Protein AF-A0A4P2Q0X4-F1 (afdb_monomer)

Structure (mmCIF, N/CA/C/O backbone):
data_AF-A0A4P2Q0X4-F1
#
_entry.id   AF-A0A4P2Q0X4-F1
#
loop_
_atom_site.group_PDB
_atom_site.id
_atom_site.type_symbol
_atom_site.label_atom_id
_atom_site.label_alt_id
_atom_site.label_comp_id
_atom_site.label_asym_id
_atom_site.label_entity_id
_atom_site.label_seq_id
_atom_site.pdbx_PDB_ins_code
_atom_site.Cartn_x
_atom_site.Cartn_y
_atom_site.Cartn_z
_atom_site.occupancy
_atom_site.B_iso_or_equiv
_atom_site.auth_seq_id
_atom_site.auth_comp_id
_atom_site.auth_asym_id
_atom_site.auth_atom_id
_atom_site.pdbx_PDB_model_num
ATOM 1 N N . MET A 1 1 ? -0.076 36.796 35.659 1.00 31.39 1 MET A N 1
ATOM 2 C CA . MET A 1 1 ? 0.423 38.153 36.001 1.00 31.39 1 MET A CA 1
ATOM 3 C C . MET A 1 1 ? -0.549 38.747 37.020 1.00 31.39 1 MET A C 1
ATOM 5 O O . MET A 1 1 ? -1.683 38.919 36.611 1.00 31.39 1 MET A O 1
ATOM 9 N N . LYS A 1 2 ? -0.135 39.054 38.274 1.00 28.69 2 LYS A N 1
ATOM 10 C CA . LYS A 1 2 ? -0.969 39.665 39.361 1.00 28.69 2 LYS A CA 1
ATOM 11 C C . LYS A 1 2 ? -2.160 38.798 39.866 1.00 28.69 2 LYS A C 1
ATOM 13 O O . LYS A 1 2 ? -2.768 38.119 39.059 1.00 28.69 2 LYS A O 1
ATOM 18 N N . THR A 1 3 ? -2.578 38.746 41.142 1.00 26.53 3 THR A N 1
ATOM 19 C CA . THR A 1 3 ? -1.981 39.077 42.465 1.00 26.53 3 THR A CA 1
ATOM 20 C C . THR A 1 3 ? -2.707 38.234 43.541 1.00 26.53 3 THR A C 1
ATOM 22 O O . THR A 1 3 ? -3.883 37.932 43.372 1.00 26.53 3 THR A O 1
ATOM 25 N N . PHE A 1 4 ? -2.054 37.899 44.661 1.00 27.06 4 PHE A N 1
ATOM 26 C CA . PHE A 1 4 ? -2.698 37.325 45.860 1.00 27.06 4 PHE A CA 1
ATOM 27 C C . PHE A 1 4 ? -3.704 38.284 46.533 1.00 27.06 4 PHE A C 1
ATOM 29 O O . PHE A 1 4 ? -3.430 39.480 46.638 1.00 27.06 4 PHE A O 1
ATOM 36 N N . ALA A 1 5 ? -4.761 37.736 47.142 1.00 29.73 5 ALA A N 1
ATOM 37 C CA . ALA A 1 5 ? -5.445 38.333 48.294 1.00 29.73 5 ALA A CA 1
ATOM 38 C C . ALA A 1 5 ? -5.987 37.222 49.218 1.00 29.73 5 ALA A C 1
ATOM 40 O O . ALA A 1 5 ? -6.678 36.315 48.767 1.00 29.73 5 ALA A O 1
ATOM 41 N N . LEU A 1 6 ? -5.631 37.282 50.503 1.00 27.53 6 LEU A N 1
ATOM 42 C CA . LEU A 1 6 ? -5.996 36.318 51.553 1.00 27.53 6 LEU A CA 1
ATOM 43 C C . LEU A 1 6 ? -6.948 36.989 52.572 1.00 27.53 6 LEU A C 1
ATOM 45 O O . LEU A 1 6 ? -7.100 38.207 52.511 1.00 27.53 6 LEU A O 1
ATOM 49 N N . LEU A 1 7 ? -7.415 36.223 53.580 1.00 27.16 7 LEU A N 1
ATOM 50 C CA . LEU A 1 7 ? -8.175 36.618 54.802 1.00 27.16 7 LEU A CA 1
ATOM 51 C C . LEU A 1 7 ? -9.719 36.478 54.687 1.00 27.16 7 LEU A C 1
ATOM 53 O O . LEU A 1 7 ? -10.288 36.859 53.677 1.00 27.16 7 LEU A O 1
ATOM 57 N N . ALA A 1 8 ? -10.470 36.001 55.699 1.00 26.66 8 ALA A N 1
ATOM 58 C CA . ALA A 1 8 ? -10.086 35.409 56.995 1.00 26.66 8 ALA A CA 1
ATOM 59 C C . ALA A 1 8 ? -11.271 34.761 57.774 1.00 26.66 8 ALA A C 1
ATOM 61 O O . ALA A 1 8 ? -12.399 35.222 57.676 1.00 26.66 8 ALA A O 1
ATOM 62 N N . ARG A 1 9 ? -10.920 33.840 58.696 1.00 27.20 9 ARG A N 1
ATOM 63 C CA . ARG A 1 9 ? -11.557 33.542 60.015 1.00 27.20 9 ARG A CA 1
ATOM 64 C C . ARG A 1 9 ? -12.914 32.793 60.116 1.00 27.20 9 ARG A C 1
ATOM 66 O O . ARG A 1 9 ? -13.990 33.359 60.008 1.00 27.20 9 ARG A O 1
ATOM 73 N N . SER A 1 10 ? -12.779 31.538 60.571 1.00 30.86 10 SER A N 1
ATOM 74 C CA . SER A 1 10 ? -13.606 30.786 61.560 1.00 30.86 10 SER A CA 1
ATOM 75 C C . SER A 1 10 ? -13.918 31.622 62.849 1.00 30.86 10 SER A C 1
ATOM 77 O O . SER A 1 10 ? -13.228 32.639 62.992 1.00 30.86 10 SER A O 1
ATOM 79 N N . PRO A 1 11 ? -14.787 31.245 63.847 1.00 42.25 11 PRO A N 1
ATOM 80 C CA . PRO A 1 11 ? -14.952 29.859 64.360 1.00 42.25 11 PRO A CA 1
ATOM 81 C C . PRO A 1 11 ? -16.234 29.440 65.174 1.00 42.25 11 PRO A C 1
ATOM 83 O O . PRO A 1 11 ? -17.118 30.248 65.421 1.00 42.25 11 PRO A O 1
ATOM 86 N N . LEU A 1 12 ? -16.201 28.203 65.733 1.00 27.39 12 LEU A N 1
ATOM 87 C CA . LEU A 1 12 ? -16.835 27.721 67.003 1.00 27.39 12 LEU A CA 1
ATOM 88 C C . LEU A 1 12 ? -18.406 27.628 67.099 1.00 27.39 12 LEU A C 1
ATOM 90 O O . LEU A 1 12 ? -19.098 28.371 66.426 1.00 27.39 12 LEU A O 1
ATOM 94 N N . VAL A 1 13 ? -19.084 26.835 67.972 1.00 27.06 13 VAL A N 1
ATOM 95 C CA . VAL A 1 13 ? -18.842 25.507 68.625 1.00 27.06 13 VAL A CA 1
ATOM 96 C C . VAL A 1 13 ? -20.053 25.047 69.505 1.00 27.06 13 VAL A C 1
ATOM 98 O O . VAL A 1 13 ? -20.585 25.848 70.257 1.00 27.06 13 VAL A O 1
ATOM 101 N N . LYS A 1 14 ? -20.394 23.740 69.467 1.00 27.41 14 LYS A N 1
ATOM 102 C CA . LYS A 1 14 ? -20.966 22.827 70.517 1.00 27.41 14 LYS A CA 1
ATOM 103 C C . LYS A 1 14 ? -22.237 23.130 71.389 1.00 27.41 14 LYS A C 1
ATOM 105 O O . LYS A 1 14 ? -22.233 24.047 72.199 1.00 27.41 14 LYS A O 1
ATOM 110 N N . LEU A 1 15 ? -23.102 22.090 71.478 1.00 27.64 15 LEU A N 1
ATOM 111 C CA . LEU A 1 15 ? -23.461 21.238 72.667 1.00 27.64 15 LEU A CA 1
ATOM 112 C C . LEU A 1 15 ? -24.902 21.198 73.276 1.00 27.64 15 LEU A C 1
ATOM 114 O O . LEU A 1 15 ? -25.653 22.161 73.224 1.00 27.64 15 LEU A O 1
ATOM 118 N N . LEU A 1 16 ? -25.135 20.071 73.994 1.00 28.02 16 LEU A N 1
ATOM 119 C CA . LEU A 1 16 ? -26.229 19.603 74.892 1.00 28.02 16 LEU A CA 1
ATOM 120 C C . LEU A 1 16 ? -27.528 19.092 74.204 1.00 28.02 16 LEU A C 1
ATOM 122 O O . LEU A 1 16 ? -28.078 19.797 73.374 1.00 28.02 16 LEU A O 1
ATOM 126 N N . ALA A 1 17 ? -28.000 17.833 74.363 1.00 28.55 17 ALA A N 1
ATOM 127 C CA . ALA A 1 17 ? -28.283 16.958 75.542 1.00 28.55 17 ALA A CA 1
ATOM 128 C C . ALA A 1 17 ? -29.689 17.214 76.152 1.00 28.55 17 ALA A C 1
ATOM 130 O O . ALA A 1 17 ? -30.127 18.355 76.142 1.00 28.55 17 ALA A O 1
ATOM 131 N N . ALA A 1 18 ? -30.457 16.271 76.726 1.00 29.53 18 ALA A N 1
ATOM 132 C CA . ALA A 1 18 ? -30.398 14.802 76.890 1.00 29.53 18 ALA A CA 1
ATOM 133 C C . ALA A 1 18 ? -31.826 14.271 77.220 1.00 29.53 18 ALA A C 1
ATOM 135 O O . ALA A 1 18 ? -32.710 15.069 77.520 1.00 29.53 18 ALA A O 1
ATOM 136 N N . GLY A 1 19 ? -32.056 12.948 77.252 1.00 30.47 19 GLY A N 1
ATOM 137 C CA . GLY A 1 19 ? -33.319 12.374 77.754 1.00 30.47 19 GLY A CA 1
ATOM 138 C C . GLY A 1 19 ? -33.320 10.842 77.809 1.00 30.47 19 GLY A C 1
ATOM 139 O O . GLY A 1 19 ? -33.183 10.194 76.779 1.00 30.47 19 GLY A O 1
ATOM 140 N N . LEU A 1 20 ? -33.457 10.265 79.009 1.00 27.88 20 LEU A N 1
ATOM 141 C CA . LEU A 1 20 ? -33.369 8.822 79.268 1.00 27.88 20 LEU A CA 1
ATOM 142 C C . LEU A 1 20 ? -34.703 8.290 79.826 1.00 27.88 20 LEU A C 1
ATOM 144 O O . LEU A 1 20 ? -35.208 8.844 80.800 1.00 27.88 20 LEU A O 1
ATOM 148 N N . ALA A 1 21 ? -35.225 7.190 79.280 1.00 33.72 21 ALA A N 1
ATOM 149 C CA . ALA A 1 21 ? -36.231 6.336 79.925 1.00 33.72 21 ALA A CA 1
ATOM 150 C C . ALA A 1 21 ? -36.133 4.911 79.349 1.00 33.72 21 ALA A C 1
ATOM 152 O O . ALA A 1 21 ? -35.887 4.753 78.156 1.00 33.72 21 ALA A O 1
ATOM 153 N N . ALA A 1 22 ? -36.281 3.879 80.185 1.00 30.66 22 ALA A N 1
ATOM 154 C CA . ALA A 1 22 ? -36.007 2.487 79.817 1.00 30.66 22 ALA A CA 1
ATOM 155 C C . ALA A 1 22 ? -37.105 1.505 80.274 1.00 30.66 22 ALA A C 1
ATOM 157 O O . ALA A 1 22 ? -37.881 1.822 81.173 1.00 30.66 22 ALA A O 1
ATOM 158 N N . ALA A 1 23 ? -37.023 0.285 79.717 1.00 31.72 23 ALA A N 1
ATOM 159 C CA . ALA A 1 23 ? -37.774 -0.954 80.001 1.00 31.72 23 ALA A CA 1
ATOM 160 C C . ALA A 1 23 ? -39.146 -1.080 79.299 1.00 31.72 23 ALA A C 1
ATOM 162 O O . ALA A 1 23 ? -40.031 -0.261 79.489 1.00 31.72 23 ALA A O 1
ATOM 163 N N . SER A 1 24 ? -39.421 -2.120 78.506 1.00 31.28 24 SER A N 1
ATOM 164 C CA . SER A 1 24 ? -39.115 -3.546 78.721 1.00 31.28 24 SER A CA 1
ATOM 165 C C . SER A 1 24 ? -39.226 -4.360 77.412 1.00 31.28 24 SER A C 1
ATOM 167 O O . SER A 1 24 ? -39.615 -3.824 76.380 1.00 31.28 24 SER A O 1
ATOM 169 N N . ALA A 1 25 ? -38.809 -5.632 77.436 1.00 31.09 25 ALA A N 1
ATOM 170 C CA . ALA A 1 25 ? -38.572 -6.443 76.237 1.00 31.09 25 ALA A CA 1
ATOM 171 C C . ALA A 1 25 ? -39.834 -7.082 75.618 1.00 31.09 25 ALA A C 1
ATOM 173 O O . ALA A 1 25 ? -40.729 -7.529 76.333 1.00 31.09 25 ALA A O 1
ATOM 174 N N . GLY A 1 26 ? -39.824 -7.225 74.289 1.00 27.75 26 GLY A N 1
ATOM 175 C CA . GLY A 1 26 ? -40.788 -8.004 73.510 1.00 27.75 26 GLY A CA 1
ATOM 176 C C . GLY A 1 26 ? -40.359 -8.076 72.042 1.00 27.75 26 GLY A C 1
ATOM 177 O O . GLY A 1 26 ? -40.542 -7.116 71.305 1.00 27.75 26 GLY A O 1
ATOM 178 N N . CYS A 1 27 ? -39.740 -9.185 71.632 1.00 25.36 27 CYS A N 1
ATOM 179 C CA . CYS A 1 27 ? -39.248 -9.382 70.265 1.00 25.36 27 CYS A CA 1
ATOM 180 C C . CYS A 1 27 ? -40.345 -9.928 69.339 1.00 25.36 27 CYS A C 1
ATOM 182 O O . CYS A 1 27 ? -40.874 -11.000 69.624 1.00 25.36 27 CYS A O 1
ATOM 184 N N . ALA A 1 28 ? -40.599 -9.247 68.220 1.00 32.19 28 ALA A N 1
ATOM 185 C CA . ALA A 1 28 ? -40.883 -9.809 66.891 1.00 32.19 28 ALA A CA 1
ATOM 186 C C . ALA A 1 28 ? -41.018 -8.639 65.896 1.00 32.19 28 ALA A C 1
ATOM 188 O O . ALA A 1 28 ? -41.642 -7.632 66.228 1.00 32.19 28 ALA A O 1
ATOM 189 N N . GLU A 1 29 ? -40.390 -8.742 64.726 1.00 31.30 29 GLU A N 1
ATOM 190 C CA . GLU A 1 29 ? -40.277 -7.641 63.757 1.00 31.30 29 GLU A CA 1
ATOM 191 C C . GLU A 1 29 ? -41.508 -7.494 62.842 1.00 31.30 29 GLU A C 1
ATOM 193 O O . GLU A 1 29 ? -42.442 -8.296 62.876 1.00 31.30 29 GLU A O 1
ATOM 198 N N . HIS A 1 30 ? -41.521 -6.398 62.083 1.00 26.86 30 HIS A N 1
ATOM 199 C CA . HIS A 1 30 ? -42.657 -5.837 61.352 1.00 26.86 30 HIS A CA 1
ATOM 200 C C . HIS A 1 30 ? -42.495 -6.040 59.831 1.00 26.86 30 HIS A C 1
ATOM 202 O O . HIS A 1 30 ? -41.383 -5.969 59.316 1.00 26.86 30 HIS A O 1
ATOM 208 N N . GLU A 1 31 ? -43.613 -6.274 59.138 1.00 34.84 31 GLU A N 1
ATOM 209 C CA . GLU A 1 31 ? -43.784 -6.215 57.668 1.00 34.84 31 GLU A CA 1
ATOM 210 C C . GLU A 1 31 ? -43.601 -4.752 57.139 1.00 34.84 31 GLU A C 1
ATOM 212 O O . GLU A 1 31 ? -43.390 -3.874 57.982 1.00 34.84 31 GLU A O 1
ATOM 217 N N . PRO A 1 32 ? -43.716 -4.399 55.825 1.00 40.59 32 PRO A N 1
ATOM 218 C CA . PRO A 1 32 ? -44.223 -5.170 54.676 1.00 40.59 32 PRO A CA 1
ATOM 219 C C . PRO A 1 32 ? -43.445 -5.010 53.337 1.00 40.59 32 PRO A C 1
ATOM 221 O O . PRO A 1 32 ? -42.297 -4.579 53.303 1.00 40.59 32 PRO A O 1
ATOM 224 N N . GLU A 1 33 ? -44.107 -5.423 52.248 1.00 41.94 33 GLU A N 1
ATOM 225 C CA . GLU A 1 33 ? -43.667 -5.516 50.844 1.00 41.94 33 GLU A CA 1
ATOM 226 C C . GLU A 1 33 ? -43.153 -4.206 50.205 1.00 41.94 33 GLU A C 1
ATOM 228 O O . GLU A 1 33 ? -43.567 -3.104 50.571 1.00 41.94 33 GLU A O 1
ATOM 233 N N . GLY A 1 34 ? -42.308 -4.356 49.175 1.00 28.62 34 GLY A N 1
ATOM 234 C CA . GLY A 1 34 ? -41.816 -3.289 48.300 1.00 28.62 34 GLY A CA 1
ATOM 235 C C . GLY A 1 34 ? -41.658 -3.775 46.852 1.00 28.62 34 GLY A C 1
ATOM 236 O O . GLY A 1 34 ? -41.356 -4.940 46.607 1.00 28.62 34 GLY A O 1
ATOM 237 N N . GLU A 1 35 ? -41.921 -2.877 45.907 1.00 33.69 35 GLU A N 1
ATOM 238 C CA . GLU A 1 35 ? -41.953 -3.096 44.457 1.00 33.69 35 GLU A CA 1
ATOM 239 C C . GLU A 1 35 ? -40.570 -2.790 43.851 1.00 33.69 35 GLU A C 1
ATOM 241 O O . GLU A 1 35 ? -40.207 -1.621 43.725 1.00 33.69 35 GLU A O 1
ATOM 246 N N . ASP A 1 36 ? -39.788 -3.816 43.493 1.00 28.28 36 ASP A N 1
ATOM 247 C CA . ASP A 1 36 ? -38.468 -3.626 42.867 1.00 28.28 36 ASP A CA 1
ATOM 248 C C . ASP A 1 36 ? -38.591 -3.449 41.344 1.00 28.28 36 ASP A C 1
ATOM 250 O O . ASP A 1 36 ? -38.797 -4.399 40.584 1.00 28.28 36 ASP A O 1
ATOM 254 N N . ILE A 1 37 ? -38.413 -2.203 40.906 1.00 33.25 37 ILE A N 1
ATOM 255 C CA . ILE A 1 37 ? -38.108 -1.820 39.525 1.00 33.25 37 ILE A CA 1
ATOM 256 C C . ILE A 1 37 ? -36.755 -1.098 39.482 1.00 33.25 37 ILE A C 1
ATOM 258 O O . ILE A 1 37 ? -36.443 -0.316 40.376 1.00 33.25 37 ILE A O 1
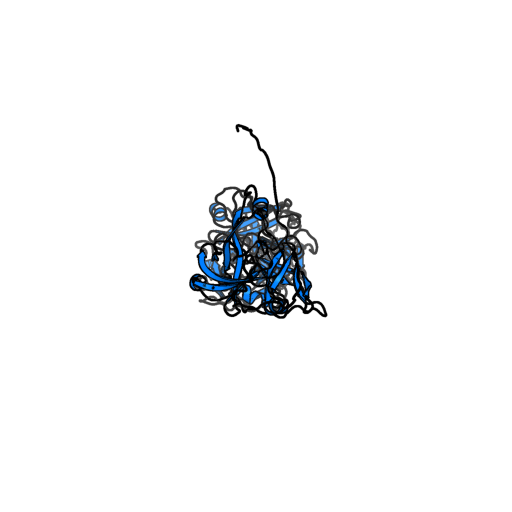ATOM 262 N N . ALA A 1 38 ? -36.018 -1.324 38.388 1.00 28.30 38 ALA A N 1
ATOM 263 C CA . ALA A 1 38 ? -34.692 -0.785 38.053 1.00 28.30 38 ALA A CA 1
ATOM 264 C C . ALA A 1 38 ? -33.471 -1.423 38.759 1.00 28.30 38 ALA A C 1
ATOM 266 O O . ALA A 1 38 ? -32.880 -0.845 39.668 1.00 28.30 38 ALA A O 1
ATOM 267 N N . GLU A 1 39 ? -32.982 -2.537 38.200 1.00 29.94 39 GLU A N 1
ATOM 268 C CA . GLU A 1 39 ? -31.532 -2.680 38.008 1.00 29.94 39 GLU A CA 1
ATOM 269 C C . GLU A 1 39 ? -31.159 -1.992 36.685 1.00 29.94 39 GLU A C 1
ATOM 271 O O . GLU A 1 39 ? -31.617 -2.404 35.620 1.00 29.94 39 GLU A O 1
ATOM 276 N N . ALA A 1 40 ? -30.337 -0.945 36.760 1.00 27.23 40 ALA A N 1
ATOM 277 C CA . ALA A 1 40 ? -29.564 -0.426 35.635 1.00 27.23 40 ALA A CA 1
ATOM 278 C C . ALA A 1 40 ? -28.093 -0.783 35.891 1.00 27.23 40 ALA A C 1
ATOM 280 O O . ALA A 1 40 ? -27.583 -0.542 36.988 1.00 27.23 40 ALA A O 1
ATOM 281 N N . THR A 1 41 ? -27.423 -1.401 34.918 1.00 34.03 41 THR A N 1
ATOM 282 C CA . THR A 1 41 ? -26.044 -1.906 35.056 1.00 34.03 41 THR A CA 1
ATOM 283 C C . THR A 1 41 ? -25.202 -1.469 33.865 1.00 34.03 41 THR A C 1
ATOM 285 O O . THR A 1 41 ? -25.488 -1.872 32.736 1.00 34.03 41 THR A O 1
ATOM 288 N N . GLU A 1 42 ? -24.195 -0.633 34.135 1.00 32.56 42 GLU A N 1
ATOM 289 C CA . GLU A 1 42 ? -23.793 0.417 33.193 1.00 32.56 42 GLU A CA 1
ATOM 290 C C . GLU A 1 42 ? -22.308 0.889 33.353 1.00 32.56 42 GLU A C 1
ATOM 292 O O . GLU A 1 42 ? -22.014 1.774 34.148 1.00 32.56 42 GLU A O 1
ATOM 297 N N . GLU A 1 43 ? -21.356 0.335 32.578 1.00 40.59 43 GLU A N 1
ATOM 298 C CA . GLU A 1 43 ? -19.948 0.736 32.333 1.00 40.59 43 GLU A CA 1
ATOM 299 C C . GLU A 1 43 ? -19.400 0.239 30.941 1.00 40.59 43 GLU A C 1
ATOM 301 O O . GLU A 1 43 ? -20.006 -0.641 30.351 1.00 40.59 43 GLU A O 1
ATOM 306 N N . ILE A 1 44 ? -18.252 0.708 30.394 1.00 60.50 44 ILE A N 1
ATOM 307 C CA . ILE A 1 44 ? -18.197 1.440 29.081 1.00 60.50 44 ILE A CA 1
ATOM 308 C C . ILE A 1 44 ? -19.089 2.616 29.315 1.00 60.50 44 ILE A C 1
ATOM 310 O O . ILE A 1 44 ? -20.278 2.497 29.047 1.00 60.50 44 ILE A O 1
ATOM 314 N N . ILE A 1 45 ? -18.525 3.557 30.086 1.00 71.81 45 ILE A N 1
ATOM 315 C CA . ILE A 1 45 ? -19.208 4.360 31.112 1.00 71.81 45 ILE A CA 1
ATOM 316 C C . ILE A 1 45 ? -20.699 4.384 30.795 1.00 71.81 45 ILE A C 1
ATOM 318 O O . ILE A 1 45 ? -21.041 5.090 29.854 1.00 71.81 45 ILE A O 1
ATOM 322 N N . GLY A 1 46 ? -21.501 3.478 31.395 1.00 73.69 46 GLY A N 1
ATOM 323 C CA . GLY A 1 46 ? -22.846 3.136 30.884 1.00 73.69 46 GLY A CA 1
ATOM 324 C C . GLY A 1 46 ? -23.267 1.770 30.307 1.00 73.69 46 GLY A C 1
ATOM 325 O O . GLY A 1 46 ? -24.455 1.557 30.143 1.00 73.69 46 GLY A O 1
ATOM 326 N N . GLY A 1 47 ? -22.397 0.822 29.960 1.00 81.56 47 GLY A N 1
ATOM 327 C CA . GLY A 1 47 ? -22.772 -0.483 29.367 1.00 81.56 47 GLY A CA 1
ATOM 328 C C . GLY A 1 47 ? -22.864 -1.743 30.273 1.00 81.56 47 GLY A C 1
ATOM 329 O O . GLY A 1 47 ? -22.412 -1.822 31.414 1.00 81.56 47 GLY A O 1
ATOM 330 N N . SER A 1 48 ? -23.407 -2.836 29.747 1.00 90.06 48 SER A N 1
ATOM 331 C CA . SER A 1 48 ? -23.467 -4.121 30.460 1.00 90.06 48 SER A CA 1
ATOM 332 C C . SER A 1 48 ? -22.129 -4.876 30.468 1.00 90.06 48 SER A C 1
ATOM 334 O O . SER A 1 48 ? -21.335 -4.793 29.530 1.00 90.06 48 SER A O 1
ATOM 336 N N . ALA A 1 49 ? -21.882 -5.662 31.522 1.00 92.81 49 ALA A N 1
ATOM 337 C CA . ALA A 1 49 ? -20.719 -6.548 31.626 1.00 92.81 49 ALA A CA 1
ATOM 338 C C . ALA A 1 49 ? -20.754 -7.679 30.583 1.00 92.81 49 ALA A C 1
ATOM 340 O O . ALA A 1 49 ? -21.752 -8.387 30.459 1.00 92.81 49 ALA A O 1
ATOM 341 N N . VAL A 1 50 ? -19.651 -7.882 29.852 1.00 95.44 50 VAL A N 1
ATOM 342 C CA . VAL A 1 50 ? -19.556 -8.917 28.809 1.00 95.44 50 VAL A CA 1
ATOM 343 C C . VAL A 1 50 ? -18.829 -10.138 29.355 1.00 95.44 50 VAL A C 1
ATOM 345 O O . VAL A 1 50 ? -17.629 -10.105 29.641 1.00 95.44 50 VAL A O 1
ATOM 348 N N . ASP A 1 51 ? -19.557 -11.245 29.469 1.00 95.81 51 ASP A N 1
ATOM 349 C CA . ASP A 1 51 ? -19.020 -12.487 30.008 1.00 95.81 51 ASP A CA 1
ATOM 350 C C . ASP A 1 51 ? -18.029 -13.193 29.055 1.00 95.81 51 ASP A C 1
ATOM 352 O O . ASP A 1 51 ? -17.882 -12.884 27.866 1.00 95.81 51 ASP A O 1
ATOM 356 N N . VAL A 1 52 ? -17.314 -14.185 29.593 1.00 96.50 52 VAL A N 1
ATOM 357 C CA . VAL A 1 52 ? -16.315 -14.964 28.841 1.00 96.50 52 VAL A CA 1
ATOM 358 C C . VAL A 1 52 ? -16.942 -15.700 27.650 1.00 96.50 52 VAL A C 1
ATOM 360 O O . VAL A 1 52 ? -16.296 -15.831 26.608 1.00 96.50 52 VAL A O 1
ATOM 363 N N . ALA A 1 53 ? -18.188 -16.168 27.767 1.00 96.88 53 ALA A N 1
ATOM 364 C CA . ALA A 1 53 ? -18.877 -16.870 26.688 1.00 96.88 53 ALA A CA 1
ATOM 365 C C . ALA A 1 53 ? -19.183 -15.928 25.512 1.00 96.88 53 ALA A C 1
ATOM 367 O O . ALA A 1 53 ? -18.900 -16.272 24.361 1.00 96.88 53 ALA A O 1
ATOM 368 N N . THR A 1 54 ? -19.659 -14.718 25.799 1.00 96.69 54 THR A N 1
ATOM 369 C CA . THR A 1 54 ? -19.977 -13.672 24.820 1.00 96.69 54 THR A CA 1
ATOM 370 C C . THR A 1 54 ? -18.709 -13.157 24.151 1.00 96.69 54 THR A C 1
ATOM 372 O O . THR A 1 54 ? -18.637 -13.167 22.922 1.00 96.69 54 THR A O 1
ATOM 375 N N . ARG A 1 55 ? -17.649 -12.846 24.918 1.00 96.56 55 ARG A N 1
ATOM 376 C CA . ARG A 1 55 ? -16.330 -12.486 24.356 1.00 96.56 55 ARG A CA 1
ATOM 377 C C . ARG A 1 55 ? -15.821 -13.522 23.357 1.00 96.56 55 ARG A C 1
ATOM 379 O O . ARG A 1 55 ? -15.335 -13.161 22.288 1.00 96.56 55 ARG A O 1
ATOM 386 N N . ARG A 1 56 ? -15.938 -14.812 23.687 1.00 96.81 56 ARG A N 1
ATOM 387 C CA . ARG A 1 56 ? -15.496 -15.913 22.815 1.00 96.81 56 ARG A CA 1
ATOM 388 C C . ARG A 1 56 ? -16.398 -16.107 21.599 1.00 96.81 56 ARG A C 1
ATOM 390 O O . ARG A 1 56 ? -15.884 -16.406 20.529 1.00 96.81 56 ARG A O 1
ATOM 397 N N . THR A 1 57 ? -17.708 -15.933 21.756 1.00 96.19 57 THR A N 1
ATOM 398 C CA . THR A 1 57 ? -18.697 -16.071 20.671 1.00 96.19 57 THR A CA 1
ATOM 399 C C . THR A 1 57 ? -18.575 -14.943 19.651 1.00 96.19 57 THR A C 1
ATOM 401 O O . THR A 1 57 ? -18.647 -15.187 18.452 1.00 96.19 57 THR A O 1
ATOM 404 N N . LEU A 1 58 ? -18.337 -13.716 20.120 1.00 96.31 58 LEU A N 1
ATOM 405 C CA . LEU A 1 58 ? -18.169 -12.538 19.271 1.00 96.31 58 LEU A CA 1
ATOM 406 C C . LEU A 1 58 ? -16.724 -12.313 18.804 1.00 96.31 58 LEU A C 1
ATOM 408 O O . LEU A 1 58 ? -16.506 -11.461 17.947 1.00 96.31 58 LEU A O 1
ATOM 412 N N . GLY A 1 59 ? -15.752 -13.060 19.338 1.00 97.25 59 GLY A N 1
ATOM 413 C CA . GLY A 1 59 ? -14.341 -12.958 18.963 1.00 97.25 59 GLY A CA 1
ATOM 414 C C . GLY A 1 59 ? -13.663 -11.674 19.449 1.00 97.25 59 GLY A C 1
ATOM 415 O O . GLY A 1 59 ? -12.833 -11.131 18.733 1.00 97.25 59 GLY A O 1
ATOM 416 N N . LEU A 1 60 ? -14.026 -11.166 20.627 1.00 97.94 60 LEU A N 1
ATOM 417 C CA . LEU A 1 60 ? -13.537 -9.894 21.175 1.00 97.94 60 LEU A CA 1
ATOM 418 C C . LEU A 1 60 ? -12.111 -10.024 21.737 1.00 97.94 60 LEU A C 1
ATOM 420 O O . LEU A 1 60 ? -11.870 -10.854 22.624 1.00 97.94 60 LEU A O 1
ATOM 424 N N . VAL A 1 61 ? -11.175 -9.207 21.235 1.00 97.69 61 VAL A N 1
ATOM 425 C CA . VAL A 1 61 ? -9.725 -9.354 21.478 1.00 97.69 61 VAL A CA 1
ATOM 426 C C . VAL A 1 61 ? -9.102 -8.146 22.178 1.00 97.69 61 VAL A C 1
ATOM 428 O O . VAL A 1 61 ? -9.360 -7.001 21.814 1.00 97.69 61 VAL A O 1
ATOM 431 N N . ASP A 1 62 ? -8.228 -8.404 23.151 1.00 97.75 62 ASP A N 1
ATOM 432 C CA . ASP A 1 62 ? -7.421 -7.374 23.814 1.00 97.75 62 ASP A CA 1
ATOM 433 C C . ASP A 1 62 ? -6.210 -7.044 22.930 1.00 97.75 62 ASP A C 1
ATOM 435 O O . ASP A 1 62 ? -5.441 -7.955 22.607 1.00 97.75 62 ASP A O 1
ATOM 439 N N . VAL A 1 63 ? -5.993 -5.774 22.581 1.00 97.62 63 VAL A N 1
ATOM 440 C CA . VAL A 1 63 ? -4.880 -5.327 21.725 1.00 97.62 63 VAL A CA 1
ATOM 441 C C . VAL A 1 63 ? -3.777 -4.700 22.582 1.00 97.62 63 VAL A C 1
ATOM 443 O O . VAL A 1 63 ? -3.994 -3.738 23.320 1.00 97.62 63 VAL A O 1
ATOM 446 N N . ASN A 1 64 ? -2.574 -5.269 22.507 1.00 95.31 64 ASN A N 1
ATOM 447 C CA . ASN A 1 64 ? -1.432 -4.916 23.350 1.00 95.31 64 ASN A CA 1
ATOM 448 C C . ASN A 1 64 ? -0.215 -4.553 22.479 1.00 95.31 64 ASN A C 1
ATOM 450 O O . ASN A 1 64 ? -0.012 -5.194 21.445 1.00 95.31 64 ASN A O 1
ATOM 454 N N . PRO A 1 65 ? 0.631 -3.587 22.894 1.00 92.50 65 PRO A N 1
ATOM 455 C CA . PRO A 1 65 ? 0.689 -2.965 24.225 1.00 92.50 65 PRO A CA 1
ATOM 456 C C . PRO A 1 65 ? -0.212 -1.733 24.423 1.00 92.50 65 PRO A C 1
ATOM 458 O O . PRO A 1 65 ? -0.206 -1.167 25.512 1.00 92.50 65 PRO A O 1
ATOM 461 N N . SER A 1 66 ? -0.964 -1.307 23.404 1.00 90.81 66 SER A N 1
ATOM 462 C CA . SER A 1 66 ? -1.782 -0.081 23.424 1.00 90.81 66 SER A CA 1
ATOM 463 C C . SER A 1 66 ? -2.895 -0.069 24.478 1.00 90.81 66 SER A C 1
ATOM 465 O O . SER A 1 66 ? -3.283 1.007 24.930 1.00 90.81 66 SER A O 1
ATOM 467 N N . GLY A 1 67 ? -3.396 -1.239 24.889 1.00 92.38 67 GLY A N 1
ATOM 468 C CA . GLY A 1 67 ? -4.565 -1.321 25.766 1.00 92.38 67 GLY A CA 1
ATOM 469 C C . GLY A 1 67 ? -5.873 -1.035 25.026 1.00 92.38 67 GLY A C 1
ATOM 470 O O . GLY A 1 67 ? -6.844 -0.588 25.625 1.00 92.38 67 GLY A O 1
ATOM 471 N N . CYS A 1 68 ? -5.868 -1.258 23.715 1.00 96.12 68 CYS A N 1
ATOM 472 C CA . CYS A 1 68 ? -7.032 -1.135 22.857 1.00 96.12 68 CYS A CA 1
ATOM 473 C C . CYS A 1 68 ? -7.870 -2.422 22.831 1.00 96.12 68 CYS A C 1
ATOM 475 O O . CYS A 1 68 ? -7.507 -3.466 23.388 1.00 96.12 68 CYS A O 1
ATOM 477 N N . SER A 1 69 ? -8.971 -2.341 22.096 1.00 97.62 69 SER A N 1
ATOM 478 C CA . SER A 1 69 ? -9.909 -3.416 21.812 1.00 97.62 69 SER A CA 1
ATOM 479 C C . SER A 1 69 ? -9.875 -3.798 20.322 1.00 97.62 69 SER A C 1
ATOM 481 O O . SER A 1 69 ? -9.298 -3.108 19.478 1.00 97.62 69 SER A O 1
ATOM 483 N N . GLY A 1 70 ? -10.474 -4.933 19.980 1.00 97.94 70 GLY A N 1
ATOM 484 C CA . GLY A 1 70 ? -10.596 -5.414 18.605 1.00 97.94 70 GLY A CA 1
ATOM 485 C C . GLY A 1 70 ? -11.580 -6.573 18.499 1.00 97.94 70 GLY A C 1
ATOM 486 O O . GLY A 1 70 ? -12.103 -7.055 19.509 1.00 97.94 70 GLY A O 1
ATOM 487 N N . SER A 1 71 ? -11.804 -7.068 17.284 1.00 98.00 71 SER A N 1
ATOM 488 C CA . SER A 1 71 ? -12.630 -8.258 17.047 1.00 98.00 71 SER A CA 1
ATOM 489 C C . SER A 1 71 ? -12.059 -9.166 15.957 1.00 98.00 71 SER A C 1
ATOM 491 O O . SER A 1 71 ? -11.324 -8.718 15.080 1.00 98.00 71 SER A O 1
ATOM 493 N N . LEU A 1 72 ? -12.366 -10.463 16.020 1.00 98.00 72 LEU A N 1
ATOM 494 C CA . LEU A 1 72 ? -12.052 -11.415 14.957 1.00 98.00 72 LEU A CA 1
ATOM 495 C C . LEU A 1 72 ? -12.983 -11.223 13.755 1.00 98.00 72 LEU A C 1
ATOM 497 O O . LEU A 1 72 ? -14.203 -11.262 13.906 1.00 98.00 72 LEU A O 1
ATOM 501 N N . ILE A 1 73 ? -12.390 -11.138 12.565 1.00 97.00 73 ILE A N 1
ATOM 502 C CA . ILE A 1 73 ? -13.089 -11.255 11.271 1.00 97.00 73 ILE A CA 1
ATOM 503 C C . ILE A 1 73 ? -12.893 -12.645 10.646 1.00 97.00 73 ILE A C 1
ATOM 505 O O . ILE A 1 73 ? -13.731 -13.116 9.882 1.00 97.00 73 ILE A O 1
ATOM 509 N N . ALA A 1 74 ? -11.827 -13.347 11.042 1.00 96.25 74 ALA A N 1
ATOM 510 C CA . ALA A 1 74 ? -11.629 -14.784 10.858 1.00 96.25 74 ALA A CA 1
ATOM 511 C C . ALA A 1 74 ? -10.777 -15.333 12.019 1.00 96.25 74 ALA A C 1
ATOM 513 O O . ALA A 1 74 ? -10.149 -14.563 12.743 1.00 96.25 74 ALA A O 1
ATOM 514 N N . GLN A 1 75 ? -10.669 -16.659 12.174 1.00 94.62 75 GLN A N 1
ATOM 515 C CA . GLN A 1 75 ? -9.928 -17.302 13.280 1.00 94.62 75 GLN A CA 1
ATOM 516 C C . GLN A 1 75 ? -8.484 -16.800 13.483 1.00 94.62 75 GLN A C 1
ATOM 518 O O . GLN A 1 75 ? -7.931 -16.899 14.581 1.00 94.62 75 GLN A O 1
ATOM 523 N N . ASP A 1 76 ? -7.839 -16.294 12.436 1.00 95.88 76 ASP A N 1
ATOM 524 C CA . ASP A 1 76 ? -6.485 -15.751 12.470 1.00 95.88 76 ASP A CA 1
ATOM 525 C C . ASP A 1 76 ? -6.363 -14.340 11.869 1.00 95.88 76 ASP A C 1
ATOM 527 O O . ASP A 1 76 ? -5.262 -13.927 11.503 1.00 95.88 76 ASP A O 1
ATOM 531 N N . TRP A 1 77 ? -7.470 -13.589 11.840 1.00 97.62 77 TRP A N 1
ATOM 532 C CA . TRP A 1 77 ? -7.512 -12.182 11.438 1.00 97.62 77 TRP A CA 1
ATOM 533 C C . TRP A 1 77 ? -8.302 -11.327 12.432 1.00 97.62 77 TRP A C 1
ATOM 535 O O . TRP A 1 77 ? -9.460 -11.618 12.734 1.00 97.62 77 TRP A O 1
ATOM 545 N N . VAL A 1 78 ? -7.674 -10.251 12.900 1.00 98.19 78 VAL A N 1
ATOM 546 C CA . VAL A 1 78 ? -8.262 -9.236 13.786 1.00 98.19 78 VAL A CA 1
ATOM 547 C C . VAL A 1 78 ? -8.530 -7.957 13.002 1.00 98.19 78 VAL A C 1
ATOM 549 O O . VAL A 1 78 ? -7.685 -7.541 12.213 1.00 98.19 78 VAL A O 1
ATOM 552 N N . LEU A 1 79 ? -9.662 -7.317 13.283 1.00 98.56 79 LEU A N 1
ATOM 553 C CA . LEU A 1 79 ? -9.962 -5.924 12.968 1.00 98.56 79 LEU A CA 1
ATOM 554 C C . LEU A 1 79 ? -9.826 -5.075 14.244 1.00 98.56 79 LEU A C 1
ATOM 556 O O . LEU A 1 79 ? -10.305 -5.468 15.313 1.00 98.56 79 LEU A O 1
ATOM 560 N N . THR A 1 80 ? -9.155 -3.931 14.140 1.00 98.50 80 THR A N 1
ATOM 561 C CA . THR A 1 80 ? -8.975 -2.933 15.211 1.00 98.50 80 THR A CA 1
ATOM 562 C C . THR A 1 80 ? -8.693 -1.559 14.583 1.00 98.50 80 THR A C 1
ATOM 564 O O . THR A 1 80 ? -8.690 -1.437 13.358 1.00 98.50 80 THR A O 1
ATOM 567 N N . ALA A 1 81 ? -8.470 -0.517 15.385 1.00 97.44 81 ALA A N 1
ATOM 568 C CA . ALA A 1 81 ? -8.096 0.804 14.880 1.00 97.44 81 ALA A CA 1
ATOM 569 C C . ALA A 1 81 ? -6.601 0.851 14.521 1.00 97.44 81 ALA A C 1
ATOM 571 O O . ALA A 1 81 ? -5.780 0.154 15.125 1.00 97.44 81 ALA A O 1
ATOM 572 N N . ALA A 1 82 ? -6.214 1.682 13.556 1.00 96.50 82 ALA A N 1
ATOM 573 C CA . ALA A 1 82 ? -4.816 1.796 13.143 1.00 96.50 82 ALA A CA 1
ATOM 574 C C . ALA A 1 82 ? -3.947 2.440 14.236 1.00 96.50 82 ALA A C 1
ATOM 576 O O . ALA A 1 82 ? -2.829 1.979 14.480 1.00 96.50 82 ALA A O 1
ATOM 577 N N . HIS A 1 83 ? -4.479 3.423 14.971 1.00 94.00 83 HIS A N 1
ATOM 578 C CA . HIS A 1 83 ? -3.792 4.048 16.109 1.00 94.00 83 HIS A CA 1
ATOM 579 C C . HIS A 1 83 ? -3.530 3.088 17.284 1.00 94.00 83 HIS A C 1
ATOM 581 O O . HIS A 1 83 ? -2.723 3.390 18.165 1.00 94.00 83 HIS A O 1
ATOM 587 N N . CYS A 1 84 ? -4.189 1.927 17.307 1.00 96.19 84 CYS A N 1
ATOM 588 C CA . CYS A 1 84 ? -3.999 0.900 18.326 1.00 96.19 84 CYS A CA 1
ATOM 589 C C . CYS A 1 84 ? -2.790 -0.011 18.076 1.00 96.19 84 CYS A C 1
ATOM 591 O O . CYS A 1 84 ? -2.471 -0.827 18.946 1.00 96.19 84 CYS A O 1
ATOM 593 N N . LEU A 1 85 ? -2.117 0.109 16.927 1.00 96.19 85 LEU A N 1
ATOM 594 C CA . LEU A 1 85 ? -1.004 -0.752 16.530 1.00 96.19 85 LEU A CA 1
ATOM 595 C C . LEU A 1 85 ? 0.330 -0.002 16.511 1.00 96.19 85 LEU A C 1
ATOM 597 O O . LEU A 1 85 ? 0.489 1.020 15.846 1.00 96.19 85 LEU A O 1
ATOM 601 N N . ASP A 1 86 ? 1.349 -0.577 17.149 1.00 93.06 86 ASP A N 1
ATOM 602 C CA . ASP A 1 86 ? 2.730 -0.148 16.937 1.00 93.06 86 ASP A CA 1
ATOM 603 C C . ASP A 1 86 ? 3.322 -0.885 15.727 1.00 93.06 86 ASP A C 1
ATOM 605 O O . ASP A 1 86 ? 3.822 -2.006 15.839 1.00 93.06 86 ASP A O 1
ATOM 609 N N . PHE A 1 87 ? 3.311 -0.246 14.557 1.00 90.19 87 PHE A N 1
ATOM 610 C CA . PHE A 1 87 ? 3.896 -0.795 13.326 1.00 90.19 87 PHE A CA 1
ATOM 611 C C . PHE A 1 87 ? 5.421 -1.026 13.400 1.00 90.19 87 PHE A C 1
ATOM 613 O O . PHE A 1 87 ? 6.006 -1.639 12.499 1.00 90.19 87 PHE A O 1
ATOM 620 N N . THR A 1 88 ? 6.098 -0.552 14.452 1.00 86.50 88 THR A N 1
ATOM 621 C CA . THR A 1 88 ? 7.547 -0.684 14.639 1.00 86.50 88 THR A CA 1
ATOM 622 C C . THR A 1 88 ? 7.958 -1.865 15.522 1.00 86.50 88 THR A C 1
ATOM 624 O O . THR A 1 88 ? 9.039 -2.423 15.276 1.00 86.50 88 THR A O 1
ATOM 627 N N . THR A 1 89 ? 7.108 -2.285 16.468 1.00 87.12 89 THR A N 1
ATOM 628 C CA . THR A 1 89 ? 7.367 -3.378 17.426 1.00 87.12 89 THR A CA 1
ATOM 629 C C . THR A 1 89 ? 6.412 -4.575 17.243 1.00 87.12 89 THR A C 1
ATOM 631 O O . THR A 1 89 ? 5.926 -4.817 16.139 1.00 87.12 89 THR A O 1
ATOM 634 N N . ILE A 1 90 ? 6.249 -5.412 18.276 1.00 92.38 90 ILE A N 1
ATOM 635 C CA . ILE A 1 90 ? 5.404 -6.614 18.258 1.00 92.38 90 ILE A CA 1
ATOM 636 C C . ILE A 1 90 ? 4.095 -6.282 18.970 1.00 92.38 90 ILE A C 1
ATOM 638 O O . ILE A 1 90 ? 4.117 -5.936 20.150 1.00 92.38 90 ILE A O 1
ATOM 642 N N . ASN A 1 91 ? 2.972 -6.471 18.279 1.00 96.44 91 ASN A N 1
ATOM 643 C CA . ASN A 1 91 ? 1.639 -6.366 18.869 1.00 96.44 91 ASN A CA 1
ATOM 644 C C . ASN A 1 91 ? 1.124 -7.768 19.217 1.00 96.44 91 ASN A C 1
ATOM 646 O O . ASN A 1 91 ? 1.316 -8.721 18.449 1.00 96.44 91 ASN A O 1
ATOM 650 N N . THR A 1 92 ? 0.480 -7.900 20.376 1.00 97.75 92 THR A N 1
ATOM 651 C CA . THR A 1 92 ? -0.121 -9.156 20.836 1.00 97.75 92 THR A CA 1
ATOM 652 C C . THR A 1 92 ? -1.610 -8.995 21.103 1.00 97.75 92 THR A C 1
ATOM 654 O O . THR A 1 92 ? -2.081 -7.992 21.640 1.00 97.75 92 THR A O 1
ATOM 657 N N . PHE A 1 93 ? -2.353 -10.024 20.721 1.00 98.12 93 PHE A N 1
ATOM 658 C CA . PHE A 1 93 ? -3.807 -10.070 20.732 1.00 98.12 93 PHE A CA 1
ATOM 659 C C . PHE A 1 93 ? -4.225 -11.176 21.686 1.00 98.12 93 PHE A C 1
ATOM 661 O O . PHE A 1 93 ? -3.669 -12.267 21.593 1.00 98.12 93 PHE A O 1
ATOM 668 N N . SER A 1 94 ? -5.154 -10.923 22.607 1.00 97.44 94 SER A N 1
ATOM 669 C CA . SER A 1 94 ? -5.547 -11.923 23.614 1.00 97.44 94 SER A CA 1
ATOM 670 C C . SER A 1 94 ? -7.052 -12.152 23.659 1.00 97.44 94 SER A C 1
ATOM 672 O O . SER A 1 94 ? -7.828 -11.200 23.663 1.00 97.44 94 SER A O 1
ATOM 674 N N . ILE A 1 95 ? -7.460 -13.419 23.747 1.00 96.62 95 ILE A N 1
ATOM 675 C CA . ILE A 1 95 ? -8.856 -13.837 23.955 1.00 96.62 95 ILE A CA 1
ATOM 676 C C . ILE A 1 95 ? -8.909 -14.744 25.193 1.00 96.62 95 ILE A C 1
ATOM 678 O O . ILE A 1 95 ? -8.010 -15.569 25.371 1.00 96.62 95 ILE A O 1
ATOM 682 N N . PRO A 1 96 ? -9.934 -14.651 26.059 1.00 96.31 96 PRO A N 1
ATOM 683 C CA . PRO A 1 96 ? -10.085 -15.558 27.183 1.00 96.31 96 PRO A CA 1
ATOM 684 C C . PRO A 1 96 ? -10.390 -16.973 26.698 1.00 96.31 96 PRO A C 1
ATOM 686 O O . PRO A 1 96 ? -11.233 -17.213 25.827 1.00 96.31 96 PRO A O 1
ATOM 689 N N . ARG A 1 97 ? -9.732 -17.938 27.322 1.00 95.69 97 ARG A N 1
ATOM 690 C CA . ARG A 1 97 ? -10.090 -19.354 27.305 1.00 95.69 97 ARG A CA 1
ATOM 691 C C . ARG A 1 97 ? -11.433 -19.572 28.003 1.00 95.69 97 ARG A C 1
ATOM 693 O O . ARG A 1 97 ? -11.982 -18.667 28.623 1.00 95.69 97 ARG A O 1
ATOM 700 N N . ALA A 1 98 ? -11.971 -20.787 27.926 1.00 93.75 98 ALA A N 1
ATOM 701 C CA . ALA A 1 98 ? -13.237 -21.118 28.592 1.00 93.75 98 ALA A CA 1
ATOM 702 C C . ALA A 1 98 ? -13.171 -21.024 30.135 1.00 93.75 98 ALA A C 1
ATOM 704 O O . ALA A 1 98 ? -14.207 -20.923 30.781 1.00 93.75 98 ALA A O 1
ATOM 705 N N . ASP A 1 99 ? -11.966 -21.040 30.715 1.00 93.81 99 ASP A N 1
ATOM 706 C CA . ASP A 1 99 ? -11.689 -20.825 32.143 1.00 93.81 99 ASP A CA 1
ATOM 707 C C . ASP A 1 99 ? -11.416 -19.345 32.502 1.00 93.81 99 ASP A C 1
ATOM 709 O O . ASP A 1 99 ? -11.093 -19.036 33.647 1.00 93.81 99 ASP A O 1
ATOM 713 N N . GLY A 1 100 ? -11.543 -18.427 31.535 1.00 93.06 100 GLY A N 1
ATOM 714 C CA . GLY A 1 100 ? -11.303 -16.991 31.698 1.00 93.06 100 GLY A CA 1
ATOM 715 C C . GLY A 1 100 ? -9.839 -16.553 31.569 1.00 93.06 100 GLY A C 1
ATOM 716 O O . GLY A 1 100 ? -9.581 -15.354 31.484 1.00 93.06 100 GLY A O 1
ATOM 717 N N . ILE A 1 101 ? -8.873 -17.477 31.500 1.00 95.31 101 ILE A N 1
ATOM 718 C CA . ILE A 1 101 ? -7.452 -17.129 31.353 1.00 95.31 101 ILE A CA 1
ATOM 719 C C . ILE A 1 101 ? -7.198 -16.600 29.937 1.00 95.31 101 ILE A C 1
ATOM 721 O O . ILE A 1 101 ? -7.560 -17.247 28.958 1.00 95.31 101 ILE A O 1
ATOM 725 N N . LEU A 1 102 ? -6.550 -15.441 29.808 1.00 95.75 102 LEU A N 1
ATOM 726 C CA . LEU A 1 102 ? -6.188 -14.871 28.507 1.00 95.75 102 LEU A CA 1
ATOM 727 C C . LEU A 1 102 ? -5.146 -15.735 27.778 1.00 95.75 102 LEU A C 1
ATOM 729 O O . LEU A 1 102 ? -4.094 -16.061 28.328 1.00 95.75 102 LEU A O 1
ATOM 733 N N . GLU A 1 103 ? -5.430 -16.072 26.521 1.00 96.31 103 GLU A N 1
ATOM 734 C CA . GLU A 1 103 ? -4.522 -16.769 25.611 1.00 96.31 103 GLU A CA 1
ATOM 735 C C . GLU A 1 103 ? -4.019 -15.784 24.540 1.00 96.31 103 GLU A C 1
ATOM 737 O O . GLU A 1 103 ? -4.814 -15.375 23.690 1.00 96.31 103 GLU A O 1
ATOM 742 N N . PRO A 1 104 ? -2.735 -15.377 24.562 1.00 96.94 104 PRO A N 1
ATOM 743 C CA . PRO A 1 104 ? -2.185 -14.414 23.612 1.00 96.94 104 PRO A CA 1
ATOM 744 C C . PRO A 1 104 ? -1.738 -15.065 22.292 1.00 96.94 104 PRO A C 1
ATOM 746 O O . PRO A 1 104 ? -1.305 -16.217 22.277 1.00 96.94 104 PRO A O 1
ATOM 749 N N . ARG A 1 105 ? -1.763 -14.286 21.205 1.00 97.31 105 ARG A N 1
ATOM 750 C CA . ARG A 1 105 ? -1.123 -14.560 19.904 1.00 97.31 105 ARG A CA 1
ATOM 751 C C . ARG A 1 105 ? -0.430 -13.311 19.368 1.00 97.31 105 ARG A C 1
ATOM 753 O O . ARG A 1 105 ? -0.889 -12.191 19.589 1.00 97.31 105 ARG A O 1
ATOM 760 N N . VAL A 1 106 ? 0.660 -13.502 18.640 1.00 97.50 106 VAL A N 1
ATOM 761 C CA . VAL A 1 106 ? 1.409 -12.446 17.949 1.00 97.50 106 VAL A CA 1
ATOM 762 C C . VAL A 1 106 ? 0.732 -12.071 16.627 1.00 97.50 106 VAL A C 1
ATOM 764 O O . VAL A 1 106 ? 0.356 -12.948 15.846 1.00 97.50 106 VAL A O 1
ATOM 767 N N . GLY A 1 107 ? 0.630 -10.769 16.342 1.00 96.69 107 GLY A N 1
ATOM 768 C CA . GLY A 1 107 ? 0.367 -10.271 14.989 1.00 96.69 107 GLY A CA 1
ATOM 769 C C . GLY A 1 107 ? 1.616 -10.415 14.117 1.00 96.69 107 GLY A C 1
ATOM 770 O O . GLY A 1 107 ? 2.641 -9.799 14.405 1.00 96.69 107 GLY A O 1
ATOM 771 N N . VAL A 1 108 ? 1.549 -11.238 13.068 1.00 94.81 108 VAL A N 1
ATOM 772 C CA . VAL A 1 108 ? 2.686 -11.525 12.169 1.00 94.81 108 VAL A CA 1
ATOM 773 C C . VAL A 1 108 ? 2.724 -10.620 10.940 1.00 94.81 108 VAL A C 1
ATOM 775 O O . VAL A 1 108 ? 3.801 -10.397 10.391 1.00 94.81 108 VAL A O 1
ATOM 778 N N . ALA A 1 109 ? 1.577 -10.074 10.534 1.00 94.38 109 ALA A N 1
ATOM 779 C CA . ALA A 1 109 ? 1.487 -9.017 9.534 1.00 94.38 109 ALA A CA 1
ATOM 780 C C . ALA A 1 109 ? 0.322 -8.072 9.862 1.00 94.38 109 ALA A C 1
ATOM 782 O O . ALA A 1 109 ? -0.703 -8.520 10.375 1.00 94.38 109 ALA A O 1
ATOM 783 N N . MET A 1 110 ? 0.498 -6.772 9.624 1.00 93.38 110 MET A N 1
ATOM 784 C CA . MET A 1 110 ? -0.424 -5.722 10.076 1.00 93.38 110 MET A CA 1
ATOM 785 C C . MET A 1 110 ? -0.566 -4.643 9.015 1.00 93.38 110 MET A C 1
ATOM 787 O O . MET A 1 110 ? 0.442 -4.135 8.525 1.00 93.38 110 MET A O 1
ATOM 791 N N . GLU A 1 111 ? -1.793 -4.241 8.723 1.00 91.38 111 GLU A N 1
ATOM 792 C CA . GLU A 1 111 ? -2.077 -3.335 7.622 1.00 91.38 111 GLU A CA 1
ATOM 793 C C . GLU A 1 111 ? -3.090 -2.267 8.037 1.00 91.38 111 GLU A C 1
ATOM 795 O O . GLU A 1 111 ? -4.185 -2.604 8.480 1.00 91.38 111 GLU A O 1
ATOM 800 N N . GLN A 1 112 ? -2.744 -0.987 7.866 1.00 93.25 112 GLN A N 1
ATOM 801 C CA . GLN A 1 112 ? -3.736 0.089 7.863 1.00 93.25 112 GLN A CA 1
ATOM 802 C C . GLN A 1 112 ? -4.509 0.047 6.539 1.00 93.25 112 GLN A C 1
ATOM 804 O O . GLN A 1 112 ? -3.900 -0.013 5.462 1.00 93.25 112 GLN A O 1
ATOM 809 N N . VAL A 1 113 ? -5.836 0.082 6.645 1.00 93.38 113 VAL A N 1
ATOM 810 C CA . VAL A 1 113 ? -6.788 -0.003 5.538 1.00 93.38 113 VAL A CA 1
ATOM 811 C C . VAL A 1 113 ? -7.048 1.402 4.996 1.00 93.38 113 VAL A C 1
ATOM 813 O O . VAL A 1 113 ? -7.819 2.183 5.554 1.00 93.38 113 VAL A O 1
ATOM 816 N N . GLY A 1 114 ? -6.373 1.736 3.897 1.00 89.69 114 GLY A N 1
ATOM 817 C CA . GLY A 1 114 ? -6.454 3.063 3.294 1.00 89.69 114 GLY A CA 1
ATOM 818 C C . GLY A 1 114 ? -5.929 4.179 4.207 1.00 89.69 114 GLY A C 1
ATOM 819 O O . GLY A 1 114 ? -5.020 3.937 5.000 1.00 89.69 114 GLY A O 1
ATOM 820 N N . PRO A 1 115 ? -6.463 5.409 4.091 1.00 87.25 115 PRO A N 1
ATOM 821 C CA . PRO A 1 115 ? -6.159 6.514 5.003 1.00 87.25 115 PRO A CA 1
ATOM 822 C C . PRO A 1 115 ? -7.049 6.516 6.262 1.00 87.25 115 PRO A C 1
ATOM 824 O O . PRO A 1 115 ? -6.963 7.438 7.069 1.00 87.25 115 PRO A O 1
ATOM 827 N N . ALA A 1 116 ? -7.951 5.540 6.421 1.00 90.56 116 ALA A N 1
ATOM 828 C CA . ALA A 1 116 ? -8.827 5.463 7.584 1.00 90.56 116 ALA A CA 1
ATOM 829 C C . ALA A 1 116 ? -8.084 4.913 8.807 1.00 90.56 116 ALA A C 1
ATOM 831 O O . ALA A 1 116 ? -7.069 4.221 8.688 1.00 90.56 116 ALA A O 1
ATOM 832 N N . ASP A 1 117 ? -8.628 5.176 9.994 1.00 94.94 117 ASP A N 1
ATOM 833 C CA . ASP A 1 117 ? -8.128 4.634 11.259 1.00 94.94 117 ASP A CA 1
ATOM 834 C C . ASP A 1 117 ? -8.650 3.207 11.505 1.00 94.94 117 ASP A C 1
ATOM 836 O O . ASP A 1 117 ? -9.173 2.865 12.561 1.00 94.94 117 ASP A O 1
ATOM 840 N N . ILE A 1 118 ? -8.526 2.363 10.482 1.00 96.94 118 ILE A N 1
ATOM 841 C CA . ILE A 1 118 ? -8.905 0.951 10.484 1.00 96.94 118 ILE A CA 1
ATOM 842 C C . ILE A 1 118 ? -7.652 0.144 10.169 1.00 96.94 118 ILE A C 1
ATOM 844 O O . ILE A 1 118 ? -6.904 0.477 9.248 1.00 96.94 118 ILE A O 1
ATOM 848 N N . ALA A 1 119 ? -7.430 -0.945 10.896 1.00 96.81 119 ALA A N 1
ATOM 849 C CA . ALA A 1 119 ? -6.367 -1.886 10.601 1.00 96.81 119 ALA A CA 1
ATOM 850 C C . ALA A 1 119 ? -6.820 -3.342 10.702 1.00 96.81 119 ALA A C 1
ATOM 852 O O . ALA A 1 119 ? -7.571 -3.734 11.599 1.00 96.81 119 ALA A O 1
ATOM 853 N N . ILE A 1 120 ? -6.291 -4.155 9.789 1.00 96.81 120 ILE A N 1
ATOM 854 C CA . ILE A 1 120 ? -6.414 -5.611 9.806 1.00 96.81 120 ILE A CA 1
ATOM 855 C C . ILE A 1 120 ? -5.077 -6.244 10.185 1.00 96.81 120 ILE A C 1
ATOM 857 O O . ILE A 1 120 ? -4.004 -5.797 9.772 1.00 96.81 120 ILE A O 1
ATOM 861 N N . VAL A 1 121 ? -5.130 -7.299 10.994 1.00 97.44 121 VAL A N 1
ATOM 862 C CA . VAL A 1 121 ? -3.939 -7.974 11.517 1.00 97.44 121 VAL A CA 1
ATOM 863 C C . VAL A 1 121 ? -4.053 -9.476 11.341 1.00 97.44 121 VAL A C 1
ATOM 865 O O . VAL A 1 121 ? -4.939 -10.116 11.907 1.00 97.44 121 VAL A O 1
ATOM 868 N N . LYS A 1 122 ? -3.097 -10.049 10.608 1.00 96.62 122 LYS A N 1
ATOM 869 C CA . LYS A 1 122 ? -2.900 -11.492 10.505 1.00 96.62 122 LYS A CA 1
ATOM 870 C C . LYS A 1 122 ? -2.152 -11.990 11.735 1.00 96.62 122 LYS A C 1
ATOM 872 O O . LYS A 1 122 ? -1.044 -11.537 12.028 1.00 96.62 122 LYS A O 1
ATOM 877 N N . LEU A 1 123 ? -2.744 -12.948 12.437 1.00 96.94 123 LEU A N 1
ATOM 878 C CA . LEU A 1 123 ? -2.163 -13.592 13.613 1.00 96.94 123 LEU A CA 1
ATOM 879 C C . LEU A 1 123 ? -1.288 -14.793 13.233 1.00 96.94 123 LEU A C 1
ATOM 881 O O . LEU A 1 123 ? -1.481 -15.424 12.193 1.00 96.94 123 LEU A O 1
ATOM 885 N N . GLU A 1 124 ? -0.349 -15.149 14.110 1.00 95.88 124 GLU A N 1
ATOM 886 C CA . GLU A 1 124 ? 0.433 -16.383 13.981 1.00 95.88 124 GLU A CA 1
ATOM 887 C C . GLU A 1 124 ? -0.467 -17.640 13.961 1.00 95.88 124 GLU A C 1
ATOM 889 O O . GLU A 1 124 ? -1.547 -17.628 14.568 1.00 95.88 124 GLU A O 1
ATOM 894 N N . PRO A 1 125 ? -0.059 -18.741 13.297 1.00 93.69 125 PRO A N 1
ATOM 895 C CA . PRO A 1 125 ? -0.828 -19.986 13.277 1.00 93.69 125 PRO A CA 1
ATOM 896 C C . PRO A 1 125 ? -1.127 -20.525 14.682 1.00 93.69 125 PRO A C 1
ATOM 898 O O . PRO A 1 125 ? -0.333 -20.360 15.606 1.00 93.69 125 PRO A O 1
ATOM 901 N N . LEU A 1 126 ? -2.259 -21.215 14.840 1.00 94.62 126 LEU A N 1
ATOM 902 C CA . LEU A 1 126 ? -2.665 -21.759 16.137 1.00 94.62 126 LEU A CA 1
ATOM 903 C C . LEU A 1 126 ? -1.650 -22.767 16.692 1.00 94.62 126 LEU A C 1
ATOM 905 O O . LEU A 1 126 ? -1.296 -23.752 16.039 1.00 94.62 126 LEU A O 1
ATOM 909 N N . GLY A 1 127 ? -1.249 -22.552 17.946 1.00 90.44 127 GLY A N 1
ATOM 910 C CA . GLY A 1 127 ? -0.474 -23.517 18.715 1.00 90.44 127 GLY A CA 1
ATOM 911 C C . GLY A 1 127 ? -1.273 -24.787 19.029 1.00 90.44 127 GLY A C 1
ATOM 912 O O . GLY A 1 127 ? -2.502 -24.776 19.142 1.00 90.44 127 GLY A O 1
ATOM 913 N N . GLY A 1 128 ? -0.571 -25.906 19.213 1.00 92.44 128 GLY A N 1
ATOM 914 C CA . GLY A 1 128 ? -1.196 -27.165 19.618 1.00 92.44 128 GLY A CA 1
ATOM 915 C C . GLY A 1 128 ? -1.897 -27.035 20.975 1.00 92.44 128 GLY A C 1
ATOM 916 O O . GLY A 1 128 ? -1.260 -26.697 21.968 1.00 92.44 128 GLY A O 1
ATOM 917 N N . GLY A 1 129 ? -3.201 -27.321 21.016 1.00 90.19 129 GLY A N 1
ATOM 918 C CA . GLY A 1 129 ? -4.026 -27.172 22.222 1.00 90.19 129 GLY A CA 1
ATOM 919 C C . GLY A 1 129 ? -4.612 -25.772 22.442 1.00 90.19 129 GLY A C 1
ATOM 920 O O . GLY A 1 129 ? -5.234 -25.555 23.482 1.00 90.19 129 GLY A O 1
ATOM 921 N N . SER A 1 130 ? -4.443 -24.854 21.483 1.00 93.62 130 SER A N 1
ATOM 922 C CA . SER A 1 130 ? -5.066 -23.529 21.511 1.00 93.62 130 SER A CA 1
ATOM 923 C C . SER A 1 130 ? -6.590 -23.606 21.641 1.00 93.62 130 SER A C 1
ATOM 925 O O . SER A 1 130 ? -7.229 -24.487 21.060 1.00 93.62 130 SER A O 1
ATOM 927 N N . GLN A 1 131 ? -7.177 -22.674 22.394 1.00 95.19 131 GLN A N 1
ATOM 928 C CA . GLN A 1 131 ? -8.625 -22.548 22.572 1.00 95.19 131 GLN A CA 1
ATOM 929 C C . GLN A 1 131 ? -9.188 -21.275 21.925 1.00 95.19 131 GLN A C 1
ATOM 931 O O . GLN A 1 131 ? -10.297 -20.854 22.277 1.00 95.19 131 GLN A O 1
ATOM 936 N N . TRP A 1 132 ? -8.469 -20.668 20.975 1.00 95.62 132 TRP A N 1
ATOM 937 C CA . TRP A 1 132 ? -8.980 -19.533 20.203 1.00 95.62 132 TRP A CA 1
ATOM 938 C C . TRP A 1 132 ? -10.270 -19.905 19.458 1.00 95.62 132 TRP A C 1
ATOM 940 O O . TRP A 1 132 ? -10.326 -20.951 18.802 1.00 95.62 132 TRP A O 1
ATOM 950 N N . PRO A 1 133 ? -11.327 -19.081 19.566 1.00 95.06 133 PRO A N 1
ATOM 951 C CA . PRO A 1 133 ? -12.591 -19.353 18.907 1.00 95.06 133 PRO A CA 1
ATOM 952 C C . PRO A 1 133 ? -12.440 -19.222 17.385 1.00 95.06 133 PRO A C 1
ATOM 954 O O . PRO A 1 133 ? -11.652 -18.421 16.884 1.00 95.06 133 PRO A O 1
ATOM 957 N N . ASN A 1 134 ? -13.202 -20.026 16.646 1.00 94.81 134 ASN A N 1
ATOM 958 C CA . ASN A 1 134 ? -13.318 -19.907 15.196 1.00 94.81 134 ASN A CA 1
ATOM 959 C C . ASN A 1 134 ? -14.514 -19.001 14.883 1.00 94.81 134 ASN A C 1
ATOM 961 O O . ASN A 1 134 ? -15.634 -19.490 14.746 1.00 94.81 134 ASN A O 1
ATOM 965 N N . VAL A 1 135 ? -14.276 -17.690 14.868 1.00 94.31 135 VAL A N 1
ATOM 966 C CA . VAL A 1 135 ? -15.272 -16.671 14.510 1.00 94.31 135 VAL A CA 1
ATOM 967 C C . VAL A 1 135 ? -14.940 -16.154 13.120 1.00 94.31 135 VAL A C 1
ATOM 969 O O . VAL A 1 135 ? -13.783 -15.835 12.853 1.00 94.31 135 VAL A O 1
ATOM 972 N N . THR A 1 136 ? -15.960 -16.051 12.275 1.00 95.06 136 THR A N 1
ATOM 973 C CA . THR A 1 136 ? -15.933 -15.287 11.026 1.00 95.06 136 THR A CA 1
ATOM 974 C C . THR A 1 136 ? -16.986 -14.195 11.140 1.00 95.06 136 THR A C 1
ATOM 976 O O . THR A 1 136 ? -18.086 -14.471 11.625 1.00 95.06 136 THR A O 1
ATOM 979 N N . ARG A 1 137 ? -16.657 -12.976 10.713 1.00 95.06 137 ARG A N 1
ATOM 980 C CA . ARG A 1 137 ? -17.594 -11.852 10.661 1.00 95.06 137 ARG A CA 1
ATOM 981 C C . ARG A 1 137 ? -17.298 -10.995 9.440 1.00 95.06 137 ARG A C 1
ATOM 983 O O . ARG A 1 137 ? -16.151 -10.616 9.229 1.00 95.06 137 ARG A O 1
ATOM 990 N N . GLU A 1 138 ? -18.347 -10.708 8.683 1.00 96.62 138 GLU A N 1
ATOM 991 C CA . GLU A 1 138 ? -18.317 -9.806 7.535 1.00 96.62 138 GLU A CA 1
ATOM 992 C C . GLU A 1 138 ? -18.622 -8.367 7.968 1.00 96.62 138 GLU A C 1
ATOM 994 O O . GLU A 1 138 ? -19.279 -8.140 8.993 1.00 96.62 138 GLU A O 1
ATOM 999 N N . MET A 1 139 ? -18.134 -7.391 7.204 1.00 97.81 139 MET A N 1
ATOM 1000 C CA . MET A 1 139 ? -18.499 -5.986 7.394 1.00 97.81 139 MET A CA 1
ATOM 1001 C C . MET A 1 139 ? -19.885 -5.705 6.800 1.00 97.81 139 MET A C 1
ATOM 1003 O O . MET A 1 139 ? -20.325 -6.383 5.869 1.00 97.81 139 MET A O 1
ATOM 1007 N N . HIS A 1 140 ? -20.556 -4.676 7.304 1.00 96.06 140 HIS A N 1
ATOM 1008 C CA . HIS A 1 140 ? -21.857 -4.247 6.807 1.00 96.06 140 HIS A CA 1
ATOM 1009 C C . HIS A 1 140 ? -21.771 -3.683 5.381 1.00 96.06 140 HIS A C 1
ATOM 1011 O O . HIS A 1 140 ? -20.803 -3.011 5.024 1.00 96.06 140 HIS A O 1
ATOM 1017 N N . ALA A 1 141 ? -22.786 -3.971 4.561 1.00 90.94 141 ALA A N 1
ATOM 1018 C CA . ALA A 1 141 ? -22.812 -3.623 3.135 1.00 90.94 141 ALA A CA 1
ATOM 1019 C C . ALA A 1 141 ? -23.664 -2.389 2.776 1.00 90.94 141 ALA A C 1
ATOM 1021 O O . ALA A 1 141 ? -23.605 -1.939 1.630 1.00 90.94 141 ALA A O 1
ATOM 1022 N N . GLY A 1 142 ? -24.490 -1.890 3.701 1.00 92.56 142 GLY A N 1
ATOM 1023 C CA . GLY A 1 142 ? -25.357 -0.726 3.488 1.00 92.56 142 GLY A CA 1
ATOM 1024 C C . GLY A 1 142 ? -24.606 0.607 3.487 1.00 92.56 142 GLY A C 1
ATOM 1025 O O . GLY A 1 142 ? -23.429 0.678 3.851 1.00 92.56 142 GLY A O 1
ATOM 1026 N N . ASP A 1 143 ? -25.299 1.674 3.080 1.00 95.44 143 ASP A N 1
ATOM 1027 C CA . ASP A 1 143 ? -24.789 3.036 3.246 1.00 95.44 143 ASP A CA 1
ATOM 1028 C C . ASP A 1 143 ? -24.768 3.367 4.752 1.00 95.44 143 ASP A C 1
ATOM 1030 O O . ASP A 1 143 ? -25.783 3.173 5.420 1.00 95.44 143 ASP A O 1
ATOM 1034 N N . PRO A 1 144 ? -23.654 3.844 5.334 1.00 95.88 144 PRO A N 1
ATOM 1035 C CA . PRO A 1 144 ? -23.614 4.198 6.752 1.00 95.88 144 PRO A CA 1
ATOM 1036 C C . PRO A 1 144 ? -24.626 5.280 7.161 1.00 95.88 144 PRO A C 1
ATOM 1038 O O . PRO A 1 144 ? -24.989 5.340 8.333 1.00 95.88 144 PRO A O 1
ATOM 1041 N N . GLU A 1 145 ? -25.102 6.114 6.229 1.00 97.12 145 GLU A N 1
ATOM 1042 C CA . GLU A 1 145 ? -26.181 7.078 6.493 1.00 97.12 145 GLU A CA 1
ATOM 1043 C C . GLU A 1 145 ? -27.527 6.373 6.780 1.00 97.12 145 GLU A C 1
ATOM 1045 O O . GLU A 1 145 ? -28.321 6.882 7.568 1.00 97.12 145 GLU A O 1
ATOM 1050 N N . ASP A 1 146 ? -27.766 5.170 6.233 1.00 96.81 146 ASP A N 1
ATOM 1051 C CA . ASP A 1 146 ? -28.982 4.377 6.498 1.00 96.81 146 ASP A CA 1
ATOM 1052 C C . ASP A 1 146 ? -29.039 3.839 7.945 1.00 96.81 146 ASP A C 1
ATOM 1054 O O . ASP A 1 146 ? -30.090 3.378 8.384 1.00 96.81 146 ASP A O 1
ATOM 1058 N N . LEU A 1 147 ? -27.932 3.903 8.701 1.00 97.31 147 LEU A N 1
ATOM 1059 C CA . LEU A 1 147 ? -27.888 3.546 10.126 1.00 97.31 147 LEU A CA 1
ATOM 1060 C C . LEU A 1 147 ? -28.292 4.707 11.052 1.00 97.31 147 LEU A C 1
ATOM 1062 O O . LEU A 1 147 ? -28.412 4.498 12.256 1.00 97.31 147 LEU A O 1
ATOM 1066 N N . VAL A 1 148 ? -28.486 5.930 10.542 1.00 98.31 148 VAL A N 1
ATOM 1067 C CA . VAL A 1 148 ? -28.880 7.085 11.368 1.00 98.31 148 VAL A CA 1
ATOM 1068 C C . VAL A 1 148 ? -30.316 6.908 11.874 1.00 98.31 148 VAL A C 1
ATOM 1070 O O . VAL A 1 148 ? -31.259 6.825 11.089 1.00 98.31 148 VAL A O 1
ATOM 1073 N N . GLY A 1 149 ? -30.486 6.898 13.198 1.00 97.94 149 GLY A N 1
ATOM 1074 C CA . GLY A 1 149 ? -31.747 6.560 13.865 1.00 97.94 149 GLY A CA 1
ATOM 1075 C C . GLY A 1 149 ? -31.949 5.062 14.137 1.00 97.94 149 GLY A C 1
ATOM 1076 O O . GLY A 1 149 ? -32.991 4.698 14.676 1.00 97.94 149 GLY A O 1
ATOM 1077 N N . GLU A 1 150 ? -30.979 4.207 13.800 1.00 97.88 150 GLU A N 1
ATOM 1078 C CA . GLU A 1 150 ? -30.977 2.780 14.145 1.00 97.88 150 GLU A CA 1
ATOM 1079 C C . GLU A 1 150 ? -30.036 2.497 15.332 1.00 97.88 150 GLU A C 1
ATOM 1081 O O . GLU A 1 150 ? -29.042 3.197 15.555 1.00 97.88 150 GLU A O 1
ATOM 1086 N N . ASP A 1 151 ? -30.348 1.450 16.100 1.00 97.19 151 ASP A N 1
ATOM 1087 C CA . ASP A 1 151 ? -29.547 0.995 17.241 1.00 97.19 151 ASP A CA 1
ATOM 1088 C C . ASP A 1 151 ? -28.336 0.157 16.788 1.00 97.19 151 ASP A C 1
ATOM 1090 O O . ASP A 1 151 ? -28.482 -0.867 16.116 1.00 97.19 151 ASP A O 1
ATOM 1094 N N . ILE A 1 152 ? -27.135 0.527 17.242 1.00 97.06 152 ILE A N 1
ATOM 1095 C CA . ILE A 1 152 ? -25.909 -0.271 17.085 1.00 97.06 152 ILE A CA 1
ATOM 1096 C C . ILE A 1 152 ? -25.441 -0.815 18.439 1.00 97.06 152 ILE A C 1
ATOM 1098 O O . ILE A 1 152 ? -25.417 -0.089 19.434 1.00 97.06 152 ILE A O 1
ATOM 1102 N N . THR A 1 153 ? -25.033 -2.089 18.499 1.00 97.50 153 THR A N 1
ATOM 1103 C CA . THR A 1 153 ? -24.478 -2.690 19.728 1.00 97.50 153 THR A CA 1
ATOM 1104 C C . THR A 1 153 ? -22.955 -2.747 19.661 1.00 97.50 153 THR A C 1
ATOM 1106 O O . THR A 1 153 ? -22.378 -3.511 18.887 1.00 97.50 153 THR A O 1
ATOM 1109 N N . CYS A 1 154 ? -22.297 -1.955 20.501 1.00 97.38 154 CYS A N 1
ATOM 1110 C CA . CYS A 1 154 ? -20.850 -1.767 20.541 1.00 97.38 154 CYS A CA 1
ATOM 1111 C C . CYS A 1 154 ? -20.189 -2.482 21.724 1.00 97.38 154 CYS A C 1
ATOM 1113 O O . CYS A 1 154 ? -20.825 -2.745 22.748 1.00 97.38 154 CYS A O 1
ATOM 1115 N N . TYR A 1 155 ? -18.901 -2.805 21.577 1.00 97.19 155 TYR A N 1
ATOM 1116 C CA . TYR A 1 155 ? -18.114 -3.573 22.544 1.00 97.19 155 TYR A CA 1
ATOM 1117 C C . TYR A 1 155 ? -16.706 -3.002 22.708 1.00 97.19 155 TYR A C 1
ATOM 1119 O O . TYR A 1 155 ? -16.048 -2.673 21.722 1.00 97.19 155 TYR A O 1
ATOM 1127 N N . GLY A 1 156 ? -16.201 -2.994 23.939 1.00 95.56 156 GLY A N 1
ATOM 1128 C CA . GLY A 1 156 ? -14.867 -2.486 24.255 1.00 95.56 156 GLY A CA 1
ATOM 1129 C C . GLY A 1 156 ? -14.363 -2.891 25.643 1.00 95.56 156 GLY A C 1
ATOM 1130 O O . GLY A 1 156 ? -15.050 -3.585 26.401 1.00 95.56 156 GLY A O 1
ATOM 1131 N N . ARG A 1 157 ? -13.116 -2.508 25.927 1.00 93.31 157 ARG A N 1
ATOM 1132 C CA . ARG A 1 157 ? -12.335 -2.850 27.124 1.00 93.31 157 ARG A CA 1
ATOM 1133 C C . ARG A 1 157 ? -11.612 -1.637 27.738 1.00 93.31 157 ARG A C 1
ATOM 1135 O O . ARG A 1 157 ? -10.513 -1.757 28.287 1.00 93.31 157 ARG A O 1
ATOM 1142 N N . GLY A 1 158 ? -12.190 -0.455 27.574 1.00 90.81 158 GLY A N 1
ATOM 1143 C CA . GLY A 1 158 ? -11.662 0.807 28.064 1.00 90.81 158 GLY A CA 1
ATOM 1144 C C . GLY A 1 158 ? -11.848 1.007 29.565 1.00 90.81 158 GLY A C 1
ATOM 1145 O O . GLY A 1 158 ? -11.856 0.066 30.365 1.00 90.81 158 GLY A O 1
ATOM 1146 N N . TYR A 1 159 ? -11.949 2.276 29.952 1.00 92.12 159 TYR A N 1
ATOM 1147 C CA . TYR A 1 159 ? -12.385 2.664 31.291 1.00 92.12 159 TYR A CA 1
ATOM 1148 C C . TYR A 1 159 ? -13.892 2.492 31.455 1.00 92.12 159 TYR A C 1
ATOM 1150 O O . TYR A 1 159 ? -14.663 2.561 30.501 1.00 92.12 159 TYR A O 1
ATOM 1158 N N . THR A 1 160 ? -14.306 2.278 32.696 1.00 90.25 160 THR A N 1
ATOM 1159 C CA . THR A 1 160 ? -15.654 1.813 33.007 1.00 90.25 1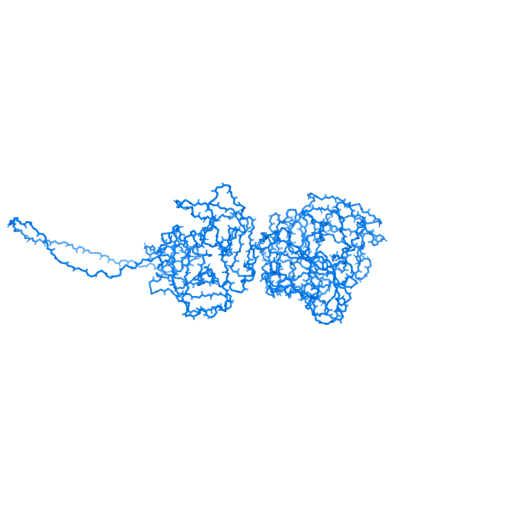60 THR A CA 1
ATOM 1160 C C . THR A 1 160 ? -16.408 2.844 33.865 1.00 90.25 160 THR A C 1
ATOM 1162 O O . THR A 1 160 ? -17.610 3.007 33.698 1.00 90.25 160 THR A O 1
ATOM 1165 N N . GLY A 1 161 ? -15.714 3.668 34.657 1.00 89.19 161 GLY A N 1
ATOM 1166 C CA . GLY A 1 161 ? -16.323 4.770 35.417 1.00 89.19 161 GLY A CA 1
ATOM 1167 C C . GLY A 1 161 ? -15.522 6.074 35.390 1.00 89.19 161 GLY A C 1
ATOM 1168 O O . GLY A 1 161 ? -14.377 6.102 34.934 1.00 89.19 161 GLY A O 1
ATOM 1169 N N . TYR A 1 162 ? -16.099 7.134 35.959 1.00 90.81 162 TYR A N 1
ATOM 1170 C CA . TYR A 1 162 ? -15.378 8.353 36.347 1.00 90.81 162 TYR A CA 1
ATOM 1171 C C . TYR A 1 162 ? -14.790 8.209 37.758 1.00 90.81 162 TYR A C 1
ATOM 1173 O O . TYR A 1 162 ? -15.411 7.601 38.633 1.00 90.81 162 TYR A O 1
ATOM 1181 N N . ASP A 1 163 ? -13.608 8.778 37.992 1.00 90.06 163 ASP A N 1
ATOM 1182 C CA . ASP A 1 163 ? -13.046 8.933 39.340 1.00 90.06 163 ASP A CA 1
ATOM 1183 C C . ASP A 1 163 ? -13.472 10.287 39.952 1.00 90.06 163 ASP A C 1
ATOM 1185 O O . ASP A 1 163 ? -13.957 11.181 39.259 1.00 90.06 163 ASP A O 1
ATOM 1189 N N . THR A 1 164 ? -13.346 10.445 41.272 1.00 85.81 164 THR A N 1
ATOM 1190 C CA . THR A 1 164 ? -13.752 11.665 41.991 1.00 85.81 164 THR A CA 1
ATOM 1191 C C . THR A 1 164 ? -12.524 12.462 42.452 1.00 85.81 164 THR A C 1
ATOM 1193 O O . THR A 1 164 ? -11.750 11.951 43.264 1.00 85.81 164 THR A O 1
ATOM 1196 N N . PRO A 1 165 ? -12.361 13.747 42.066 1.00 88.06 165 PRO A N 1
ATOM 1197 C CA . PRO A 1 165 ? -13.333 14.616 41.390 1.00 88.06 165 PRO A CA 1
ATOM 1198 C C . PRO A 1 165 ? -13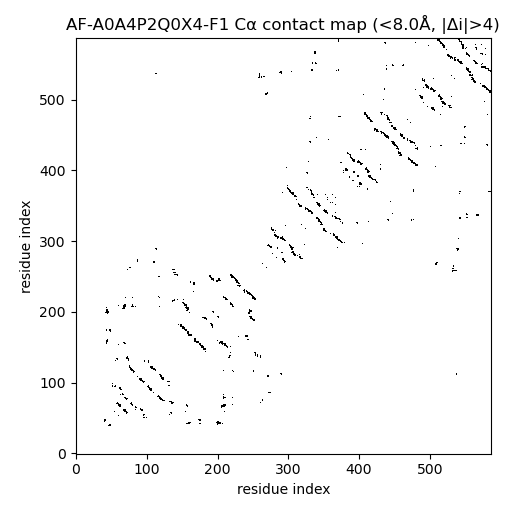.270 14.605 39.853 1.00 88.06 165 PRO A C 1
ATOM 1200 O O . PRO A 1 165 ? -14.161 15.173 39.227 1.00 88.06 165 PRO A O 1
ATOM 1203 N N . ASP A 1 166 ? -12.213 14.044 39.271 1.00 90.12 166 ASP A N 1
ATOM 1204 C CA . ASP A 1 166 ? -11.983 13.942 37.832 1.00 90.12 166 ASP A CA 1
ATOM 1205 C C . ASP A 1 166 ? -11.119 12.712 37.506 1.00 90.12 166 ASP A C 1
ATOM 1207 O O . ASP A 1 166 ? -10.501 12.116 38.391 1.00 90.12 166 ASP A O 1
ATOM 1211 N N . GLY A 1 167 ? -11.097 12.323 36.229 1.00 89.19 167 GLY A N 1
ATOM 1212 C CA . GLY A 1 167 ? -10.373 11.155 35.736 1.00 89.19 167 GLY A CA 1
ATOM 1213 C C . GLY A 1 167 ? -11.271 9.939 35.502 1.00 89.19 167 GLY A C 1
ATOM 1214 O O . GLY A 1 167 ? -12.496 10.002 35.601 1.00 89.19 167 GLY A O 1
ATOM 1215 N N . LEU A 1 168 ? -10.646 8.815 35.151 1.00 90.69 168 LEU A N 1
ATOM 1216 C CA . LEU A 1 168 ? -11.326 7.584 34.743 1.00 90.69 168 LEU A CA 1
ATOM 1217 C C . LEU A 1 168 ? -10.859 6.379 35.569 1.00 90.69 168 LEU A C 1
ATOM 1219 O O . LEU A 1 168 ? -9.673 6.245 35.876 1.00 90.69 168 LEU A O 1
ATOM 1223 N N . THR A 1 169 ? -11.783 5.465 35.872 1.00 90.88 169 THR A N 1
ATOM 1224 C CA . THR A 1 169 ? -11.566 4.294 36.736 1.00 90.88 169 THR A CA 1
ATOM 1225 C C . THR A 1 169 ? -12.069 2.980 36.113 1.00 90.88 169 THR A C 1
ATOM 1227 O O . THR A 1 169 ? -12.641 2.969 35.022 1.00 90.88 169 THR A O 1
ATOM 1230 N N . GLY A 1 170 ? -11.777 1.858 36.782 1.00 88.12 170 GLY A N 1
ATOM 1231 C CA . GLY A 1 170 ? -12.258 0.503 36.454 1.00 88.12 170 GLY A CA 1
ATOM 1232 C C . GLY A 1 170 ? -11.741 -0.124 35.147 1.00 88.12 170 GLY A C 1
ATOM 1233 O O . GLY A 1 170 ? -12.275 -1.121 34.673 1.00 88.12 170 GLY A O 1
ATOM 1234 N N . TYR A 1 171 ? -10.663 0.422 34.580 1.00 89.19 171 TYR A N 1
ATOM 1235 C CA . TYR A 1 171 ? -10.082 -0.016 33.307 1.00 89.19 171 TYR A CA 1
ATOM 1236 C C . TYR A 1 171 ? -9.858 -1.532 33.162 1.00 89.19 171 TYR A C 1
ATOM 1238 O O . TYR A 1 171 ? -9.216 -2.172 34.002 1.00 89.19 171 TYR A O 1
ATOM 1246 N N . GLY A 1 172 ? -10.235 -2.062 31.994 1.00 85.44 172 GLY A N 1
ATOM 1247 C CA . GLY A 1 172 ? -9.789 -3.370 31.518 1.00 85.44 172 GLY A CA 1
ATOM 1248 C C . GLY A 1 172 ? -10.801 -4.512 31.646 1.00 85.44 172 GLY A C 1
ATOM 1249 O O . GLY A 1 172 ? -10.452 -5.659 31.330 1.00 85.44 172 GLY A O 1
ATOM 1250 N N . GLU A 1 173 ? -12.028 -4.224 32.073 1.00 90.25 173 GLU A N 1
ATOM 1251 C CA . GLU A 1 173 ? -13.169 -5.133 31.940 1.00 90.25 173 GLU A CA 1
ATOM 1252 C C . GLU A 1 173 ? -13.832 -4.977 30.567 1.00 90.25 173 GLU A C 1
ATOM 1254 O O . GLU A 1 173 ? -13.859 -3.882 30.016 1.00 90.25 173 GLU A O 1
ATOM 1259 N N . TRP A 1 174 ? -14.367 -6.067 30.008 1.00 94.12 174 TRP A N 1
ATOM 1260 C CA . TRP A 1 174 ? -15.119 -5.993 28.752 1.00 94.12 174 TRP A CA 1
ATOM 1261 C C . TRP A 1 174 ? -16.579 -5.665 28.992 1.00 94.12 174 TRP A C 1
ATOM 1263 O O . TRP A 1 174 ? -17.223 -6.207 29.894 1.00 94.12 174 TRP A O 1
ATOM 1273 N N . ARG A 1 175 ? -17.091 -4.803 28.128 1.00 94.69 175 ARG A N 1
ATOM 1274 C CA . ARG A 1 175 ? -18.359 -4.116 28.304 1.00 94.69 175 ARG A CA 1
ATOM 1275 C C . ARG A 1 175 ? -19.065 -3.929 26.961 1.00 94.69 175 ARG A C 1
ATOM 1277 O O . ARG A 1 175 ? -18.436 -4.054 25.906 1.00 94.69 175 ARG A O 1
ATOM 1284 N N . THR A 1 176 ? -20.375 -3.694 26.996 1.00 95.38 176 THR A N 1
ATOM 1285 C CA . THR A 1 176 ? -21.201 -3.503 25.796 1.00 95.38 176 THR A CA 1
ATOM 1286 C C . THR A 1 176 ? -22.314 -2.487 26.004 1.00 95.38 176 THR A C 1
ATOM 1288 O O . THR A 1 176 ? -22.922 -2.445 27.067 1.00 95.38 176 THR A O 1
ATOM 1291 N N . LEU A 1 177 ? -22.604 -1.693 24.979 1.00 93.25 177 LEU A N 1
ATOM 1292 C CA . LEU A 1 177 ? -23.648 -0.673 24.985 1.00 93.25 177 LEU A CA 1
ATOM 1293 C C . LEU A 1 177 ? -24.437 -0.768 23.677 1.00 93.25 177 LEU A C 1
ATOM 1295 O O . LEU A 1 177 ? -23.834 -0.955 22.623 1.00 93.25 177 LEU A O 1
ATOM 1299 N N . THR A 1 178 ? -25.762 -0.626 23.738 1.00 95.31 178 THR A N 1
ATOM 1300 C CA . THR A 1 178 ? -26.598 -0.427 22.541 1.00 95.31 178 THR A CA 1
ATOM 1301 C C . THR A 1 178 ? -27.046 1.025 22.490 1.00 95.31 178 THR A C 1
ATOM 1303 O O . THR A 1 178 ? -27.419 1.589 23.524 1.00 95.31 178 THR A O 1
ATOM 1306 N N . ARG A 1 179 ? -26.925 1.648 21.317 1.00 94.81 179 ARG A N 1
ATOM 1307 C CA . ARG A 1 179 ? -27.144 3.081 21.130 1.00 94.81 179 ARG A CA 1
ATOM 1308 C C . ARG A 1 179 ? -27.653 3.414 19.734 1.00 94.81 179 ARG A C 1
ATOM 1310 O O . ARG A 1 179 ? -27.048 2.987 18.755 1.00 94.81 179 ARG A O 1
ATOM 1317 N N . GLU A 1 180 ? -28.652 4.288 19.679 1.00 96.81 180 GLU A N 1
ATOM 1318 C CA . GLU A 1 180 ? -29.095 4.955 18.456 1.00 96.81 180 GLU A CA 1
ATOM 1319 C C . GLU A 1 180 ? -27.957 5.814 17.874 1.00 96.81 180 GLU A C 1
ATOM 1321 O O . GLU A 1 180 ? -27.312 6.594 18.591 1.00 96.81 180 GLU A O 1
ATOM 1326 N N . VAL A 1 181 ? -27.706 5.686 16.570 1.00 98.25 181 VAL A N 1
ATOM 1327 C CA . VAL A 1 181 ? -26.783 6.567 15.840 1.00 98.25 181 VAL A CA 1
ATOM 1328 C C . VAL A 1 181 ? -27.451 7.923 15.613 1.00 98.25 181 VAL A C 1
ATOM 1330 O O . VAL A 1 181 ? -28.428 8.030 14.875 1.00 98.25 181 VAL A O 1
ATOM 1333 N N . SER A 1 182 ? -26.891 8.983 16.199 1.00 97.88 182 SER A N 1
ATOM 1334 C CA . SER A 1 182 ? -27.429 10.345 16.111 1.00 97.88 182 SER A CA 1
ATOM 1335 C C . SER A 1 182 ? -27.161 11.018 14.763 1.00 97.88 182 SER A C 1
ATOM 1337 O O . SER A 1 182 ? -27.933 11.878 14.336 1.00 97.88 182 SER A O 1
ATOM 1339 N N . SER A 1 183 ? -26.044 10.681 14.108 1.00 98.25 183 SER A N 1
ATOM 1340 C CA . SER A 1 183 ? -25.630 11.252 12.819 1.00 98.25 183 SER A CA 1
ATOM 1341 C C . SER A 1 183 ? -24.466 10.486 12.177 1.00 98.25 183 SER A C 1
ATOM 1343 O O . SER A 1 183 ? -23.745 9.754 12.856 1.00 98.25 183 SER A O 1
ATOM 1345 N N . PHE A 1 184 ? -24.252 10.705 10.876 1.00 98.00 184 PHE A N 1
ATOM 1346 C CA . PHE A 1 184 ? -23.075 10.246 10.135 1.00 98.00 184 PHE A CA 1
ATOM 1347 C C . PHE A 1 184 ? -22.225 11.442 9.659 1.00 98.00 184 PHE A C 1
ATOM 1349 O O . PHE A 1 184 ? -22.713 12.355 8.995 1.00 98.00 184 PHE A O 1
ATOM 1356 N N . ASP A 1 185 ? -20.931 11.451 9.989 1.00 96.62 185 ASP A N 1
ATOM 1357 C CA . ASP A 1 185 ? -19.961 12.442 9.501 1.00 96.62 185 ASP A CA 1
ATOM 1358 C C . ASP A 1 185 ? -19.243 11.904 8.256 1.00 96.62 185 ASP A C 1
ATOM 1360 O O . ASP A 1 185 ? -18.101 11.442 8.325 1.00 96.62 185 ASP A O 1
ATOM 1364 N N . ALA A 1 186 ? -19.917 11.953 7.103 1.00 93.88 186 ALA A N 1
ATOM 1365 C CA . ALA A 1 186 ? -19.417 11.401 5.839 1.00 93.88 186 ALA A CA 1
ATOM 1366 C C . ALA A 1 186 ? -17.966 11.804 5.459 1.00 93.88 186 ALA A C 1
ATOM 1368 O O . ALA A 1 186 ? -17.235 10.941 4.972 1.00 93.88 186 ALA A O 1
ATOM 1369 N N . PRO A 1 187 ? -17.480 13.045 5.698 1.00 92.25 187 PRO A N 1
ATOM 1370 C CA . PRO A 1 187 ? -16.074 13.409 5.489 1.00 92.25 187 PRO A CA 1
ATOM 1371 C C . PRO A 1 187 ? -15.044 12.606 6.294 1.00 92.25 187 PRO A C 1
ATOM 1373 O O . PRO A 1 187 ? -13.911 12.476 5.828 1.00 92.25 187 PRO A O 1
ATOM 1376 N N . SER A 1 188 ? -15.390 12.108 7.487 1.00 91.31 188 SER A N 1
ATOM 1377 C CA . SER A 1 188 ? -14.490 11.271 8.295 1.00 91.31 188 SER A CA 1
ATOM 1378 C C . SER A 1 188 ? -14.935 9.814 8.425 1.00 91.31 188 SER A C 1
ATOM 1380 O O . SER A 1 188 ? -14.149 8.995 8.894 1.00 91.31 188 SER A O 1
ATOM 1382 N N . GLY A 1 189 ? -16.139 9.474 7.956 1.00 95.75 189 GLY A N 1
ATOM 1383 C CA . GLY A 1 189 ? -16.702 8.124 7.967 1.00 95.75 189 GLY A CA 1
ATOM 1384 C C . GLY A 1 189 ? -17.167 7.650 9.347 1.00 95.75 189 GLY A C 1
ATOM 1385 O O . GLY A 1 189 ? -17.255 6.442 9.569 1.00 95.75 189 GLY A O 1
ATOM 1386 N N . LEU A 1 190 ? -17.430 8.565 10.286 1.00 97.31 190 LEU A N 1
ATOM 1387 C CA . LEU A 1 190 ? -17.895 8.218 11.631 1.00 97.31 190 LEU A CA 1
ATOM 1388 C C . LEU A 1 190 ? -19.421 8.149 11.729 1.00 97.31 190 LEU A C 1
ATOM 1390 O O . LEU A 1 190 ? -20.100 9.125 11.420 1.00 97.31 190 LEU A O 1
ATOM 1394 N N . LEU A 1 191 ? -19.933 7.054 12.286 1.00 98.19 191 LEU A N 1
ATOM 1395 C CA . LEU A 1 191 ? -21.231 7.022 12.962 1.00 98.19 191 LEU A CA 1
ATOM 1396 C C . LEU A 1 191 ? -21.056 7.662 14.348 1.00 98.19 191 LEU A C 1
ATOM 1398 O O . LEU A 1 191 ? -20.113 7.321 15.0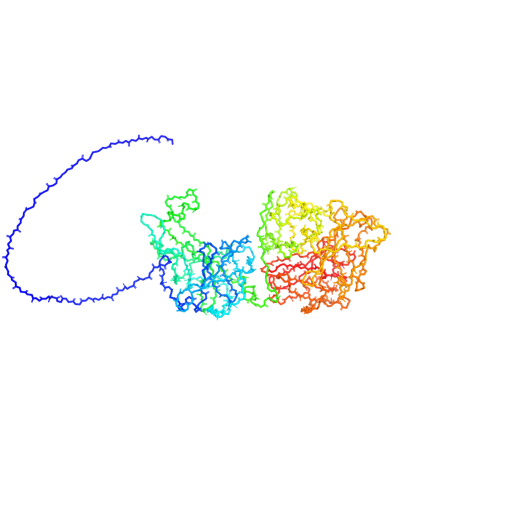67 1.00 98.19 191 LEU A O 1
ATOM 1402 N N . ILE A 1 192 ? -21.939 8.580 14.731 1.00 97.81 192 ILE A N 1
ATOM 1403 C CA . ILE A 1 192 ? -21.898 9.268 16.027 1.00 97.81 192 ILE A CA 1
ATOM 1404 C C . ILE A 1 192 ? -23.009 8.733 16.930 1.00 97.81 192 ILE A C 1
ATOM 1406 O O . ILE A 1 192 ? -24.145 8.590 16.491 1.00 97.81 192 ILE A O 1
ATOM 1410 N N . THR A 1 193 ? -22.701 8.471 18.200 1.00 96.88 193 THR A N 1
ATOM 1411 C CA . THR A 1 193 ? -23.696 8.154 19.239 1.00 96.88 193 THR A CA 1
ATOM 1412 C C . THR A 1 193 ? -23.544 9.122 20.410 1.00 96.88 193 THR A C 1
ATOM 1414 O O . THR A 1 193 ? -22.439 9.265 20.946 1.00 96.88 193 THR A O 1
ATOM 1417 N N . GLU A 1 194 ? -24.633 9.754 20.846 1.00 95.62 194 GLU A N 1
ATOM 1418 C CA . GLU A 1 194 ? -24.618 10.671 21.994 1.00 95.62 194 GLU A CA 1
ATOM 1419 C C . GLU A 1 194 ? -24.666 9.918 23.335 1.00 95.62 194 GLU A C 1
ATOM 1421 O O . GLU A 1 194 ? -25.396 8.937 23.514 1.00 95.62 194 GLU A O 1
ATOM 1426 N N . SER A 1 195 ? -23.925 10.430 24.313 1.00 92.44 195 SER A N 1
ATOM 1427 C CA . SER A 1 195 ? -24.052 10.032 25.717 1.00 92.44 195 SER A CA 1
ATOM 1428 C C . SER A 1 195 ? -25.311 10.623 26.359 1.00 92.44 195 SER A C 1
ATOM 1430 O O . SER A 1 195 ? -25.920 11.566 25.850 1.00 92.44 195 SER A O 1
ATOM 1432 N N . ASN A 1 196 ? -25.682 10.111 27.531 1.00 88.81 196 ASN A N 1
ATOM 1433 C CA . ASN A 1 196 ? -26.684 10.762 28.369 1.00 88.81 196 ASN A CA 1
ATOM 1434 C C . ASN A 1 196 ? -26.165 12.061 29.037 1.00 88.81 196 ASN A C 1
ATOM 1436 O O . ASN A 1 196 ? -25.020 12.501 28.877 1.00 88.81 196 ASN A O 1
ATOM 1440 N N . ASN A 1 197 ? -27.024 12.708 29.828 1.00 86.62 197 ASN A N 1
ATOM 1441 C CA . ASN A 1 197 ? -26.680 13.960 30.511 1.00 86.62 197 ASN A CA 1
ATOM 1442 C C . ASN A 1 197 ? -25.508 13.829 31.497 1.00 86.62 197 ASN A C 1
ATOM 1444 O O . ASN A 1 197 ? -24.783 14.809 31.679 1.00 86.62 197 ASN A O 1
ATOM 1448 N N . ASP A 1 198 ? -25.281 12.643 32.054 1.00 84.75 198 ASP A N 1
ATOM 1449 C CA . ASP A 1 198 ? -24.215 12.365 33.018 1.00 84.75 198 ASP A CA 1
ATOM 1450 C C . ASP A 1 198 ? -22.918 11.883 32.332 1.00 84.75 198 ASP A C 1
ATOM 1452 O O . ASP A 1 198 ? -21.875 11.751 32.968 1.00 84.75 198 ASP A O 1
ATOM 1456 N N . GLY A 1 199 ? -22.952 11.678 31.008 1.00 85.62 199 GLY A N 1
ATOM 1457 C CA . GLY A 1 199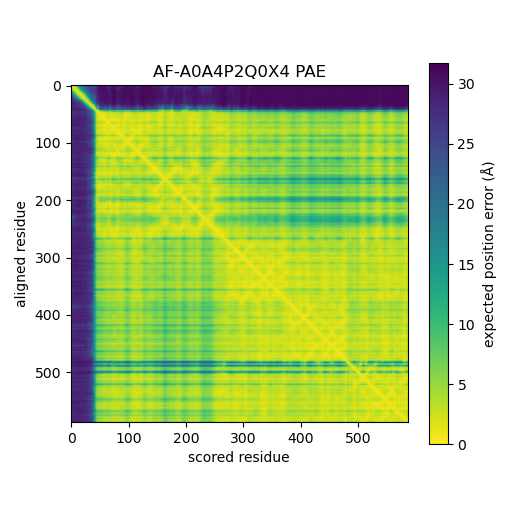 ? -21.840 11.145 30.219 1.00 85.62 199 GLY A CA 1
ATOM 1458 C C . GLY A 1 199 ? -21.568 9.673 30.488 1.00 85.62 199 GLY A C 1
ATOM 1459 O O . GLY A 1 199 ? -20.479 9.188 30.187 1.00 85.62 199 GLY A O 1
ATOM 1460 N N . THR A 1 200 ? -22.526 8.980 31.097 1.00 80.19 200 THR A N 1
ATOM 1461 C CA . THR A 1 200 ? -22.410 7.587 31.502 1.00 80.19 200 THR A CA 1
ATOM 1462 C C . THR A 1 200 ? -23.146 6.673 30.541 1.00 80.19 200 THR A C 1
ATOM 1464 O O . THR A 1 200 ? -23.732 5.733 31.027 1.00 80.19 200 THR A O 1
ATOM 1467 N N . GLU A 1 201 ? -23.125 6.908 29.224 1.00 85.25 201 GLU A N 1
ATOM 1468 C CA . GLU A 1 201 ? -23.506 5.887 28.222 1.00 85.25 201 GLU A CA 1
ATOM 1469 C C . GLU A 1 201 ? -22.750 6.120 26.900 1.00 85.25 201 GLU A C 1
ATOM 1471 O O . GLU A 1 201 ? -23.321 6.605 25.923 1.00 85.25 201 GLU A O 1
ATOM 1476 N N . THR A 1 202 ? -21.432 5.872 26.878 1.00 88.69 202 THR A N 1
ATOM 1477 C CA . THR A 1 202 ? -20.566 6.172 25.714 1.00 88.69 202 THR A CA 1
ATOM 1478 C C . THR A 1 202 ? -19.181 5.506 25.793 1.00 88.69 202 THR A C 1
ATOM 1480 O O . THR A 1 202 ? -18.765 5.057 26.861 1.00 88.69 202 THR A O 1
ATOM 1483 N N . LEU A 1 203 ? -18.444 5.457 24.671 1.00 88.31 203 LEU A N 1
ATOM 1484 C CA . LEU A 1 203 ? -17.081 4.910 24.630 1.00 88.31 203 LEU A CA 1
ATOM 1485 C C . LEU A 1 203 ? -16.117 5.687 25.536 1.00 88.31 203 LEU A C 1
ATOM 1487 O O . LEU A 1 203 ? -16.138 6.915 25.608 1.00 88.31 203 LEU A O 1
ATOM 1491 N N . ALA A 1 204 ? -15.193 4.952 26.141 1.00 89.44 204 ALA A N 1
ATOM 1492 C CA . ALA A 1 204 ? -14.077 5.451 26.915 1.00 89.44 204 ALA A CA 1
ATOM 1493 C C . ALA A 1 204 ? -12.723 5.148 26.237 1.00 89.44 204 ALA A C 1
ATOM 1495 O O . ALA A 1 204 ? -12.590 4.233 25.419 1.00 89.44 204 ALA A O 1
ATOM 1496 N N . PRO A 1 205 ? -11.646 5.864 26.606 1.00 88.12 205 PRO A N 1
ATOM 1497 C CA . PRO A 1 205 ? -10.297 5.523 26.169 1.00 88.12 205 PRO A CA 1
ATOM 1498 C C . PRO A 1 205 ? -9.936 4.048 26.446 1.00 88.12 205 PRO A C 1
ATOM 1500 O O . PRO A 1 205 ? -10.054 3.576 27.574 1.00 88.12 205 PRO A O 1
ATOM 1503 N N . GLY A 1 206 ? -9.453 3.334 25.425 1.00 87.31 206 GLY A N 1
ATOM 1504 C CA . GLY A 1 206 ? -9.170 1.887 25.470 1.00 87.31 206 GLY A CA 1
ATOM 1505 C C . GLY A 1 206 ? -10.265 1.008 24.845 1.00 87.31 206 GLY A C 1
ATOM 1506 O O . GLY A 1 206 ? -9.988 -0.125 24.445 1.00 87.31 206 GLY A O 1
ATOM 1507 N N . ASP A 1 207 ? -11.472 1.546 24.635 1.00 94.88 207 ASP A N 1
ATOM 1508 C CA . ASP A 1 207 ? -12.466 0.911 23.757 1.00 94.88 207 ASP A CA 1
ATOM 1509 C C . ASP A 1 207 ? -12.061 0.981 22.282 1.00 94.88 207 ASP A C 1
ATOM 1511 O O . ASP A 1 207 ? -12.525 0.163 21.496 1.00 94.88 207 ASP A O 1
ATOM 1515 N N . SER A 1 208 ? -11.170 1.913 21.917 1.00 96.12 208 SER A N 1
ATOM 1516 C CA . SER A 1 208 ? -10.566 2.077 20.589 1.00 96.12 208 SER A CA 1
ATOM 1517 C C . SER A 1 208 ? -10.289 0.750 19.874 1.00 96.12 208 SER A C 1
ATOM 1519 O O . SER A 1 208 ? -9.668 -0.151 20.438 1.00 96.12 208 SER A O 1
ATOM 1521 N N . GLY A 1 209 ? -10.745 0.635 18.628 1.00 97.19 209 GLY A N 1
ATOM 1522 C CA . GLY A 1 209 ? -10.700 -0.574 17.806 1.00 97.19 209 GLY A CA 1
ATOM 1523 C C . GLY A 1 209 ? -11.766 -1.632 18.120 1.00 97.19 209 GLY A C 1
ATOM 1524 O O . GLY A 1 209 ? -11.940 -2.557 17.329 1.00 97.19 209 GLY A O 1
ATOM 1525 N N . GLY A 1 210 ? -12.496 -1.511 19.231 1.00 96.75 210 GLY A N 1
ATOM 1526 C CA . GLY A 1 210 ? -13.625 -2.370 19.589 1.00 96.75 210 GLY A CA 1
ATOM 1527 C C . GLY A 1 210 ? -14.780 -2.247 18.593 1.00 96.75 210 GLY A C 1
ATOM 1528 O O . GLY A 1 210 ? -15.054 -1.160 18.092 1.00 96.75 210 GLY A O 1
ATOM 1529 N N . GLY A 1 211 ? -15.415 -3.369 18.250 1.00 96.75 211 GLY A N 1
ATOM 1530 C CA . GLY A 1 211 ? -16.415 -3.430 17.180 1.00 96.75 211 GLY A CA 1
ATOM 1531 C C . GLY A 1 211 ? -17.836 -3.080 17.627 1.00 96.75 211 GLY A C 1
ATOM 1532 O O . GLY A 1 211 ? -18.243 -3.415 18.741 1.00 96.75 211 GLY A O 1
ATOM 1533 N N . CYS A 1 212 ? -18.595 -2.477 16.715 1.00 97.81 212 CYS A N 1
ATOM 1534 C CA . CYS A 1 212 ? -20.051 -2.368 16.765 1.00 97.81 212 CYS A CA 1
ATOM 1535 C C . CYS A 1 212 ? -20.690 -3.300 15.742 1.00 97.81 212 CYS A C 1
ATOM 1537 O O . CYS A 1 212 ? -20.200 -3.415 14.613 1.00 97.81 212 CYS A O 1
ATOM 1539 N N . PHE A 1 213 ? -21.802 -3.925 16.125 1.00 97.19 213 PHE A N 1
ATOM 1540 C CA . PHE A 1 213 ? -22.501 -4.910 15.309 1.00 97.19 213 PHE A CA 1
ATOM 1541 C C . PHE A 1 213 ? -23.989 -4.581 15.143 1.00 97.19 213 PHE A C 1
ATOM 1543 O O . PHE A 1 213 ? -24.633 -4.110 16.081 1.00 97.19 213 PHE A O 1
ATOM 1550 N N . VAL A 1 214 ? -24.517 -4.898 13.959 1.00 96.12 214 VAL A N 1
ATOM 1551 C CA . VAL A 1 214 ? -25.951 -4.946 13.617 1.00 96.12 214 VAL A CA 1
ATOM 1552 C C . VAL A 1 214 ? -26.180 -6.259 12.873 1.00 96.12 214 VAL A C 1
ATOM 1554 O O . VAL A 1 214 ? -25.360 -6.634 12.038 1.00 96.12 214 VAL A O 1
ATOM 1557 N N . ASP A 1 215 ? -27.215 -7.018 13.243 1.00 92.69 215 ASP A N 1
ATOM 1558 C CA . ASP A 1 215 ? -27.550 -8.342 12.677 1.00 92.69 215 ASP A CA 1
ATOM 1559 C C . ASP A 1 215 ? -26.385 -9.362 12.578 1.00 92.69 215 ASP A C 1
ATOM 1561 O O . ASP A 1 215 ? -26.450 -10.366 11.868 1.00 92.69 215 ASP A O 1
ATOM 1565 N N . GLY A 1 216 ? -25.324 -9.151 13.364 1.00 91.25 216 GLY A N 1
ATOM 1566 C CA . GLY A 1 216 ? -24.120 -9.984 13.402 1.00 91.25 216 GLY A CA 1
ATOM 1567 C C . GLY A 1 216 ? -22.984 -9.545 12.469 1.00 91.25 216 GLY A C 1
ATOM 1568 O O . GLY A 1 216 ? -21.884 -10.089 12.607 1.00 91.25 216 GLY A O 1
ATOM 1569 N N . GLU A 1 217 ? -23.212 -8.562 11.594 1.00 97.19 217 GLU A N 1
ATOM 1570 C CA . GLU A 1 217 ? -22.200 -7.891 10.764 1.00 97.19 217 GLU A CA 1
ATOM 1571 C C . GLU A 1 217 ? -21.469 -6.801 11.563 1.00 97.19 217 GLU A C 1
ATOM 1573 O O . GLU A 1 217 ? -22.036 -6.220 12.488 1.00 97.19 217 GLU A O 1
ATOM 1578 N N . THR A 1 218 ? -20.217 -6.487 11.216 1.00 98.12 218 THR A N 1
ATOM 1579 C CA . THR A 1 218 ? -19.519 -5.308 11.767 1.00 98.12 218 THR A CA 1
ATOM 1580 C C . THR A 1 218 ? -19.940 -4.058 11.013 1.00 98.12 218 THR A C 1
ATOM 1582 O O . THR A 1 218 ? -19.637 -3.930 9.833 1.00 98.12 218 THR A O 1
ATOM 1585 N N . VAL A 1 219 ? -20.575 -3.101 11.691 1.00 98.25 219 VAL A N 1
ATOM 1586 C CA . VAL A 1 219 ? -20.876 -1.789 11.091 1.00 98.25 219 VAL A CA 1
ATOM 1587 C C . VAL A 1 219 ? -19.684 -0.841 11.217 1.00 98.25 219 VAL A C 1
ATOM 1589 O O . VAL A 1 219 ? -19.275 -0.211 10.240 1.00 98.25 219 VAL A O 1
ATOM 1592 N N . ALA A 1 220 ? -19.059 -0.789 12.395 1.00 98.12 220 ALA A N 1
ATOM 1593 C CA . ALA A 1 220 ? -18.024 0.186 12.722 1.00 98.12 220 ALA A CA 1
ATOM 1594 C C . ALA A 1 220 ? -17.054 -0.309 13.806 1.00 98.12 220 ALA A C 1
ATOM 1596 O O . ALA A 1 220 ? -17.305 -1.321 14.464 1.00 98.12 220 ALA A O 1
ATOM 1597 N N . ILE A 1 221 ? -15.967 0.436 14.019 1.00 98.25 221 ILE A N 1
ATOM 1598 C CA . ILE A 1 221 ? -15.044 0.266 15.151 1.00 98.25 221 ILE A CA 1
ATOM 1599 C C . ILE A 1 221 ? -14.873 1.569 15.942 1.00 98.25 221 ILE A C 1
ATOM 1601 O O . ILE A 1 221 ? -14.948 2.655 15.382 1.00 98.25 221 ILE A O 1
ATOM 1605 N N . ALA A 1 222 ? -14.610 1.483 17.242 1.00 97.38 222 ALA A N 1
ATOM 1606 C CA . ALA A 1 222 ? -14.301 2.635 18.086 1.00 97.38 222 ALA A CA 1
ATOM 1607 C C . ALA A 1 222 ? -13.079 3.413 17.572 1.00 97.38 222 ALA A C 1
ATOM 1609 O O . ALA A 1 222 ? -11.996 2.839 17.457 1.00 97.38 222 ALA A O 1
ATOM 1610 N N . GLU A 1 223 ? -13.218 4.719 17.337 1.00 95.06 223 GLU A N 1
ATOM 1611 C CA . GLU A 1 223 ? -12.100 5.561 16.893 1.00 95.06 223 GLU A CA 1
ATOM 1612 C C . GLU A 1 223 ? -11.768 6.656 17.912 1.00 95.06 223 GLU A C 1
ATOM 1614 O O . GLU A 1 223 ? -10.681 6.679 18.492 1.00 95.06 223 GLU A O 1
ATOM 1619 N N . ARG A 1 224 ? -12.719 7.564 18.148 1.00 93.06 224 ARG A N 1
ATOM 1620 C CA . ARG A 1 224 ? -12.533 8.782 18.947 1.00 93.06 224 ARG A CA 1
ATOM 1621 C C . ARG A 1 224 ? -13.838 9.196 19.624 1.00 93.06 224 ARG A C 1
ATOM 1623 O O . ARG A 1 224 ? -14.892 8.653 19.325 1.00 93.06 224 ARG A O 1
ATOM 1630 N N . GLY A 1 225 ? -13.781 10.170 20.523 1.00 90.88 225 GLY A N 1
ATOM 1631 C CA . GLY A 1 225 ? -14.959 10.743 21.176 1.00 90.88 225 GLY A CA 1
ATOM 1632 C C . GLY A 1 225 ? -14.744 12.216 21.506 1.00 90.88 225 GLY A C 1
ATOM 1633 O O . GLY A 1 225 ? -13.651 12.749 21.302 1.00 90.88 225 GLY A O 1
ATOM 1634 N N . GLY A 1 226 ? -15.782 12.869 22.023 1.00 90.88 226 GLY A N 1
ATOM 1635 C CA . GLY A 1 226 ? -15.703 14.234 22.548 1.00 90.88 226 GLY A CA 1
ATOM 1636 C C . GLY A 1 226 ? -15.902 14.249 24.057 1.00 90.88 226 GLY A C 1
ATOM 1637 O O . GLY A 1 226 ? -16.833 13.620 24.552 1.00 90.88 226 GLY A O 1
ATOM 1638 N N . TRP A 1 227 ? -15.055 14.967 24.795 1.00 91.56 227 TRP A N 1
ATOM 1639 C CA . TRP A 1 227 ? -15.074 14.985 26.260 1.00 91.56 227 TRP A CA 1
ATOM 1640 C C . TRP A 1 227 ? -14.607 16.319 26.853 1.00 91.56 227 TRP A C 1
ATOM 1642 O O . TRP A 1 227 ? -13.810 17.038 26.250 1.00 91.56 227 TRP A O 1
ATOM 1652 N N . ASP A 1 228 ? -15.069 16.598 28.070 1.00 93.62 228 ASP A N 1
ATOM 1653 C CA . ASP A 1 228 ? -14.560 17.648 28.951 1.00 93.62 228 ASP A CA 1
ATOM 1654 C C . ASP A 1 228 ? -13.482 17.072 29.881 1.00 93.62 228 ASP A C 1
ATOM 1656 O O . ASP A 1 228 ? -13.588 15.934 30.345 1.00 93.62 228 ASP A O 1
ATOM 1660 N N . CYS A 1 229 ? -12.472 17.876 30.210 1.00 94.19 229 CYS A N 1
ATOM 1661 C CA . CYS A 1 229 ? -11.440 17.542 31.191 1.00 94.19 229 CYS A CA 1
ATOM 1662 C C . CYS A 1 229 ? -11.062 18.774 32.029 1.00 94.19 229 CYS A C 1
ATOM 1664 O O . CYS A 1 229 ? -11.142 19.903 31.542 1.00 94.19 229 CYS A O 1
ATOM 1666 N N . THR A 1 230 ? -10.635 18.591 33.286 1.00 96.19 230 THR A N 1
ATOM 1667 C CA . THR A 1 230 ? -10.243 19.733 34.144 1.00 96.19 230 THR A CA 1
ATOM 1668 C C . THR A 1 230 ? -8.878 20.322 33.782 1.00 96.19 230 THR A C 1
ATOM 1670 O O . THR A 1 230 ? -8.582 21.456 34.169 1.00 96.19 230 THR A O 1
ATOM 1673 N N . ASN A 1 231 ? -8.047 19.582 33.038 1.00 93.31 231 ASN A N 1
ATOM 1674 C CA . ASN A 1 231 ? -6.711 20.009 32.636 1.00 93.31 231 ASN A CA 1
ATOM 1675 C C . ASN A 1 231 ? -6.359 19.611 31.189 1.00 93.31 231 ASN A C 1
ATOM 1677 O O . ASN A 1 231 ? -5.736 18.576 30.935 1.00 93.31 231 ASN A O 1
ATOM 1681 N N . ASP A 1 232 ? -6.661 20.505 30.251 1.00 93.88 232 ASP A N 1
ATOM 1682 C CA . ASP A 1 232 ? -6.401 20.386 28.811 1.00 93.88 232 ASP A CA 1
ATOM 1683 C C . ASP A 1 232 ? -4.951 20.709 28.381 1.00 93.88 232 ASP A C 1
ATOM 1685 O O . ASP A 1 232 ? -4.658 20.758 27.186 1.00 93.88 232 ASP A O 1
ATOM 1689 N N . THR A 1 233 ? -4.013 20.896 29.326 1.00 94.50 233 THR A N 1
ATOM 1690 C CA . THR A 1 233 ? -2.623 21.313 29.027 1.00 94.50 233 THR A CA 1
ATOM 1691 C C . THR A 1 233 ? -1.908 20.378 28.040 1.00 94.50 233 THR A C 1
ATOM 1693 O O . THR A 1 233 ? -1.117 20.841 27.214 1.00 94.50 233 THR A O 1
ATOM 1696 N N . THR A 1 234 ? -2.155 19.067 28.118 1.00 91.88 234 THR A N 1
ATOM 1697 C CA . THR A 1 234 ? -1.744 18.076 27.113 1.00 91.88 234 THR A CA 1
ATOM 1698 C C . THR A 1 234 ? -2.869 17.058 26.874 1.00 91.88 234 THR A C 1
ATOM 1700 O O . THR A 1 234 ? -3.742 16.902 27.732 1.00 91.88 234 THR A O 1
ATOM 1703 N N . PRO A 1 235 ? -2.847 16.299 25.758 1.00 85.06 235 PRO A N 1
ATOM 1704 C CA . PRO A 1 235 ? -3.786 15.196 25.547 1.00 85.06 235 PRO A CA 1
ATOM 1705 C C . PRO A 1 235 ? -3.768 14.165 26.686 1.00 85.06 235 PRO A C 1
ATOM 1707 O O . PRO A 1 235 ? -4.826 13.718 27.122 1.00 85.06 235 PRO A O 1
ATOM 1710 N N . ASP A 1 236 ? -2.585 13.849 27.226 1.00 85.31 236 ASP A N 1
ATOM 1711 C CA . ASP A 1 236 ? -2.434 12.913 28.346 1.00 85.31 236 ASP A CA 1
ATOM 1712 C C . ASP A 1 236 ? -3.003 13.468 29.658 1.00 85.31 236 ASP A C 1
ATOM 1714 O O . ASP A 1 236 ? -3.669 12.732 30.387 1.00 85.31 236 ASP A O 1
ATOM 1718 N N . THR A 1 237 ? -2.789 14.757 29.974 1.00 90.62 237 THR A N 1
ATOM 1719 C CA . THR A 1 237 ? -3.401 15.354 31.175 1.00 90.62 237 THR A CA 1
ATOM 1720 C C . THR A 1 237 ? -4.907 15.461 31.025 1.00 90.62 237 THR A C 1
ATOM 1722 O O . THR A 1 237 ? -5.614 15.215 31.997 1.00 90.62 237 THR A O 1
ATOM 1725 N N . CYS A 1 238 ? -5.399 15.762 29.821 1.00 90.00 238 CYS A N 1
ATOM 1726 C CA . CYS A 1 238 ? -6.827 15.817 29.553 1.00 90.00 238 CYS A CA 1
ATOM 1727 C C . CYS A 1 238 ? -7.454 14.436 29.749 1.00 90.00 238 CYS A C 1
ATOM 1729 O O . CYS A 1 238 ? -8.358 14.302 30.563 1.00 90.00 238 CYS A O 1
ATOM 1731 N N . LYS A 1 239 ? -6.893 13.389 29.122 1.00 84.94 239 LYS A N 1
ATOM 1732 C CA . LYS A 1 239 ? -7.309 11.987 29.308 1.00 84.94 239 LYS A CA 1
ATOM 1733 C C . LYS A 1 239 ? -7.296 11.555 30.779 1.00 84.94 239 LYS A C 1
ATOM 1735 O O . LYS A 1 239 ? -8.203 10.854 31.215 1.00 84.94 239 LYS A O 1
ATOM 1740 N N . ALA A 1 240 ? -6.290 11.978 31.545 1.00 88.00 240 ALA A N 1
ATOM 1741 C CA . ALA A 1 240 ? -6.181 11.675 32.972 1.00 88.00 240 ALA A CA 1
ATOM 1742 C C . ALA A 1 240 ? -7.147 12.478 33.869 1.00 88.00 240 ALA A C 1
ATOM 1744 O O . ALA A 1 240 ? -7.287 12.131 35.036 1.00 88.00 240 ALA A O 1
ATOM 1745 N N . THR A 1 241 ? -7.793 13.528 33.350 1.00 94.25 241 THR A N 1
ATOM 1746 C CA . THR A 1 241 ? -8.681 14.439 34.099 1.00 94.25 241 THR A CA 1
ATOM 1747 C C . THR A 1 241 ? -10.046 14.622 33.429 1.00 94.25 241 THR A C 1
ATOM 1749 O O . THR A 1 241 ? -10.699 15.649 33.621 1.00 94.25 241 THR A O 1
ATOM 1752 N N . ILE A 1 242 ? -10.485 13.646 32.621 1.00 92.81 242 ILE A N 1
ATOM 1753 C CA . ILE A 1 242 ? -11.813 13.659 31.993 1.00 92.81 242 ILE A CA 1
ATOM 1754 C C . ILE A 1 242 ? -12.884 13.740 33.086 1.00 92.81 242 ILE A C 1
ATOM 1756 O O . ILE A 1 242 ? -12.855 12.971 34.043 1.00 92.81 242 ILE A O 1
ATOM 1760 N N . THR A 1 243 ? -13.829 14.665 32.934 1.00 92.50 243 THR A N 1
ATOM 1761 C CA . THR A 1 243 ? -14.989 14.818 33.831 1.00 92.50 243 THR A CA 1
ATOM 1762 C C . THR A 1 243 ? -16.282 14.320 33.214 1.00 92.50 243 THR A C 1
ATOM 1764 O O . THR A 1 243 ? -17.206 13.975 33.941 1.00 92.50 243 THR A O 1
ATOM 1767 N N . LYS A 1 244 ? -16.371 14.345 31.881 1.00 92.19 244 LYS A N 1
ATOM 1768 C CA . LYS A 1 244 ? -17.540 13.899 31.129 1.00 92.19 244 LYS A CA 1
ATOM 1769 C C . LYS A 1 244 ? -17.148 13.590 29.687 1.00 92.19 244 LYS A C 1
ATOM 1771 O O . LYS A 1 244 ? -16.433 14.374 29.074 1.00 92.19 244 LYS A O 1
ATOM 1776 N N . ILE A 1 245 ? -17.662 12.504 29.127 1.00 92.50 245 ILE A N 1
ATOM 1777 C CA . ILE A 1 245 ? -17.659 12.208 27.692 1.00 92.50 245 ILE A CA 1
ATOM 1778 C C . ILE A 1 245 ? -19.064 12.515 27.154 1.00 92.50 245 ILE A C 1
ATOM 1780 O O . ILE A 1 245 ? -20.051 12.174 27.799 1.00 92.50 245 ILE A O 1
ATOM 1784 N N . HIS A 1 246 ? -19.161 13.201 26.013 1.00 93.25 246 HIS A N 1
ATOM 1785 C CA . HIS A 1 246 ? -20.424 13.678 25.429 1.00 93.25 246 HIS A CA 1
ATOM 1786 C C . HIS A 1 246 ? -20.921 12.808 24.275 1.00 93.25 246 HIS A C 1
ATOM 1788 O O . HIS A 1 246 ? -22.122 12.589 24.172 1.00 93.25 246 HIS A O 1
ATOM 1794 N N . TRP A 1 247 ? -20.016 12.306 23.433 1.00 94.25 247 TRP A N 1
ATOM 1795 C CA . TRP A 1 247 ? -20.340 11.478 22.267 1.00 94.25 247 TRP A CA 1
ATOM 1796 C C . TRP A 1 247 ? -19.192 10.525 21.927 1.00 94.25 247 TRP A C 1
ATOM 1798 O O . TRP A 1 247 ? -18.026 10.802 22.240 1.00 94.25 247 TRP A O 1
ATOM 1808 N N . ALA A 1 248 ? -19.531 9.426 21.256 1.00 94.38 248 ALA A N 1
ATOM 1809 C CA . ALA A 1 248 ? -18.598 8.456 20.695 1.00 94.38 248 ALA A CA 1
ATOM 1810 C C . ALA A 1 248 ? -18.680 8.439 19.166 1.00 94.38 248 ALA A C 1
ATOM 1812 O O . ALA A 1 248 ? -19.757 8.559 18.585 1.00 94.38 248 ALA A O 1
ATOM 1813 N N . GLY A 1 249 ? -17.515 8.325 18.535 1.00 95.94 249 GLY A N 1
ATOM 1814 C CA . GLY A 1 249 ? -17.323 8.250 17.098 1.00 95.94 249 GLY A CA 1
ATOM 1815 C C . GLY A 1 249 ? -16.834 6.868 16.692 1.00 95.94 249 GLY A C 1
ATOM 1816 O O . GLY A 1 249 ? -15.718 6.462 17.038 1.00 95.94 249 GLY A O 1
ATOM 1817 N N . TRP A 1 250 ? -17.666 6.171 15.928 1.00 97.12 250 TRP A N 1
ATOM 1818 C CA . TRP A 1 250 ? -17.440 4.807 15.476 1.00 97.12 250 TRP A CA 1
ATOM 1819 C C . TRP A 1 250 ? -17.137 4.819 13.981 1.00 97.12 250 TRP A C 1
ATOM 1821 O O . TRP A 1 250 ? -17.986 5.167 13.160 1.00 97.12 250 TRP A O 1
ATOM 1831 N N . ARG A 1 251 ? -15.912 4.457 13.606 1.00 97.50 251 ARG A N 1
ATOM 1832 C CA . ARG A 1 251 ? -15.459 4.470 12.222 1.00 97.50 251 ARG A CA 1
ATOM 1833 C C . ARG A 1 251 ? -16.129 3.364 11.431 1.00 97.50 251 ARG A C 1
ATOM 1835 O O . ARG A 1 251 ? -15.850 2.187 11.659 1.00 97.50 251 ARG A O 1
ATOM 1842 N N . SER A 1 252 ? -17.002 3.752 10.504 1.00 97.81 252 SER A N 1
ATOM 1843 C CA . SER A 1 252 ? -17.694 2.819 9.623 1.00 97.81 252 SER A CA 1
ATOM 1844 C C . SER A 1 252 ? -16.696 2.017 8.796 1.00 97.81 252 SER A C 1
ATOM 1846 O O . SER A 1 252 ? -15.687 2.548 8.323 1.00 97.81 252 SER A O 1
ATOM 1848 N N . THR A 1 253 ? -16.998 0.734 8.633 1.00 97.31 253 THR A N 1
ATOM 1849 C CA . THR A 1 253 ? -16.195 -0.235 7.874 1.00 97.31 253 THR A CA 1
ATOM 1850 C C . THR A 1 253 ? -16.700 -0.442 6.444 1.00 97.31 253 THR A C 1
ATOM 1852 O O . THR A 1 253 ? -15.976 -1.009 5.625 1.00 97.31 253 THR A O 1
ATOM 1855 N N . ALA A 1 254 ? -17.906 0.048 6.123 1.00 95.62 254 ALA A N 1
ATOM 1856 C CA . ALA A 1 254 ? -18.631 -0.280 4.894 1.00 95.62 254 ALA A CA 1
ATOM 1857 C C . ALA A 1 254 ? -17.852 0.056 3.609 1.00 95.62 254 ALA A C 1
ATOM 1859 O O . ALA A 1 254 ? -17.802 -0.757 2.686 1.00 95.62 254 ALA A O 1
ATOM 1860 N N . GLU A 1 255 ? -17.159 1.203 3.563 1.00 92.44 255 GLU A N 1
ATOM 1861 C CA . GLU A 1 255 ? -16.380 1.617 2.380 1.00 92.44 255 GLU A CA 1
ATOM 1862 C C . GLU A 1 255 ? -15.230 0.648 2.036 1.00 92.44 255 GLU A C 1
ATOM 1864 O O . GLU A 1 255 ? -14.777 0.601 0.892 1.00 92.44 255 GLU A O 1
ATOM 1869 N N . PHE A 1 256 ? -14.781 -0.148 3.014 1.00 95.25 256 PHE A N 1
ATOM 1870 C CA . PHE A 1 256 ? -13.720 -1.142 2.869 1.00 95.25 256 PHE A CA 1
ATOM 1871 C C . PHE A 1 256 ? -14.213 -2.585 3.052 1.00 95.25 256 PHE A C 1
ATOM 1873 O O . PHE A 1 256 ? -13.366 -3.477 3.151 1.00 95.25 256 PHE A O 1
ATOM 1880 N N . LYS A 1 257 ? -15.535 -2.846 3.062 1.00 95.56 257 LYS A N 1
ATOM 1881 C CA . LYS A 1 257 ? -16.115 -4.198 3.227 1.00 95.56 257 LYS A CA 1
ATOM 1882 C C . LYS A 1 257 ? -15.394 -5.229 2.364 1.00 95.56 257 LYS A C 1
ATOM 1884 O O . LYS A 1 257 ? -14.808 -6.173 2.885 1.00 95.56 257 LYS A O 1
ATOM 1889 N N . GLU A 1 258 ? -15.360 -4.990 1.054 1.00 94.94 258 GLU A N 1
ATOM 1890 C CA . GLU A 1 258 ? -14.728 -5.885 0.078 1.00 94.94 258 GLU A CA 1
ATOM 1891 C C . GLU A 1 258 ? -13.252 -6.163 0.402 1.00 94.94 258 GLU A C 1
ATOM 1893 O O . GLU A 1 258 ? -12.784 -7.286 0.233 1.00 94.94 258 GLU A O 1
ATOM 1898 N N . TYR A 1 259 ? -12.516 -5.173 0.915 1.00 96.12 259 TYR A N 1
ATOM 1899 C CA . TYR A 1 259 ? -11.102 -5.327 1.253 1.00 96.12 259 TYR A CA 1
ATOM 1900 C C . TYR A 1 259 ? -10.874 -6.142 2.530 1.00 96.12 259 TYR A C 1
ATOM 1902 O O . TYR A 1 259 ? -9.951 -6.965 2.591 1.00 96.12 259 TYR A O 1
ATOM 1910 N N . ILE A 1 260 ? -11.697 -5.888 3.550 1.00 97.19 260 ILE A N 1
ATOM 1911 C CA . ILE A 1 260 ? -11.609 -6.502 4.877 1.00 97.19 260 ILE A CA 1
ATOM 1912 C C . ILE A 1 260 ? -12.091 -7.957 4.810 1.00 97.19 260 ILE A C 1
ATOM 1914 O O . ILE A 1 260 ? -11.364 -8.858 5.229 1.00 97.19 260 ILE A O 1
ATOM 1918 N N . ASP A 1 261 ? -13.252 -8.204 4.201 1.00 96.94 261 ASP A N 1
ATOM 1919 C CA . ASP A 1 261 ? -13.874 -9.533 4.126 1.00 96.94 261 ASP A CA 1
ATOM 1920 C C . ASP A 1 261 ? -13.066 -10.517 3.271 1.00 96.94 261 ASP A C 1
ATOM 1922 O O . ASP A 1 261 ? -13.030 -11.715 3.557 1.00 96.94 261 ASP A O 1
ATOM 1926 N N . HIS A 1 262 ? -12.345 -10.025 2.257 1.00 96.25 262 HIS A N 1
ATOM 1927 C CA . HIS A 1 262 ? -11.445 -10.852 1.451 1.00 96.25 262 HIS A CA 1
ATOM 1928 C C . HIS A 1 262 ? -10.039 -11.003 2.055 1.00 96.25 262 HIS A C 1
ATOM 1930 O O . HIS A 1 262 ? -9.251 -11.804 1.545 1.00 96.25 262 HIS A O 1
ATOM 1936 N N . ALA A 1 263 ? -9.698 -10.321 3.159 1.00 95.62 263 ALA A N 1
ATOM 1937 C CA . ALA A 1 263 ? -8.392 -10.476 3.808 1.00 95.62 263 ALA A CA 1
ATOM 1938 C C . ALA A 1 263 ? -8.061 -11.932 4.210 1.00 95.62 263 ALA A C 1
ATOM 1940 O O . ALA A 1 263 ? -6.962 -12.395 3.884 1.00 95.62 263 ALA A O 1
ATOM 1941 N N . PRO A 1 264 ? -8.995 -12.719 4.788 1.00 94.88 264 PRO A N 1
ATOM 1942 C CA . PRO A 1 264 ? -8.802 -14.147 5.049 1.00 94.88 264 PRO A CA 1
ATOM 1943 C C . PRO A 1 264 ? -8.528 -15.009 3.815 1.00 94.88 264 PRO A C 1
ATOM 1945 O O . PRO A 1 264 ? -7.948 -16.087 3.953 1.00 94.88 264 PRO A O 1
ATOM 1948 N N . LEU A 1 265 ? -8.909 -14.539 2.625 1.00 94.75 265 LEU A N 1
ATOM 1949 C CA . LEU A 1 265 ? -8.804 -15.272 1.365 1.00 94.75 265 LEU A CA 1
ATOM 1950 C C . LEU A 1 265 ? -7.514 -14.959 0.584 1.00 94.75 265 LEU A C 1
ATOM 1952 O O . LEU A 1 265 ? -7.159 -15.734 -0.302 1.00 94.75 265 LEU A O 1
ATOM 1956 N N . ARG A 1 266 ? -6.785 -13.883 0.934 1.00 93.12 266 ARG A N 1
ATOM 1957 C CA . ARG A 1 266 ? -5.554 -13.415 0.258 1.00 93.12 266 ARG A CA 1
ATOM 1958 C C . ARG A 1 266 ? -4.481 -14.517 0.162 1.00 93.12 266 ARG A C 1
ATOM 1960 O O . ARG A 1 266 ? -3.827 -14.827 1.168 1.00 93.12 266 ARG A O 1
ATOM 1967 N N . PRO A 1 267 ? -4.203 -15.082 -1.030 1.00 86.19 267 PRO A N 1
ATOM 1968 C CA . PRO A 1 267 ? -3.195 -16.130 -1.172 1.00 86.19 267 PRO A CA 1
ATOM 1969 C C . PRO A 1 267 ? -1.797 -15.548 -0.947 1.00 86.19 267 PRO A C 1
ATOM 1971 O O . PRO A 1 267 ? -1.379 -14.668 -1.684 1.00 86.19 267 PRO A O 1
ATOM 1974 N N . GLY A 1 268 ? -1.060 -16.015 0.062 1.00 84.12 268 GLY A N 1
ATOM 1975 C CA . GLY A 1 268 ? 0.242 -15.427 0.423 1.00 84.12 268 GLY A CA 1
ATOM 1976 C C . GLY A 1 268 ? 0.179 -14.266 1.429 1.00 84.12 268 GLY A C 1
ATOM 1977 O O . GLY A 1 268 ? 1.230 -13.754 1.805 1.00 84.12 268 GLY A O 1
ATOM 1978 N N . GLY A 1 269 ? -1.012 -13.910 1.928 1.00 89.38 269 GLY A N 1
ATOM 1979 C CA . GLY A 1 269 ? -1.193 -13.012 3.075 1.00 89.38 269 GLY A CA 1
ATOM 1980 C C . GLY A 1 269 ? -1.101 -11.512 2.767 1.00 89.38 269 GLY A C 1
ATOM 1981 O O . GLY A 1 269 ? -1.465 -11.063 1.683 1.00 89.38 269 GLY A O 1
ATOM 1982 N N . THR A 1 270 ? -0.649 -10.751 3.764 1.00 92.56 270 THR A N 1
ATOM 1983 C CA . THR A 1 270 ? -0.481 -9.283 3.783 1.00 92.56 270 THR A CA 1
ATOM 1984 C C . THR A 1 270 ? 0.910 -8.939 4.325 1.00 92.56 270 THR A C 1
ATOM 1986 O O . THR A 1 270 ? 1.545 -9.793 4.954 1.00 92.56 270 THR A O 1
ATOM 1989 N N . ALA A 1 271 ? 1.402 -7.722 4.086 1.00 93.44 271 ALA A N 1
ATOM 1990 C CA . ALA A 1 271 ? 2.710 -7.263 4.551 1.00 93.44 271 ALA A CA 1
ATOM 1991 C C . ALA A 1 271 ? 2.605 -6.101 5.550 1.00 93.44 271 ALA A C 1
ATOM 1993 O O . ALA A 1 271 ? 1.813 -5.182 5.381 1.00 93.44 271 ALA A O 1
ATOM 1994 N N . THR A 1 272 ? 3.481 -6.076 6.562 1.00 94.69 272 THR A N 1
ATOM 1995 C CA . THR A 1 272 ? 3.544 -4.937 7.493 1.00 94.69 272 THR A CA 1
ATOM 1996 C C . THR A 1 272 ? 4.198 -3.718 6.848 1.00 94.69 272 THR A C 1
ATOM 1998 O O . THR A 1 272 ? 5.428 -3.586 6.839 1.00 94.69 272 THR A O 1
ATOM 2001 N N . PHE A 1 273 ? 3.368 -2.800 6.359 1.00 93.69 273 PHE A N 1
ATOM 2002 C CA . PHE A 1 273 ? 3.774 -1.477 5.895 1.00 93.69 273 PHE A CA 1
ATOM 2003 C C . PHE A 1 273 ? 3.817 -0.483 7.061 1.00 93.69 273 PHE A C 1
ATOM 2005 O O . PHE A 1 273 ? 2.831 -0.265 7.756 1.00 93.69 273 PHE A O 1
ATOM 2012 N N . ARG A 1 274 ? 4.984 0.126 7.290 1.00 92.88 274 ARG A N 1
ATOM 2013 C CA . ARG A 1 274 ? 5.205 1.118 8.353 1.00 92.88 274 ARG A CA 1
ATOM 2014 C C . ARG A 1 274 ? 5.003 2.531 7.801 1.00 92.88 274 ARG A C 1
ATOM 2016 O O . ARG A 1 274 ? 5.636 2.824 6.784 1.00 92.88 274 ARG A O 1
ATOM 2023 N N . PRO A 1 275 ? 4.208 3.407 8.440 1.00 92.94 275 PRO A N 1
ATOM 2024 C CA . PRO A 1 275 ? 4.056 4.796 8.005 1.00 92.94 275 PRO A CA 1
ATOM 2025 C C . PRO A 1 275 ? 5.396 5.540 7.881 1.00 92.94 275 PRO A C 1
ATOM 2027 O O . PRO A 1 275 ? 6.318 5.334 8.677 1.00 92.94 275 PRO A O 1
ATOM 2030 N N . LEU A 1 276 ? 5.505 6.412 6.879 1.00 95.81 276 LEU A N 1
ATOM 2031 C CA . LEU A 1 276 ? 6.662 7.271 6.636 1.00 95.81 276 LEU A CA 1
ATOM 2032 C C . LEU A 1 276 ? 6.346 8.712 7.040 1.00 95.81 276 LEU A C 1
ATOM 2034 O O . LEU A 1 276 ? 5.379 9.309 6.575 1.00 95.81 276 LEU A O 1
ATOM 2038 N N . THR A 1 277 ? 7.207 9.306 7.865 1.00 96.19 277 THR A N 1
ATOM 2039 C CA . THR A 1 277 ? 7.114 10.728 8.209 1.00 96.19 277 THR A CA 1
ATOM 2040 C C . THR A 1 277 ? 7.612 11.577 7.044 1.00 96.19 277 THR A C 1
ATOM 2042 O O . THR A 1 277 ? 8.797 11.543 6.711 1.00 96.19 277 THR A O 1
ATOM 2045 N N . LEU A 1 278 ? 6.711 12.345 6.433 1.00 97.94 278 LEU A N 1
ATOM 2046 C CA . LEU A 1 278 ? 7.057 13.298 5.381 1.00 97.94 278 LEU A CA 1
ATOM 2047 C C . LEU A 1 278 ? 7.681 14.577 5.946 1.00 97.94 278 LEU A C 1
ATOM 2049 O O . LEU A 1 278 ? 7.391 15.005 7.063 1.00 97.94 278 LEU A O 1
ATOM 2053 N N . GLU A 1 279 ? 8.537 15.202 5.145 1.00 97.75 279 GLU A N 1
ATOM 2054 C CA . GLU A 1 279 ? 9.264 16.422 5.480 1.00 97.75 279 GLU A CA 1
ATOM 2055 C C . GLU A 1 279 ? 8.971 17.541 4.465 1.00 97.75 279 GLU A C 1
ATOM 2057 O O . GLU A 1 279 ? 8.336 17.339 3.432 1.00 97.75 279 GLU A O 1
ATOM 2062 N N . ASN A 1 280 ? 9.474 18.749 4.737 1.00 97.19 280 ASN A N 1
ATOM 2063 C CA . ASN A 1 280 ? 9.608 19.833 3.751 1.00 97.19 280 ASN A CA 1
ATOM 2064 C C . ASN A 1 280 ? 8.318 20.275 3.023 1.00 97.19 280 ASN A C 1
ATOM 2066 O O . ASN A 1 280 ? 8.393 20.873 1.949 1.00 97.19 280 ASN A O 1
ATOM 2070 N N . GLY A 1 281 ? 7.147 20.027 3.617 1.00 97.06 281 GLY A N 1
ATOM 2071 C CA . GLY A 1 281 ? 5.846 20.362 3.032 1.00 97.06 281 GLY A CA 1
ATOM 2072 C C . GLY A 1 281 ? 5.315 19.327 2.036 1.00 97.06 281 GLY A C 1
ATOM 2073 O O . GLY A 1 281 ? 4.449 19.664 1.228 1.00 97.06 281 GLY A O 1
ATOM 2074 N N . TRP A 1 282 ? 5.829 18.096 2.057 1.00 98.50 282 TRP A N 1
ATOM 2075 C CA . TRP A 1 282 ? 5.190 16.959 1.396 1.00 98.50 282 TRP A CA 1
ATOM 2076 C C . TRP A 1 282 ? 4.040 16.405 2.248 1.00 98.50 282 TRP A C 1
ATOM 2078 O O . TRP A 1 282 ? 4.125 16.372 3.475 1.00 98.50 282 TRP A O 1
ATOM 2088 N N . THR A 1 283 ? 2.969 15.970 1.588 1.00 97.31 283 THR A N 1
ATOM 2089 C CA . THR A 1 283 ? 1.759 15.379 2.183 1.00 97.31 283 THR A CA 1
ATOM 2090 C C . THR A 1 283 ? 1.452 14.029 1.535 1.00 97.31 283 THR A C 1
ATOM 2092 O O . THR A 1 283 ? 1.799 13.811 0.371 1.00 97.31 283 THR A O 1
ATOM 2095 N N . GLY A 1 284 ? 0.831 13.121 2.290 1.00 96.31 284 GLY A N 1
ATOM 2096 C CA . GLY A 1 284 ? 0.466 11.781 1.826 1.00 96.31 284 GLY A CA 1
ATOM 2097 C C . GLY A 1 284 ? -0.820 11.744 1.000 1.00 96.31 284 GLY A C 1
ATOM 2098 O O . GLY A 1 284 ? -1.415 12.785 0.713 1.00 96.31 284 GLY A O 1
ATOM 2099 N N . HIS A 1 285 ? -1.218 10.524 0.626 1.00 91.25 285 HIS A N 1
ATOM 2100 C CA . HIS A 1 285 ? -2.558 10.142 0.156 1.00 91.25 285 HIS A CA 1
ATOM 2101 C C . HIS A 1 285 ? -3.236 11.007 -0.954 1.00 91.25 285 HIS A C 1
ATOM 2103 O O . HIS A 1 285 ? -4.470 11.126 -0.965 1.00 91.25 285 HIS A O 1
ATOM 2109 N N . PRO A 1 286 ? -2.519 11.623 -1.925 1.00 95.06 286 PRO A N 1
ATOM 2110 C CA . PRO A 1 286 ? -3.172 12.358 -3.011 1.00 95.06 286 PRO A CA 1
ATOM 2111 C C . PRO A 1 286 ? -3.952 11.393 -3.920 1.00 95.06 286 PRO A C 1
ATOM 2113 O O . PRO A 1 286 ? -3.492 10.289 -4.185 1.00 95.06 286 PRO A O 1
ATOM 2116 N N . TYR A 1 287 ? -5.100 11.816 -4.461 1.00 93.19 287 TYR A N 1
ATOM 2117 C CA . TYR A 1 287 ? -5.967 10.978 -5.320 1.00 93.19 287 TYR A CA 1
ATOM 2118 C C . TYR A 1 287 ? -6.460 9.679 -4.655 1.00 93.19 287 TYR A C 1
ATOM 2120 O O . TYR A 1 287 ? -6.612 8.654 -5.320 1.00 93.19 287 TYR A O 1
ATOM 2128 N N . SER A 1 288 ? -6.730 9.729 -3.347 1.00 90.69 288 SER A N 1
ATOM 2129 C CA . SER A 1 288 ? -7.276 8.602 -2.577 1.00 90.69 288 SER A CA 1
ATOM 2130 C C . SER A 1 288 ? -6.417 7.336 -2.686 1.00 90.69 288 SER A C 1
ATOM 2132 O O . SER A 1 288 ? -6.936 6.240 -2.911 1.00 90.69 288 SER A O 1
ATOM 2134 N N . THR A 1 289 ? -5.095 7.498 -2.570 1.00 95.31 289 THR A N 1
ATOM 2135 C CA . THR A 1 289 ? -4.140 6.398 -2.363 1.00 95.31 289 THR A CA 1
ATOM 2136 C C . THR A 1 289 ? -3.950 6.116 -0.874 1.00 95.31 289 THR A C 1
ATOM 2138 O O . THR A 1 289 ? -4.270 6.955 -0.035 1.00 95.31 289 THR A O 1
ATOM 2141 N N . ASN A 1 290 ? -3.317 4.988 -0.554 1.00 93.38 290 ASN A N 1
ATOM 2142 C CA . ASN A 1 290 ? -2.755 4.720 0.768 1.00 93.38 290 ASN A CA 1
ATOM 2143 C C . ASN A 1 290 ? -1.818 5.843 1.245 1.00 93.38 290 ASN A C 1
ATOM 2145 O O . ASN A 1 290 ? -1.190 6.550 0.440 1.00 93.38 290 ASN A O 1
ATOM 2149 N N . ASP A 1 291 ? -1.659 5.920 2.566 1.00 93.06 291 ASP A N 1
ATOM 2150 C CA . ASP A 1 291 ? -0.611 6.707 3.203 1.00 93.06 291 ASP A CA 1
ATOM 2151 C C . ASP A 1 291 ? 0.798 6.214 2.824 1.00 93.06 291 ASP A C 1
ATOM 2153 O O . ASP A 1 291 ? 1.028 5.004 2.657 1.00 93.06 291 ASP A O 1
ATOM 2157 N N . PRO A 1 292 ? 1.770 7.139 2.695 1.00 96.19 292 PRO A N 1
ATOM 2158 C CA . PRO A 1 292 ? 3.141 6.809 2.344 1.00 96.19 292 PRO A CA 1
ATOM 2159 C C . PRO A 1 292 ? 3.739 5.900 3.413 1.00 96.19 292 PRO A C 1
ATOM 2161 O O . PRO A 1 292 ? 3.855 6.262 4.584 1.00 96.19 292 PRO A O 1
ATOM 2164 N N . SER A 1 293 ? 4.120 4.696 3.008 1.00 96.06 293 SER A N 1
ATOM 2165 C CA . SER A 1 293 ? 4.543 3.651 3.935 1.00 96.06 293 SER A CA 1
ATOM 2166 C C . SER A 1 293 ? 5.611 2.741 3.321 1.00 96.06 293 SER A C 1
ATOM 2168 O O . SER A 1 293 ? 5.832 2.738 2.109 1.00 96.06 293 SER A O 1
ATOM 2170 N N . ALA A 1 294 ? 6.335 2.002 4.164 1.00 97.00 294 ALA A N 1
ATOM 2171 C CA . ALA A 1 294 ? 7.406 1.103 3.741 1.00 97.00 294 ALA A CA 1
ATOM 2172 C C . ALA A 1 294 ? 7.374 -0.239 4.485 1.00 97.00 294 ALA A C 1
ATOM 2174 O O . ALA A 1 294 ? 7.343 -0.283 5.716 1.00 97.00 294 ALA A O 1
ATOM 2175 N N . ALA A 1 295 ? 7.472 -1.338 3.740 1.00 96.06 295 ALA A N 1
ATOM 2176 C CA . ALA A 1 295 ? 7.663 -2.688 4.261 1.00 96.06 295 ALA A CA 1
ATOM 2177 C C . ALA A 1 295 ? 9.102 -3.163 4.013 1.00 96.06 295 ALA A C 1
ATOM 2179 O O . ALA A 1 295 ? 9.725 -2.826 3.002 1.00 96.06 295 ALA A O 1
ATOM 2180 N N . LYS A 1 296 ? 9.639 -3.978 4.927 1.00 95.19 296 LYS A N 1
ATOM 2181 C CA . LYS A 1 296 ? 10.905 -4.696 4.730 1.00 95.19 296 LYS A CA 1
ATOM 2182 C C . LYS A 1 296 ? 10.613 -6.185 4.586 1.00 95.19 296 LYS A C 1
ATOM 2184 O O . LYS A 1 296 ? 10.277 -6.841 5.566 1.00 95.19 296 LYS A O 1
ATOM 2189 N N . ILE A 1 297 ? 10.803 -6.713 3.380 1.00 93.69 297 ILE A N 1
ATOM 2190 C CA . ILE A 1 297 ? 10.602 -8.129 3.054 1.00 93.69 297 ILE A CA 1
ATOM 2191 C C . ILE A 1 297 ? 11.956 -8.709 2.636 1.00 93.69 297 ILE A C 1
ATOM 2193 O O . ILE A 1 297 ? 12.563 -8.281 1.646 1.00 93.69 297 ILE A O 1
ATOM 2197 N N . ALA A 1 298 ? 12.458 -9.656 3.433 1.00 92.12 298 ALA A N 1
ATOM 2198 C CA . ALA A 1 298 ? 13.840 -10.136 3.380 1.00 92.12 298 ALA A CA 1
ATOM 2199 C C . ALA A 1 298 ? 14.854 -8.964 3.385 1.00 92.12 298 ALA A C 1
ATOM 2201 O O . ALA A 1 298 ? 14.847 -8.136 4.300 1.00 92.12 298 ALA A O 1
ATOM 2202 N N . ASN A 1 299 ? 15.721 -8.874 2.369 1.00 94.81 299 ASN A N 1
ATOM 2203 C CA . ASN A 1 299 ? 16.701 -7.790 2.213 1.00 94.81 299 ASN A CA 1
ATOM 2204 C C . ASN A 1 299 ? 16.210 -6.627 1.321 1.00 94.81 299 ASN A C 1
ATOM 2206 O O . ASN A 1 299 ? 17.009 -5.861 0.777 1.00 94.81 299 ASN A O 1
ATOM 2210 N N . THR A 1 300 ? 14.894 -6.519 1.123 1.00 96.88 300 THR A N 1
ATOM 2211 C CA . THR A 1 300 ? 14.265 -5.566 0.199 1.00 96.88 300 THR A CA 1
ATOM 2212 C C . THR A 1 300 ? 13.378 -4.595 0.959 1.00 96.88 300 THR A C 1
ATOM 2214 O O . THR A 1 300 ? 12.560 -5.027 1.772 1.00 96.88 300 THR A O 1
ATOM 2217 N N . VAL A 1 301 ? 13.489 -3.306 0.653 1.00 98.31 301 VAL A N 1
ATOM 2218 C CA . VAL A 1 301 ? 12.456 -2.326 1.006 1.00 98.31 301 VAL A CA 1
ATOM 2219 C C . VAL A 1 301 ? 11.456 -2.243 -0.137 1.00 98.31 301 VAL A C 1
ATOM 2221 O O . VAL A 1 301 ? 11.862 -2.170 -1.294 1.00 98.31 301 VAL A O 1
ATOM 2224 N N . HIS A 1 302 ? 10.172 -2.249 0.203 1.00 97.88 302 HIS A N 1
ATOM 2225 C CA . HIS A 1 302 ? 9.036 -1.994 -0.683 1.00 97.88 302 HIS A CA 1
ATOM 2226 C C . HIS A 1 302 ? 8.323 -0.747 -0.168 1.00 97.88 302 HIS A C 1
ATOM 2228 O O . HIS A 1 302 ? 8.074 -0.659 1.035 1.00 97.88 302 HIS A O 1
ATOM 2234 N N . LEU A 1 303 ? 8.031 0.215 -1.039 1.00 98.00 303 LEU A N 1
ATOM 2235 C CA . LEU A 1 303 ? 7.245 1.401 -0.690 1.00 98.00 303 LEU A CA 1
ATOM 2236 C C . LEU A 1 303 ? 5.779 1.225 -1.136 1.00 98.00 303 LEU A C 1
ATOM 2238 O O . LEU A 1 303 ? 5.496 0.404 -2.009 1.00 98.00 303 LEU A O 1
ATOM 2242 N N . ARG A 1 304 ? 4.865 1.967 -0.502 1.00 95.81 304 ARG A N 1
ATOM 2243 C CA . ARG A 1 304 ? 3.407 1.955 -0.729 1.00 95.81 304 ARG A CA 1
ATOM 2244 C C . ARG A 1 304 ? 2.842 3.370 -0.552 1.00 95.81 304 ARG A C 1
ATOM 2246 O O . ARG A 1 304 ? 3.443 4.190 0.149 1.00 95.81 304 ARG A O 1
ATOM 2253 N N . GLY A 1 305 ? 1.704 3.652 -1.178 1.00 96.62 305 GLY A N 1
ATOM 2254 C CA . GLY A 1 305 ? 1.021 4.945 -1.166 1.00 96.62 305 GLY A CA 1
ATOM 2255 C C . GLY A 1 305 ? 1.541 5.930 -2.214 1.00 96.62 305 GLY A C 1
ATOM 2256 O O . GLY A 1 305 ? 2.229 5.570 -3.173 1.00 96.62 305 GLY A O 1
ATOM 2257 N N . ALA A 1 306 ? 1.213 7.206 -2.030 1.00 97.81 306 ALA A N 1
ATOM 2258 C CA . ALA A 1 306 ? 1.716 8.300 -2.856 1.00 97.81 306 ALA A CA 1
ATOM 2259 C C . ALA A 1 306 ? 1.907 9.580 -2.035 1.00 97.81 306 ALA A C 1
ATOM 2261 O O . ALA A 1 306 ? 1.447 9.690 -0.896 1.00 97.81 306 ALA A O 1
ATOM 2262 N N . ILE A 1 307 ? 2.608 10.546 -2.628 1.00 98.56 307 ILE A N 1
ATOM 2263 C CA . ILE A 1 307 ? 2.932 11.835 -2.013 1.00 98.56 307 ILE A CA 1
ATOM 2264 C C . ILE A 1 307 ? 2.715 12.994 -2.992 1.00 98.56 307 ILE A C 1
ATOM 2266 O O . ILE A 1 307 ? 2.819 12.831 -4.209 1.00 98.56 307 ILE A O 1
ATOM 2270 N N . ALA A 1 308 ? 2.443 14.178 -2.454 1.00 98.44 308 ALA A N 1
ATOM 2271 C CA . ALA A 1 308 ? 2.309 15.436 -3.190 1.00 98.44 308 ALA A CA 1
ATOM 2272 C C . ALA A 1 308 ? 2.932 16.593 -2.390 1.00 98.44 308 ALA A C 1
ATOM 2274 O O . ALA A 1 308 ? 3.210 16.452 -1.200 1.00 98.44 308 ALA A O 1
ATOM 2275 N N . THR A 1 309 ? 3.163 17.748 -3.017 1.00 98.12 309 THR A N 1
ATOM 2276 C CA . THR A 1 309 ? 3.607 18.962 -2.314 1.00 98.12 309 THR A CA 1
ATOM 2277 C C . THR A 1 309 ? 3.219 20.234 -3.062 1.00 98.12 309 THR A C 1
ATOM 2279 O O . THR A 1 309 ? 3.268 20.295 -4.287 1.00 98.12 309 THR A O 1
ATOM 2282 N N . SER A 1 310 ? 2.912 21.306 -2.331 1.00 96.25 310 SER A N 1
ATOM 2283 C CA . SER A 1 310 ? 2.842 22.665 -2.890 1.00 96.25 310 SER A CA 1
ATOM 2284 C C . SER A 1 310 ? 4.217 23.350 -2.977 1.00 96.25 310 SER A C 1
ATOM 2286 O O . SER A 1 310 ? 4.350 24.409 -3.593 1.00 96.25 310 SER A O 1
ATOM 2288 N N . GLY A 1 311 ? 5.254 22.757 -2.376 1.00 96.44 311 GLY A N 1
ATOM 2289 C CA . GLY A 1 311 ? 6.605 23.301 -2.278 1.00 96.44 311 GLY A CA 1
ATOM 2290 C C . GLY A 1 311 ? 7.515 22.996 -3.473 1.00 96.44 311 GLY A C 1
ATOM 2291 O O . GLY A 1 311 ? 7.148 22.329 -4.441 1.00 96.44 311 GLY A O 1
ATOM 2292 N N . LEU A 1 312 ? 8.750 23.501 -3.388 1.00 96.88 312 LEU A N 1
ATOM 2293 C CA . LEU A 1 312 ? 9.819 23.291 -4.378 1.00 96.88 312 LEU A CA 1
ATOM 2294 C C . LEU A 1 312 ? 10.965 22.404 -3.858 1.00 96.88 312 LEU A C 1
ATOM 2296 O O . LEU A 1 312 ? 11.971 22.238 -4.545 1.00 96.88 312 LEU A O 1
ATOM 2300 N N . ASN A 1 313 ? 10.858 21.870 -2.637 1.00 97.81 313 ASN A N 1
ATOM 2301 C CA . ASN A 1 313 ? 11.907 21.033 -2.062 1.00 97.81 313 ASN A CA 1
ATOM 2302 C C . ASN A 1 313 ? 11.777 19.595 -2.579 1.00 97.81 313 ASN A C 1
ATOM 2304 O O . ASN A 1 313 ? 10.732 18.968 -2.429 1.00 97.81 313 ASN A O 1
ATOM 2308 N N . GLN A 1 314 ? 12.850 19.072 -3.169 1.00 98.00 314 GLN A N 1
ATOM 2309 C CA . GLN A 1 314 ? 12.889 17.718 -3.719 1.00 98.00 314 GLN A CA 1
ATOM 2310 C C . GLN A 1 314 ? 13.010 16.627 -2.645 1.00 98.00 314 GLN A C 1
ATOM 2312 O O . GLN A 1 314 ? 12.699 15.474 -2.928 1.00 98.00 314 GLN A O 1
ATOM 2317 N N . VAL A 1 315 ? 13.464 16.963 -1.431 1.00 98.62 315 VAL A N 1
ATOM 2318 C CA . VAL A 1 315 ? 13.580 16.011 -0.318 1.00 98.62 315 VAL A CA 1
ATOM 2319 C C . VAL A 1 315 ? 12.198 15.759 0.279 1.00 98.62 315 VAL A C 1
ATOM 2321 O O . VAL A 1 315 ? 11.649 16.630 0.956 1.00 98.62 315 VAL A O 1
ATOM 2324 N N . ALA A 1 316 ? 11.658 14.566 0.039 1.00 98.44 316 ALA A N 1
ATOM 2325 C CA . ALA A 1 316 ? 10.320 14.187 0.479 1.00 98.44 316 ALA A CA 1
ATOM 2326 C C . ALA A 1 316 ? 10.283 13.670 1.921 1.00 98.44 316 ALA A C 1
ATOM 2328 O O . ALA A 1 316 ? 9.391 14.034 2.683 1.00 98.44 316 ALA A O 1
ATOM 2329 N N . PHE A 1 317 ? 11.240 12.817 2.290 1.00 98.62 317 PHE A N 1
ATOM 2330 C CA . PHE A 1 317 ? 11.353 12.218 3.621 1.00 98.62 317 PHE A CA 1
ATOM 2331 C C . PHE A 1 317 ? 12.730 11.574 3.829 1.00 98.62 317 PHE A C 1
ATOM 2333 O O . PHE A 1 317 ? 13.520 11.419 2.890 1.00 98.62 317 PHE A O 1
ATOM 2340 N N . VAL A 1 318 ? 12.999 11.144 5.063 1.00 98.62 318 VAL A N 1
ATOM 2341 C CA . VAL A 1 318 ? 14.152 10.310 5.415 1.00 98.62 318 VAL A CA 1
ATOM 2342 C C . VAL A 1 318 ? 13.668 8.952 5.924 1.00 98.62 318 VAL A C 1
ATOM 2344 O O . VAL A 1 318 ? 12.924 8.859 6.896 1.00 98.62 318 VAL A O 1
ATOM 2347 N N . LEU A 1 319 ? 14.128 7.871 5.292 1.00 98.44 319 LEU A N 1
ATOM 2348 C CA . LEU A 1 319 ? 13.799 6.501 5.688 1.00 98.44 319 LEU A CA 1
ATOM 2349 C C . LEU A 1 319 ? 14.250 6.190 7.133 1.00 98.44 319 LEU A C 1
ATOM 2351 O O . LEU A 1 319 ? 15.359 6.582 7.532 1.00 98.44 319 LEU A O 1
ATOM 2355 N N . PRO A 1 320 ? 13.463 5.419 7.908 1.00 96.00 320 PRO A N 1
ATOM 2356 C CA . PRO A 1 320 ? 13.862 4.949 9.232 1.00 96.00 320 PRO A CA 1
ATOM 2357 C C . PRO A 1 320 ? 15.155 4.120 9.225 1.00 96.00 320 PRO A C 1
ATOM 2359 O O . PRO A 1 320 ? 15.511 3.464 8.240 1.00 96.00 320 PRO A O 1
ATOM 2362 N N . ASN A 1 321 ? 15.858 4.099 10.360 1.00 92.94 321 ASN A N 1
ATOM 2363 C CA . ASN A 1 321 ? 17.008 3.212 10.552 1.00 92.94 321 ASN A CA 1
ATOM 2364 C C . ASN A 1 321 ? 16.582 1.745 10.338 1.00 92.94 321 ASN A C 1
ATOM 2366 O O . ASN A 1 321 ? 15.603 1.287 10.918 1.00 92.94 321 ASN A O 1
ATOM 2370 N N . GLY A 1 322 ? 17.314 1.016 9.488 1.00 94.06 322 GLY A N 1
ATOM 2371 C CA . GLY A 1 322 ? 16.974 -0.354 9.070 1.00 94.06 322 GLY A CA 1
ATOM 2372 C C . GLY A 1 322 ? 16.287 -0.475 7.700 1.00 94.06 322 GLY A C 1
ATOM 2373 O O . GLY A 1 322 ? 16.266 -1.578 7.154 1.00 94.06 322 GLY A O 1
ATOM 2374 N N . PHE A 1 323 ? 15.808 0.639 7.127 1.00 97.75 323 PHE A N 1
ATOM 2375 C CA . PHE A 1 323 ? 15.274 0.740 5.755 1.00 97.75 323 PHE A CA 1
ATOM 2376 C C . PHE A 1 323 ? 16.237 1.454 4.785 1.00 97.75 323 PHE A C 1
ATOM 2378 O O . PHE A 1 323 ? 15.993 1.520 3.584 1.00 97.75 323 PHE A O 1
ATOM 2385 N N . ARG A 1 324 ? 17.337 2.018 5.291 1.00 98.31 324 ARG A N 1
ATOM 2386 C CA . ARG A 1 324 ? 18.291 2.810 4.498 1.00 98.31 324 ARG A CA 1
ATOM 2387 C C . ARG A 1 324 ? 19.182 1.901 3.643 1.00 98.31 324 ARG A C 1
ATOM 2389 O O . ARG A 1 324 ? 19.689 0.916 4.183 1.00 98.31 324 ARG A O 1
ATOM 2396 N N . PRO A 1 325 ? 19.411 2.212 2.356 1.00 98.44 325 PRO A N 1
ATOM 2397 C CA . PRO A 1 325 ? 20.329 1.441 1.527 1.00 98.44 325 PRO A CA 1
ATOM 2398 C C . PRO A 1 325 ? 21.797 1.681 1.923 1.00 98.44 325 PRO A C 1
ATOM 2400 O O . PRO A 1 325 ? 22.144 2.711 2.490 1.00 98.44 325 PRO A O 1
ATOM 2403 N N . SER A 1 326 ? 22.695 0.753 1.588 1.00 97.75 326 SER A N 1
ATOM 2404 C CA . SER A 1 326 ? 24.145 0.875 1.825 1.00 97.75 326 SER A CA 1
ATOM 2405 C C . SER A 1 326 ? 24.888 1.708 0.770 1.00 97.75 326 SER A C 1
ATOM 2407 O O . SER A 1 326 ? 26.106 1.871 0.842 1.00 97.75 326 SER A O 1
ATOM 2409 N N . SER A 1 327 ? 24.196 2.137 -0.282 1.00 98.25 327 SER A N 1
ATOM 2410 C CA . SER A 1 327 ? 24.735 2.803 -1.476 1.00 98.25 327 SER A CA 1
ATOM 2411 C C . SER A 1 327 ? 23.619 3.629 -2.113 1.00 98.25 327 SER A C 1
ATOM 2413 O O . SER A 1 327 ? 22.451 3.372 -1.815 1.00 98.25 327 SER A O 1
ATOM 2415 N N . ASP A 1 328 ? 23.944 4.593 -2.976 1.00 98.50 328 ASP A N 1
ATOM 2416 C CA . ASP A 1 328 ? 22.905 5.341 -3.690 1.00 98.50 328 ASP A CA 1
ATOM 2417 C C . ASP A 1 328 ? 22.034 4.391 -4.528 1.00 98.50 328 ASP A C 1
ATOM 2419 O O . ASP A 1 328 ? 22.518 3.444 -5.159 1.00 98.50 328 ASP A O 1
ATOM 2423 N N . VAL A 1 329 ? 20.730 4.644 -4.498 1.00 98.38 329 VAL A N 1
ATOM 2424 C CA . VAL A 1 329 ? 19.690 3.907 -5.215 1.00 98.38 329 VAL A CA 1
ATOM 2425 C C . VAL A 1 329 ? 18.948 4.893 -6.107 1.00 98.38 329 VAL A C 1
ATOM 2427 O O . VAL A 1 329 ? 18.606 5.993 -5.674 1.00 98.38 329 VAL A O 1
ATOM 2430 N N . TYR A 1 330 ? 18.672 4.484 -7.342 1.00 98.44 330 TYR A N 1
ATOM 2431 C CA . TYR A 1 330 ? 17.896 5.258 -8.305 1.00 98.44 330 TYR A CA 1
ATOM 2432 C C . TYR A 1 330 ? 16.823 4.355 -8.901 1.00 98.44 330 TYR A C 1
ATOM 2434 O O . TYR A 1 330 ? 17.144 3.313 -9.470 1.00 98.44 330 TYR A O 1
ATOM 2442 N N . VAL A 1 331 ? 15.558 4.727 -8.743 1.00 97.81 331 VAL A N 1
ATOM 2443 C CA . VAL A 1 331 ? 14.407 3.898 -9.130 1.00 97.81 331 VAL A CA 1
ATOM 2444 C C . VAL A 1 331 ? 13.383 4.740 -9.889 1.00 97.81 331 VAL A C 1
ATOM 2446 O O . VAL A 1 331 ? 13.155 5.895 -9.509 1.00 97.81 331 VAL A O 1
ATOM 2449 N N . PRO A 1 332 ? 12.784 4.218 -10.977 1.00 97.19 332 PRO A N 1
ATOM 2450 C CA . PRO A 1 332 ? 11.740 4.931 -11.697 1.00 97.19 332 PRO A CA 1
ATOM 2451 C C . PRO A 1 332 ? 10.480 5.041 -10.829 1.00 97.19 332 PRO A C 1
ATOM 2453 O O . PRO A 1 332 ? 10.176 4.158 -10.031 1.00 97.19 332 PRO A O 1
ATOM 2456 N N . THR A 1 333 ? 9.734 6.125 -11.012 1.00 97.31 333 THR A N 1
ATOM 2457 C CA . THR A 1 333 ? 8.372 6.279 -10.486 1.00 97.31 333 THR A CA 1
ATOM 2458 C C . THR A 1 333 ? 7.495 6.958 -11.539 1.00 97.31 333 THR A C 1
ATOM 2460 O O . THR A 1 333 ? 7.990 7.417 -12.571 1.00 97.31 333 THR A O 1
ATOM 2463 N N . THR A 1 334 ? 6.192 7.029 -11.289 1.00 96.81 334 THR A N 1
ATOM 2464 C CA . THR A 1 334 ? 5.241 7.800 -12.083 1.00 96.81 334 THR A CA 1
ATOM 2465 C C . THR A 1 334 ? 4.768 9.027 -11.308 1.00 96.81 334 THR A C 1
ATOM 2467 O O . THR A 1 334 ? 4.521 8.978 -10.099 1.00 96.81 334 THR A O 1
ATOM 2470 N N . LEU A 1 335 ? 4.666 10.140 -12.023 1.00 97.88 335 LEU A N 1
ATOM 2471 C CA . LEU A 1 335 ? 4.204 11.427 -11.525 1.00 97.88 335 LEU A CA 1
ATOM 2472 C C . LEU A 1 335 ? 2.789 11.723 -12.052 1.00 97.88 335 LEU A C 1
ATOM 2474 O O . LEU A 1 335 ? 2.155 10.900 -12.719 1.00 97.88 335 LEU A O 1
ATOM 2478 N N . CYS A 1 336 ? 2.287 12.922 -11.772 1.00 96.12 336 CYS A N 1
ATOM 2479 C CA . CYS A 1 336 ? 1.041 13.434 -12.344 1.00 96.12 336 CYS A CA 1
ATOM 2480 C C . CYS A 1 336 ? 1.025 13.333 -13.884 1.00 96.12 336 CYS A C 1
ATOM 2482 O O . CYS A 1 336 ? 2.065 13.449 -14.537 1.00 96.12 336 CYS A O 1
ATOM 2484 N N . ASN A 1 337 ? -0.158 13.138 -14.477 1.00 94.38 337 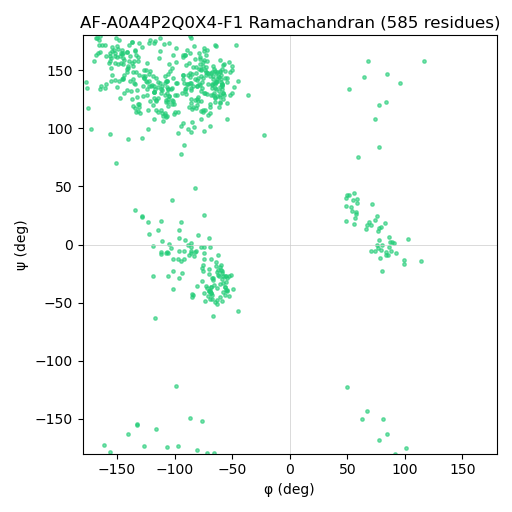ASN A N 1
ATOM 2485 C CA . ASN A 1 337 ? -0.339 12.897 -15.920 1.00 94.38 337 ASN A CA 1
ATOM 2486 C C . ASN A 1 337 ? 0.436 11.674 -16.463 1.00 94.38 337 ASN A C 1
ATOM 2488 O O . ASN A 1 337 ? 0.835 11.668 -17.628 1.00 94.38 337 ASN A O 1
ATOM 2492 N N . ALA A 1 338 ? 0.683 10.669 -15.612 1.00 95.88 338 ALA A N 1
ATOM 2493 C CA . ALA A 1 338 ? 1.432 9.445 -15.916 1.00 95.88 338 ALA A CA 1
ATOM 2494 C C . ALA A 1 338 ? 2.867 9.662 -16.454 1.00 95.88 338 ALA A C 1
ATOM 2496 O O . ALA A 1 338 ? 3.457 8.743 -17.019 1.00 95.88 338 ALA A O 1
ATOM 2497 N N . THR A 1 339 ? 3.464 10.850 -16.282 1.00 96.19 339 THR A N 1
ATOM 2498 C CA . THR A 1 339 ? 4.839 11.121 -16.747 1.00 96.19 339 THR A CA 1
ATOM 2499 C C . THR A 1 339 ? 5.884 10.439 -15.867 1.00 96.19 339 THR A C 1
ATOM 2501 O O . THR A 1 339 ? 5.674 10.308 -14.660 1.00 96.19 339 THR A O 1
ATOM 2504 N N . LYS A 1 340 ? 7.038 10.065 -16.434 1.00 96.19 340 LYS A N 1
ATOM 2505 C CA . LYS A 1 340 ? 8.132 9.450 -15.671 1.00 96.19 340 LYS A CA 1
ATOM 2506 C C . LYS A 1 340 ? 8.714 10.425 -14.642 1.00 96.19 340 LYS A C 1
ATOM 2508 O O . LYS A 1 340 ? 8.974 11.592 -14.927 1.00 96.19 340 LYS A O 1
ATOM 2513 N N . GLY A 1 341 ? 8.990 9.897 -13.459 1.00 97.31 341 GLY A N 1
ATOM 2514 C CA . GLY A 1 341 ? 9.872 10.488 -12.465 1.00 97.31 341 GLY A CA 1
ATOM 2515 C C . GLY A 1 341 ? 10.945 9.498 -12.024 1.00 97.31 341 GLY A C 1
ATOM 2516 O O . GLY A 1 341 ? 11.083 8.392 -12.559 1.00 97.31 341 GLY A O 1
ATOM 2517 N N . ARG A 1 342 ? 11.712 9.900 -11.017 1.00 97.69 342 ARG A N 1
ATOM 2518 C CA . ARG A 1 342 ? 12.705 9.061 -10.346 1.00 97.69 342 ARG A CA 1
ATOM 2519 C C . ARG A 1 342 ? 12.753 9.411 -8.860 1.00 97.69 342 ARG A C 1
ATOM 2521 O O . ARG A 1 342 ? 12.687 10.590 -8.517 1.00 97.69 342 ARG A O 1
ATOM 2528 N N . LEU A 1 343 ? 12.950 8.412 -8.002 1.00 98.62 343 LEU A N 1
ATOM 2529 C CA . LEU A 1 343 ? 13.475 8.636 -6.654 1.00 98.62 343 LEU A CA 1
ATOM 2530 C C . LEU A 1 343 ? 14.985 8.361 -6.636 1.00 98.62 343 LEU A C 1
ATOM 2532 O O . LEU A 1 343 ? 15.419 7.287 -7.060 1.00 98.62 343 LEU A O 1
ATOM 2536 N N . GLN A 1 344 ? 15.780 9.305 -6.127 1.00 98.56 344 GLN A N 1
ATOM 2537 C CA . GLN A 1 344 ? 17.104 8.996 -5.578 1.00 98.56 344 GLN A CA 1
ATOM 2538 C C . GLN A 1 344 ? 16.951 8.722 -4.083 1.00 98.56 344 GLN A C 1
ATOM 2540 O O . GLN A 1 344 ? 16.337 9.513 -3.370 1.00 98.56 344 GLN A O 1
ATOM 2545 N N . ILE A 1 345 ? 17.548 7.635 -3.602 1.00 98.75 345 ILE A N 1
ATOM 2546 C CA . ILE A 1 345 ? 17.579 7.278 -2.183 1.00 98.75 345 ILE A CA 1
ATOM 2547 C C . ILE A 1 345 ? 19.041 7.137 -1.767 1.00 98.75 345 ILE A C 1
ATOM 2549 O O . ILE A 1 345 ? 19.757 6.273 -2.275 1.00 98.75 345 ILE A O 1
ATOM 2553 N N . THR A 1 346 ? 19.495 8.006 -0.865 1.00 98.69 346 THR A N 1
ATOM 2554 C CA . THR A 1 346 ? 20.900 8.045 -0.429 1.00 98.69 346 THR A CA 1
ATOM 2555 C C . THR A 1 346 ? 21.162 7.075 0.733 1.00 98.69 346 THR A C 1
ATOM 2557 O O . THR A 1 346 ? 20.220 6.677 1.429 1.00 98.69 346 THR A O 1
ATOM 2560 N N . PRO A 1 347 ? 22.432 6.754 1.058 1.00 98.56 347 PRO A N 1
ATOM 2561 C CA . PRO A 1 347 ? 22.763 5.963 2.248 1.00 98.56 347 PRO A CA 1
ATOM 2562 C C . PRO A 1 347 ? 22.335 6.590 3.586 1.00 98.56 347 PRO A C 1
ATOM 2564 O O . PRO A 1 347 ? 22.199 5.894 4.593 1.00 98.56 347 PRO A O 1
ATOM 2567 N N . ALA A 1 348 ? 22.079 7.903 3.616 1.00 98.38 348 ALA A N 1
ATOM 2568 C CA . ALA A 1 348 ? 21.504 8.579 4.779 1.00 98.38 348 ALA A CA 1
ATOM 2569 C C . ALA A 1 348 ? 19.997 8.295 4.954 1.00 98.38 348 ALA A C 1
ATOM 2571 O O . ALA A 1 348 ? 19.419 8.673 5.971 1.00 98.38 348 ALA A O 1
ATOM 2572 N N . GLY A 1 349 ? 19.363 7.620 3.989 1.00 98.50 349 GLY A N 1
ATOM 2573 C CA . GLY A 1 349 ? 17.923 7.384 3.929 1.00 98.50 349 GLY A CA 1
ATOM 2574 C C . GLY A 1 349 ? 17.133 8.516 3.273 1.00 98.50 349 GLY A C 1
ATOM 2575 O O . GLY A 1 349 ? 15.919 8.394 3.163 1.00 98.50 349 GLY A O 1
ATOM 2576 N N . THR A 1 350 ? 17.782 9.605 2.855 1.00 98.81 350 THR A N 1
ATOM 2577 C CA . THR A 1 350 ? 17.125 10.755 2.217 1.00 98.81 350 THR A CA 1
ATOM 2578 C C . THR A 1 350 ? 16.522 10.342 0.879 1.00 98.81 350 THR A C 1
ATOM 2580 O O . THR A 1 350 ? 17.257 9.884 0.002 1.00 98.81 350 THR A O 1
ATOM 2583 N N . VAL A 1 351 ? 15.213 10.538 0.721 1.00 98.81 351 VAL A N 1
ATOM 2584 C CA . VAL A 1 351 ? 14.476 10.283 -0.522 1.00 98.81 351 VAL A CA 1
ATOM 2585 C C . VAL A 1 351 ? 14.241 11.599 -1.254 1.00 98.81 351 VAL A C 1
ATOM 2587 O O . VAL A 1 351 ? 13.640 12.529 -0.715 1.00 98.81 351 VAL A O 1
ATOM 2590 N N . ILE A 1 352 ? 14.747 11.675 -2.483 1.00 98.75 352 ILE A N 1
ATOM 2591 C CA . ILE A 1 352 ? 14.758 12.869 -3.329 1.00 98.75 352 ILE A CA 1
ATOM 2592 C C . ILE A 1 352 ? 13.952 12.579 -4.598 1.00 98.75 352 ILE A C 1
ATOM 2594 O O . ILE A 1 352 ? 14.307 11.682 -5.365 1.00 98.75 352 ILE A O 1
ATOM 2598 N N . VAL A 1 353 ? 12.889 13.347 -4.829 1.00 98.62 353 VAL A N 1
ATOM 2599 C CA . VAL A 1 353 ? 12.023 13.235 -6.010 1.00 98.62 353 VAL A CA 1
ATOM 2600 C C . VAL A 1 353 ? 12.601 14.048 -7.171 1.00 98.62 353 VAL A C 1
ATOM 2602 O O . VAL A 1 353 ? 12.975 15.210 -7.011 1.00 98.62 353 VAL A O 1
ATOM 2605 N N . MET A 1 354 ? 12.650 13.451 -8.362 1.00 97.31 354 MET A N 1
ATOM 2606 C CA . MET A 1 354 ? 13.166 14.064 -9.591 1.00 97.31 354 MET A CA 1
ATOM 2607 C C . MET A 1 354 ? 12.217 13.823 -10.775 1.00 97.31 354 MET A C 1
ATOM 2609 O O . MET A 1 354 ? 11.571 12.777 -10.860 1.00 97.31 354 MET A O 1
ATOM 2613 N N . THR A 1 355 ? 12.158 14.772 -11.712 1.00 96.25 355 THR A N 1
ATOM 2614 C CA . THR A 1 355 ? 11.443 14.630 -12.994 1.00 96.25 355 THR A CA 1
ATOM 2615 C C . THR A 1 355 ? 12.380 14.125 -14.096 1.00 96.25 355 THR A C 1
ATOM 2617 O O . THR A 1 355 ? 13.601 14.231 -13.978 1.00 96.25 355 THR A O 1
ATOM 2620 N N . ASP A 1 356 ? 11.824 13.626 -15.202 1.00 90.94 356 ASP A N 1
ATOM 2621 C CA . ASP A 1 356 ? 12.544 13.227 -16.428 1.00 90.94 356 ASP A CA 1
ATOM 2622 C C . ASP A 1 356 ? 13.032 14.418 -17.291 1.00 90.94 356 ASP A C 1
ATOM 2624 O O . ASP A 1 356 ? 13.173 14.313 -18.509 1.00 90.94 356 ASP A O 1
ATOM 2628 N N . GLY A 1 357 ? 13.246 15.584 -16.672 1.00 89.38 357 GLY A N 1
ATOM 2629 C CA . GLY A 1 357 ? 13.378 16.875 -17.357 1.00 89.38 357 GLY A CA 1
ATOM 2630 C C . GLY A 1 357 ? 12.035 17.566 -17.632 1.00 89.38 357 GLY A C 1
ATOM 2631 O O . GLY A 1 357 ? 12.023 18.744 -17.992 1.00 89.38 357 GLY A O 1
ATOM 2632 N N . GLY A 1 358 ? 10.906 16.880 -17.409 1.00 91.25 358 GLY A N 1
ATOM 2633 C CA . GLY A 1 358 ? 9.573 17.476 -17.372 1.00 91.25 358 GLY A CA 1
ATOM 2634 C C . GLY A 1 358 ? 9.368 18.485 -16.224 1.00 91.25 358 GLY A C 1
ATOM 2635 O O . GLY A 1 358 ? 10.211 18.615 -15.326 1.00 91.25 358 GLY A O 1
ATOM 2636 N N . PRO A 1 359 ? 8.243 19.224 -16.229 1.00 95.44 359 PRO A N 1
ATOM 2637 C CA . PRO A 1 359 ? 7.989 20.300 -15.277 1.00 95.44 359 PRO A CA 1
ATOM 2638 C C . PRO A 1 359 ? 7.802 19.776 -13.846 1.00 95.44 359 PRO A C 1
ATOM 2640 O O . PRO A 1 359 ? 7.084 18.803 -13.612 1.00 95.44 359 PRO A O 1
ATOM 2643 N N . TRP A 1 360 ? 8.386 20.480 -12.868 1.00 97.06 360 TRP A N 1
ATOM 2644 C CA . TRP A 1 360 ? 8.284 20.139 -11.439 1.00 97.06 360 TRP A CA 1
ATOM 2645 C C . TRP A 1 360 ? 6.834 20.047 -10.933 1.00 97.06 360 TRP A C 1
ATOM 2647 O O . TRP A 1 360 ? 6.547 19.252 -10.041 1.00 97.06 360 TRP A O 1
ATOM 2657 N N . SER A 1 361 ? 5.900 20.768 -11.566 1.00 97.31 361 SER A N 1
ATOM 2658 C CA . SER A 1 361 ? 4.462 20.688 -11.281 1.00 97.31 361 SER A CA 1
ATOM 2659 C C . SER A 1 361 ? 3.902 19.265 -11.331 1.00 97.31 361 SER A C 1
ATOM 2661 O O . SER A 1 361 ? 2.933 18.977 -10.632 1.00 97.31 361 SER A O 1
ATOM 2663 N N . ASN A 1 362 ? 4.505 18.361 -12.113 1.00 97.06 362 ASN A N 1
ATOM 2664 C CA . ASN A 1 362 ? 4.061 16.972 -12.148 1.00 97.06 362 ASN A CA 1
ATOM 2665 C C . ASN A 1 362 ? 4.390 16.239 -10.840 1.00 97.06 362 ASN A C 1
ATOM 2667 O O . ASN A 1 362 ? 3.539 15.507 -10.351 1.00 97.06 362 ASN A O 1
ATOM 2671 N N . ALA A 1 363 ? 5.568 16.477 -10.252 1.00 97.81 363 ALA A N 1
ATOM 2672 C CA . ALA A 1 363 ? 5.958 15.914 -8.957 1.00 97.81 363 ALA A CA 1
ATOM 2673 C C . ALA A 1 363 ? 5.213 16.574 -7.784 1.00 97.81 363 ALA A C 1
ATOM 2675 O O . ALA A 1 363 ? 4.832 15.885 -6.841 1.00 97.81 363 ALA A O 1
ATOM 2676 N N . GLN A 1 364 ? 4.954 17.887 -7.875 1.00 97.50 364 GLN A N 1
ATOM 2677 C CA . GLN A 1 364 ? 4.119 18.632 -6.921 1.00 97.50 364 GLN A CA 1
ATOM 2678 C C . GLN A 1 364 ? 2.696 18.070 -6.845 1.00 97.50 364 GLN A C 1
ATOM 2680 O O . GLN A 1 364 ? 2.182 17.823 -5.760 1.00 97.50 364 GLN A O 1
ATOM 2685 N N . CYS A 1 365 ? 2.076 17.849 -8.008 1.00 97.19 365 CYS A N 1
ATOM 2686 C CA . CYS A 1 365 ? 0.740 17.273 -8.126 1.00 97.19 365 CYS A CA 1
ATOM 2687 C C . CYS A 1 365 ? 0.678 15.838 -7.576 1.00 97.19 365 CYS A C 1
ATOM 2689 O O . CYS A 1 365 ? -0.246 15.506 -6.837 1.00 97.19 365 CYS A O 1
ATOM 2691 N N . PHE A 1 366 ? 1.631 14.981 -7.958 1.00 98.25 366 PHE A N 1
ATOM 2692 C CA . PHE A 1 366 ? 1.608 13.564 -7.607 1.00 98.25 366 PHE A CA 1
ATOM 2693 C C . PHE A 1 366 ? 2.972 12.903 -7.815 1.00 98.25 366 PHE A C 1
ATOM 2695 O O . PHE A 1 366 ? 3.586 13.063 -8.868 1.00 98.25 366 PHE A O 1
ATOM 2702 N N . THR A 1 367 ? 3.393 12.075 -6.865 1.00 98.50 367 THR A N 1
ATOM 2703 C CA . THR A 1 367 ? 4.498 11.121 -7.005 1.00 98.50 367 THR A CA 1
ATOM 2704 C C . THR A 1 367 ? 4.073 9.794 -6.383 1.00 98.50 367 THR A C 1
ATOM 2706 O O . THR A 1 367 ? 3.788 9.742 -5.187 1.00 98.50 367 THR A O 1
ATOM 2709 N N . SER A 1 368 ? 4.029 8.720 -7.175 1.00 98.25 368 SER A N 1
ATOM 2710 C CA . SER A 1 368 ? 3.720 7.387 -6.645 1.00 98.25 368 SER A CA 1
ATOM 2711 C C . SER A 1 368 ? 4.880 6.825 -5.826 1.00 98.25 368 SER A C 1
ATOM 2713 O O . SER A 1 368 ? 6.049 7.074 -6.144 1.00 98.25 368 SER A O 1
ATOM 2715 N N . LEU A 1 369 ? 4.561 6.021 -4.813 1.00 98.12 369 LEU A N 1
ATOM 2716 C CA . LEU A 1 369 ? 5.504 5.121 -4.152 1.00 98.12 369 LEU A CA 1
ATOM 2717 C C . LEU A 1 369 ? 5.244 3.638 -4.498 1.00 98.12 369 LEU A C 1
ATOM 2719 O O . LEU A 1 369 ? 6.069 2.788 -4.175 1.00 98.12 369 LEU A O 1
ATOM 2723 N N . GLU A 1 370 ? 4.151 3.327 -5.200 1.00 97.00 370 GLU A N 1
ATOM 2724 C CA . GLU A 1 370 ? 3.787 1.965 -5.610 1.00 97.00 370 GLU A CA 1
ATOM 2725 C C . GLU A 1 370 ? 4.734 1.400 -6.678 1.00 97.00 370 GLU A C 1
ATOM 2727 O O . GLU A 1 370 ? 5.235 2.118 -7.549 1.00 97.00 370 GLU A O 1
ATOM 2732 N N . GLY A 1 371 ? 4.990 0.090 -6.623 1.00 94.88 371 GLY A N 1
ATOM 2733 C CA . GLY A 1 371 ? 5.948 -0.592 -7.499 1.00 94.88 371 GLY A CA 1
ATOM 2734 C C . GLY A 1 371 ? 7.425 -0.321 -7.170 1.00 94.88 371 GLY A C 1
ATOM 2735 O O . GLY A 1 371 ? 8.312 -0.953 -7.753 1.00 94.88 371 GLY A O 1
ATOM 2736 N N . ILE A 1 372 ? 7.725 0.575 -6.221 1.00 97.38 372 ILE A N 1
ATOM 2737 C CA . ILE A 1 372 ? 9.096 0.973 -5.890 1.00 97.38 372 ILE A CA 1
ATOM 2738 C C . ILE A 1 372 ? 9.704 0.045 -4.839 1.00 97.38 372 ILE A C 1
ATOM 2740 O O . ILE A 1 372 ? 9.256 -0.023 -3.694 1.00 97.38 372 ILE A O 1
ATOM 2744 N N . SER A 1 373 ? 10.782 -0.646 -5.214 1.00 97.44 373 SER A N 1
ATOM 2745 C CA . SER A 1 373 ? 11.577 -1.451 -4.284 1.00 97.44 373 SER A CA 1
ATOM 2746 C C . SER A 1 373 ? 13.075 -1.323 -4.536 1.00 97.44 373 SER A C 1
ATOM 2748 O O . SER A 1 373 ? 13.505 -0.952 -5.624 1.00 97.44 373 SER A O 1
ATOM 2750 N N . PHE A 1 374 ? 13.889 -1.616 -3.524 1.00 97.94 374 PHE A N 1
ATOM 2751 C CA . PHE A 1 374 ? 15.351 -1.596 -3.636 1.00 97.94 374 PHE A CA 1
ATOM 2752 C C . PHE A 1 374 ? 16.014 -2.505 -2.598 1.00 97.94 374 PHE A C 1
ATOM 2754 O O . PHE A 1 374 ? 15.409 -2.888 -1.591 1.00 97.94 374 PHE A O 1
ATOM 2761 N N . ALA A 1 375 ? 17.270 -2.878 -2.846 1.00 97.06 375 ALA A N 1
ATOM 2762 C CA . ALA A 1 375 ? 18.057 -3.673 -1.907 1.00 97.06 375 ALA A CA 1
ATOM 2763 C C . ALA A 1 375 ? 18.606 -2.812 -0.754 1.00 97.06 375 ALA A C 1
ATOM 2765 O O . ALA A 1 375 ? 19.146 -1.728 -0.982 1.00 97.06 375 ALA A O 1
ATOM 2766 N N . ILE A 1 376 ? 18.555 -3.311 0.484 1.00 97.56 376 ILE A N 1
ATOM 2767 C CA . ILE A 1 376 ? 19.218 -2.637 1.613 1.00 97.56 376 ILE A CA 1
ATOM 2768 C C . ILE A 1 376 ? 20.733 -2.694 1.398 1.00 97.56 376 ILE A C 1
ATOM 2770 O O . ILE A 1 376 ? 21.358 -1.667 1.150 1.00 97.56 376 ILE A O 1
ATOM 2774 N N . ASP A 1 377 ? 21.324 -3.885 1.334 1.00 96.31 377 ASP A N 1
ATOM 2775 C CA . ASP A 1 377 ? 22.763 -4.088 1.098 1.00 96.31 377 ASP A CA 1
ATOM 2776 C C . ASP A 1 377 ? 23.028 -5.164 0.014 1.00 96.31 377 ASP A C 1
ATOM 2778 O O . ASP A 1 377 ? 22.214 -5.352 -0.892 1.00 96.31 377 ASP A O 1
ATOM 2782 N N . ASN A 1 378 ? 24.195 -5.818 0.029 1.00 96.19 378 ASN A N 1
ATOM 2783 C CA . ASN A 1 378 ? 24.536 -6.908 -0.901 1.00 96.19 378 ASN A CA 1
ATOM 2784 C C . ASN A 1 378 ? 24.276 -8.318 -0.325 1.00 96.19 378 ASN A C 1
ATOM 2786 O O . ASN A 1 378 ? 24.619 -9.314 -0.961 1.00 96.19 378 ASN A O 1
ATOM 2790 N N . THR A 1 379 ? 23.681 -8.432 0.865 1.00 95.44 379 THR A N 1
ATOM 2791 C CA . THR A 1 379 ? 23.387 -9.713 1.520 1.00 95.44 379 THR A CA 1
ATOM 2792 C C . THR A 1 379 ? 22.457 -10.560 0.652 1.00 95.44 379 THR A C 1
ATOM 2794 O O . THR A 1 379 ? 21.397 -10.103 0.220 1.00 95.44 379 THR A O 1
ATOM 2797 N N . GLY A 1 380 ? 22.873 -11.802 0.388 1.00 93.62 380 GLY A N 1
ATOM 2798 C CA . GLY A 1 380 ? 22.151 -12.763 -0.454 1.00 93.62 380 GLY A CA 1
ATOM 2799 C C . GLY A 1 380 ? 22.309 -12.566 -1.969 1.00 93.62 380 GLY A C 1
ATOM 2800 O O . GLY A 1 380 ? 21.825 -13.399 -2.732 1.00 93.62 380 GLY A O 1
ATOM 2801 N N . ALA A 1 381 ? 22.991 -11.511 -2.428 1.00 95.88 381 ALA A N 1
ATOM 2802 C CA . ALA A 1 381 ? 23.131 -11.208 -3.851 1.00 95.88 381 ALA A CA 1
ATOM 2803 C C . ALA A 1 381 ? 24.403 -11.807 -4.476 1.00 95.88 381 ALA A C 1
ATOM 2805 O O . ALA A 1 381 ? 25.477 -11.822 -3.877 1.00 95.88 381 ALA A O 1
ATOM 2806 N N . THR A 1 382 ? 24.285 -12.276 -5.720 1.00 96.06 382 THR A N 1
ATOM 2807 C CA . THR A 1 382 ? 25.400 -12.757 -6.549 1.00 96.06 382 THR A CA 1
ATOM 2808 C C . THR A 1 382 ? 25.715 -11.728 -7.630 1.00 96.06 382 THR A C 1
ATOM 2810 O O . THR A 1 382 ? 24.828 -11.354 -8.398 1.00 96.06 382 THR A O 1
ATOM 2813 N N . ASN A 1 383 ? 26.972 -11.284 -7.714 1.00 97.44 383 ASN A N 1
ATOM 2814 C CA . ASN A 1 383 ? 27.409 -10.309 -8.718 1.00 97.44 383 ASN A CA 1
ATOM 2815 C C . ASN A 1 383 ? 27.173 -10.814 -10.151 1.00 97.44 383 ASN A C 1
ATOM 2817 O O . ASN A 1 383 ? 27.483 -11.959 -10.488 1.00 97.44 383 ASN A O 1
ATOM 2821 N N . LEU A 1 384 ? 26.678 -9.926 -11.011 1.00 98.06 384 LEU A N 1
ATOM 2822 C CA . LEU A 1 384 ? 26.468 -10.188 -12.429 1.00 98.06 384 LEU A CA 1
ATOM 2823 C C . LEU A 1 384 ? 27.785 -10.036 -13.200 1.00 98.06 384 LEU A C 1
ATOM 2825 O O . LEU A 1 384 ? 28.556 -9.098 -12.993 1.00 98.06 384 LEU A O 1
ATOM 2829 N N . SER A 1 385 ? 28.041 -10.972 -14.115 1.00 97.44 385 SER A N 1
ATOM 2830 C CA . SER A 1 385 ? 29.195 -10.908 -15.016 1.00 97.44 385 SER A CA 1
ATOM 2831 C C . SER A 1 385 ? 28.862 -10.018 -16.210 1.00 97.44 385 SER A C 1
ATOM 2833 O O . SER A 1 385 ? 28.160 -10.446 -17.126 1.00 97.44 385 SER A O 1
ATOM 2835 N N . LEU A 1 386 ? 29.348 -8.777 -16.174 1.00 98.19 386 LEU A N 1
ATOM 2836 C CA . LEU A 1 386 ? 29.134 -7.800 -17.240 1.00 98.19 386 LEU A CA 1
ATOM 2837 C C . LEU A 1 386 ? 29.963 -8.126 -18.492 1.00 98.19 386 LEU A C 1
ATOM 2839 O O . LEU A 1 386 ? 31.089 -8.620 -18.410 1.00 98.19 386 LEU A O 1
ATOM 2843 N N . ALA A 1 387 ? 29.393 -7.822 -19.652 1.00 97.56 387 ALA A N 1
ATOM 2844 C CA . ALA A 1 387 ? 29.951 -8.026 -20.981 1.00 97.56 387 ALA A CA 1
ATOM 2845 C C . ALA A 1 387 ? 30.050 -6.694 -21.748 1.00 97.56 387 ALA A C 1
ATOM 2847 O O . ALA A 1 387 ? 29.607 -5.652 -21.276 1.00 97.56 387 ALA A O 1
ATOM 2848 N N . ASN A 1 388 ? 30.625 -6.721 -22.955 1.00 97.62 388 ASN A N 1
ATOM 2849 C CA . ASN A 1 388 ? 30.547 -5.630 -23.942 1.00 97.62 388 ASN A CA 1
ATOM 2850 C C . ASN A 1 388 ? 30.886 -4.226 -23.399 1.00 97.62 388 ASN A C 1
ATOM 2852 O O . ASN A 1 388 ? 30.195 -3.254 -23.690 1.00 97.62 388 ASN A O 1
ATOM 2856 N N . GLY A 1 389 ? 31.937 -4.122 -22.581 1.00 97.44 389 GLY A N 1
ATOM 2857 C CA . GLY A 1 389 ? 32.414 -2.850 -22.022 1.00 97.44 389 GLY A CA 1
ATOM 2858 C C . GLY A 1 389 ? 31.592 -2.279 -20.861 1.00 97.44 389 GLY A C 1
ATOM 2859 O O . GLY A 1 389 ? 32.006 -1.276 -20.287 1.00 97.44 389 GLY A O 1
ATOM 2860 N N . TRP A 1 390 ? 30.480 -2.912 -20.474 1.00 98.50 390 TRP A N 1
ATOM 2861 C CA . TRP A 1 390 ? 29.681 -2.464 -19.336 1.00 98.50 390 TRP A CA 1
ATOM 2862 C C . TRP A 1 390 ? 30.464 -2.568 -18.019 1.00 98.50 390 TRP A C 1
ATOM 2864 O O . TRP A 1 390 ? 31.090 -3.586 -17.720 1.00 98.50 390 TRP A O 1
ATOM 2874 N N . SER A 1 391 ? 30.400 -1.510 -17.211 1.00 97.81 391 SER A N 1
ATOM 2875 C CA . SER A 1 391 ? 31.070 -1.382 -15.914 1.00 97.81 391 SER A CA 1
ATOM 2876 C C . SER A 1 391 ? 30.075 -1.125 -14.780 1.00 97.81 391 SER A C 1
ATOM 2878 O O . SER A 1 391 ? 29.061 -0.463 -14.986 1.00 97.81 391 SER A O 1
ATOM 2880 N N . ASN A 1 392 ? 30.406 -1.603 -13.580 1.00 97.31 392 ASN A N 1
ATOM 2881 C CA . ASN A 1 392 ? 29.606 -1.492 -12.355 1.00 97.31 392 ASN A CA 1
ATOM 2882 C C . ASN A 1 392 ? 29.694 -0.120 -11.665 1.00 97.31 392 ASN A C 1
ATOM 2884 O O . ASN A 1 392 ? 30.655 0.622 -11.868 1.00 97.31 392 ASN A O 1
ATOM 2888 N N . SER A 1 393 ? 28.754 0.134 -10.749 1.00 96.44 393 SER A N 1
ATOM 2889 C CA . SER A 1 393 ? 28.827 1.190 -9.724 1.00 96.44 393 SER A CA 1
ATOM 2890 C C . SER A 1 393 ? 28.996 2.646 -10.211 1.00 96.44 393 SER A C 1
ATOM 2892 O O . SER A 1 393 ? 29.717 3.420 -9.572 1.00 96.44 393 SER A O 1
ATOM 2894 N N . PRO A 1 394 ? 28.344 3.090 -11.304 1.00 97.56 394 PRO A N 1
ATOM 2895 C CA . PRO A 1 394 ? 28.313 4.511 -11.637 1.00 97.56 394 PRO A CA 1
ATOM 2896 C C . PRO A 1 394 ? 27.523 5.298 -10.565 1.00 97.56 394 PRO A C 1
ATOM 2898 O O . PRO A 1 394 ? 26.618 4.759 -9.929 1.00 97.56 394 PRO A O 1
ATOM 2901 N N . TYR A 1 395 ? 27.858 6.575 -10.359 1.00 96.25 395 TYR A N 1
ATOM 2902 C CA . TYR A 1 395 ? 27.133 7.510 -9.472 1.00 96.25 395 TYR A CA 1
ATOM 2903 C C . TYR A 1 395 ? 26.863 7.003 -8.036 1.00 96.25 395 TYR A C 1
ATOM 2905 O O . TYR A 1 395 ? 25.767 7.173 -7.517 1.00 96.25 395 TYR A O 1
ATOM 2913 N N . GLY A 1 396 ? 27.841 6.360 -7.385 1.00 96.69 396 GLY A N 1
ATOM 2914 C CA . GLY A 1 396 ? 27.717 5.940 -5.974 1.00 96.69 396 GLY A CA 1
ATOM 2915 C C . GLY A 1 396 ? 26.863 4.686 -5.730 1.00 96.69 396 GLY A C 1
ATOM 2916 O O . GLY A 1 396 ? 26.674 4.278 -4.583 1.00 96.69 396 GLY A O 1
ATOM 2917 N N . THR A 1 397 ? 26.377 4.046 -6.795 1.00 98.25 397 THR A N 1
ATOM 2918 C CA . THR A 1 397 ? 25.572 2.819 -6.718 1.00 98.25 397 THR A CA 1
ATOM 2919 C C . THR A 1 397 ? 26.405 1.575 -6.381 1.00 98.25 397 THR A C 1
ATOM 2921 O O . THR A 1 397 ? 27.621 1.512 -6.601 1.00 98.25 397 THR A O 1
ATOM 2924 N N . ARG A 1 398 ? 25.747 0.531 -5.864 1.00 97.69 398 ARG A N 1
ATOM 2925 C CA . ARG A 1 398 ? 26.375 -0.780 -5.613 1.00 97.69 398 ARG A CA 1
ATOM 2926 C C . ARG A 1 398 ? 26.655 -1.549 -6.925 1.00 97.69 398 ARG A C 1
ATOM 2928 O O . ARG A 1 398 ? 26.068 -1.214 -7.957 1.00 97.69 398 ARG A O 1
ATOM 2935 N N . PRO A 1 399 ? 27.523 -2.579 -6.913 1.00 98.06 399 PRO A N 1
ATOM 2936 C CA . PRO A 1 399 ? 27.756 -3.417 -8.087 1.00 98.06 399 PRO A CA 1
ATOM 2937 C C . PRO A 1 399 ? 26.483 -4.125 -8.559 1.00 98.06 399 PRO A C 1
ATOM 2939 O O . PRO A 1 399 ? 25.636 -4.489 -7.743 1.00 98.06 399 PRO A O 1
ATOM 2942 N N . ALA A 1 400 ? 26.377 -4.359 -9.867 1.00 98.38 400 ALA A N 1
ATOM 2943 C CA . ALA A 1 400 ? 25.289 -5.116 -10.463 1.00 98.38 400 ALA A CA 1
ATOM 2944 C C . ALA A 1 400 ? 25.265 -6.543 -9.910 1.00 98.38 400 ALA A C 1
ATOM 2946 O O . ALA A 1 400 ? 26.238 -7.293 -10.038 1.00 98.38 400 ALA A O 1
ATOM 2947 N N . ALA A 1 401 ? 24.143 -6.926 -9.314 1.00 97.94 401 ALA A N 1
ATOM 2948 C CA . ALA A 1 401 ? 23.955 -8.245 -8.732 1.00 97.94 401 ALA A CA 1
ATOM 2949 C C . ALA A 1 401 ? 22.502 -8.710 -8.888 1.00 97.94 401 ALA A C 1
ATOM 2951 O O . ALA A 1 401 ? 21.606 -7.913 -9.166 1.00 97.94 401 ALA A O 1
ATOM 2952 N N . ALA A 1 402 ? 22.279 -10.008 -8.701 1.00 97.38 402 ALA A N 1
ATOM 2953 C CA . ALA A 1 402 ? 20.956 -10.617 -8.663 1.00 97.38 402 ALA A CA 1
ATOM 2954 C C . ALA A 1 402 ? 20.810 -11.523 -7.434 1.00 97.38 402 ALA A C 1
ATOM 2956 O O . ALA A 1 402 ? 21.765 -12.191 -7.029 1.00 97.38 402 ALA A O 1
ATOM 2957 N N . ARG A 1 403 ? 19.602 -11.586 -6.874 1.00 95.38 403 ARG A N 1
ATOM 2958 C CA . ARG A 1 403 ? 19.189 -12.577 -5.865 1.00 95.38 403 ARG A CA 1
ATOM 2959 C C . ARG A 1 403 ? 17.819 -13.151 -6.213 1.00 95.38 403 ARG A C 1
ATOM 2961 O O . ARG A 1 403 ? 17.128 -12.600 -7.069 1.00 95.38 403 ARG A O 1
ATOM 2968 N N . VAL A 1 404 ? 17.437 -14.232 -5.539 1.00 93.88 404 VAL A N 1
ATOM 2969 C CA . VAL A 1 404 ? 16.096 -14.823 -5.628 1.00 93.88 404 VAL A CA 1
ATOM 2970 C C . VAL A 1 404 ? 15.573 -15.033 -4.213 1.00 93.88 404 VAL A C 1
ATOM 2972 O O . VAL A 1 404 ? 16.108 -15.872 -3.493 1.00 93.88 404 VAL A O 1
ATOM 2975 N N . ASP A 1 405 ? 14.532 -14.294 -3.829 1.00 90.88 405 ASP A N 1
ATOM 2976 C CA . ASP A 1 405 ? 13.850 -14.464 -2.540 1.00 90.88 405 ASP A CA 1
ATOM 2977 C C . ASP A 1 405 ? 12.402 -14.900 -2.816 1.00 90.88 405 ASP A C 1
ATOM 2979 O O . ASP A 1 405 ? 11.702 -14.223 -3.569 1.00 90.88 405 ASP A O 1
ATOM 2983 N N . ASN A 1 406 ? 11.961 -16.030 -2.248 1.00 88.44 406 ASN A N 1
ATOM 2984 C CA . ASN A 1 406 ? 10.611 -16.600 -2.420 1.00 88.44 406 ASN A CA 1
ATOM 2985 C C . ASN A 1 406 ? 10.128 -16.709 -3.885 1.00 88.44 406 ASN A C 1
ATOM 2987 O O . ASN A 1 406 ? 8.973 -16.450 -4.206 1.00 88.44 406 ASN A O 1
ATOM 2991 N N . GLY A 1 407 ? 11.027 -17.104 -4.795 1.00 89.94 407 GLY A N 1
ATOM 2992 C CA . GLY A 1 407 ? 10.729 -17.231 -6.230 1.00 89.94 407 GLY A CA 1
ATOM 2993 C C . GLY A 1 407 ? 10.749 -15.909 -7.005 1.00 89.94 407 GLY A C 1
ATOM 2994 O O . GLY A 1 407 ? 10.591 -15.919 -8.220 1.00 89.94 407 GLY A O 1
ATOM 2995 N N . VAL A 1 408 ? 11.009 -14.779 -6.344 1.00 93.56 408 VAL A N 1
ATOM 2996 C CA . VAL A 1 408 ? 11.141 -13.467 -6.984 1.00 93.56 408 VAL A CA 1
ATOM 2997 C C . VAL A 1 408 ? 12.617 -13.154 -7.210 1.00 93.56 408 VAL A C 1
ATOM 2999 O O . VAL A 1 408 ? 13.374 -12.953 -6.257 1.00 93.56 408 VAL A O 1
ATOM 3002 N N . VAL A 1 409 ? 13.029 -13.072 -8.477 1.00 96.31 409 VAL A N 1
ATOM 3003 C CA . VAL A 1 409 ? 14.310 -12.475 -8.868 1.00 96.31 409 VAL A CA 1
ATOM 3004 C C . VAL A 1 409 ? 14.261 -10.984 -8.584 1.00 96.31 409 VAL A C 1
ATOM 3006 O O . VAL A 1 409 ? 13.302 -10.303 -8.941 1.00 96.31 409 VAL A O 1
ATOM 3009 N N . ARG A 1 410 ? 15.328 -10.470 -7.977 1.00 96.94 410 ARG A N 1
ATOM 3010 C CA . ARG A 1 410 ? 15.569 -9.037 -7.797 1.00 96.94 410 ARG A CA 1
ATOM 3011 C C . ARG A 1 410 ? 16.953 -8.706 -8.325 1.00 96.94 410 ARG A C 1
ATOM 3013 O O . ARG A 1 410 ? 17.923 -9.363 -7.933 1.00 96.94 410 ARG A O 1
ATOM 3020 N N . LEU A 1 411 ? 17.041 -7.712 -9.204 1.00 98.06 411 LEU A N 1
ATOM 3021 C CA . LEU A 1 411 ? 18.318 -7.104 -9.571 1.00 98.06 411 LEU A CA 1
ATOM 3022 C C . LEU A 1 411 ? 18.604 -5.918 -8.637 1.00 98.06 411 LEU A C 1
ATOM 3024 O O . LEU A 1 411 ? 17.728 -5.454 -7.906 1.00 98.06 411 LEU A O 1
ATOM 3028 N N . GLN A 1 412 ? 19.860 -5.482 -8.602 1.00 97.50 412 GLN A N 1
ATOM 3029 C CA . GLN A 1 412 ? 20.315 -4.359 -7.783 1.00 97.50 412 GLN A CA 1
ATOM 3030 C C . GLN A 1 412 ? 21.590 -3.743 -8.365 1.00 97.50 412 GLN A C 1
ATOM 3032 O O . GLN A 1 412 ? 22.268 -4.375 -9.181 1.00 97.50 412 GLN A O 1
ATOM 3037 N N . GLY A 1 413 ? 21.942 -2.541 -7.908 1.00 98.19 413 GLY A N 1
ATOM 3038 C CA . GLY A 1 413 ? 23.059 -1.764 -8.443 1.00 98.19 413 GLY A CA 1
ATOM 3039 C C . GLY A 1 413 ? 22.751 -1.065 -9.760 1.00 98.19 413 GLY A C 1
ATOM 3040 O O . GLY A 1 413 ? 21.600 -0.960 -10.177 1.00 98.19 413 GLY A O 1
ATOM 3041 N N . ALA A 1 414 ? 23.793 -0.555 -10.411 1.00 98.56 414 ALA A N 1
ATOM 3042 C CA . ALA A 1 414 ? 23.682 0.078 -11.721 1.00 98.56 414 ALA A CA 1
ATOM 3043 C C . ALA A 1 414 ? 24.929 -0.169 -12.577 1.00 98.56 414 ALA A C 1
ATOM 3045 O O . ALA A 1 414 ? 25.987 -0.578 -12.081 1.00 98.56 414 ALA A O 1
ATOM 3046 N N . ILE A 1 415 ? 24.789 0.096 -13.876 1.00 98.81 415 ILE A N 1
ATOM 3047 C CA . ILE A 1 415 ? 25.825 -0.115 -14.889 1.00 98.81 415 ILE A CA 1
ATOM 3048 C C . ILE A 1 415 ? 25.925 1.058 -15.872 1.00 98.81 415 ILE A C 1
ATOM 3050 O O . ILE A 1 415 ? 24.976 1.819 -16.054 1.00 98.81 415 ILE A O 1
ATOM 3054 N N . ALA A 1 416 ? 27.096 1.209 -16.493 1.00 98.69 416 ALA A N 1
ATOM 3055 C CA . ALA A 1 416 ? 27.405 2.248 -17.482 1.00 98.69 416 ALA A CA 1
ATOM 3056 C C . ALA A 1 416 ? 28.466 1.771 -18.499 1.00 98.69 416 ALA A C 1
ATOM 3058 O O . ALA A 1 416 ? 29.010 0.676 -18.368 1.00 98.69 416 ALA A O 1
ATOM 3059 N N . ASN A 1 417 ? 28.798 2.619 -19.475 1.00 98.06 417 ASN A N 1
ATOM 3060 C CA . ASN A 1 417 ? 29.891 2.501 -20.455 1.00 98.06 417 ASN A CA 1
ATOM 3061 C C . ASN A 1 417 ? 29.795 1.357 -21.487 1.00 98.06 417 ASN A C 1
ATOM 3063 O O . ASN A 1 417 ? 30.763 1.087 -22.199 1.00 98.06 417 ASN A O 1
ATOM 3067 N N . GLY A 1 418 ? 28.637 0.710 -21.621 1.00 97.44 418 GLY A N 1
ATOM 3068 C CA . GLY A 1 418 ? 28.439 -0.364 -22.595 1.00 97.44 418 GLY A CA 1
ATOM 3069 C C . GLY A 1 418 ? 28.652 0.037 -24.055 1.00 97.44 418 GLY A C 1
ATOM 3070 O O . GLY A 1 418 ? 28.290 1.134 -24.475 1.00 97.44 418 GLY A O 1
ATOM 3071 N N . SER A 1 419 ? 29.172 -0.885 -24.866 1.00 97.06 419 SER A N 1
ATOM 3072 C CA . SER A 1 419 ? 29.305 -0.734 -26.323 1.00 97.06 419 SER A CA 1
ATOM 3073 C C . SER A 1 419 ? 28.164 -1.377 -27.125 1.00 97.06 419 SER A C 1
ATOM 3075 O O . SER A 1 419 ? 28.114 -1.225 -28.344 1.00 97.06 419 SER A O 1
ATOM 3077 N N . SER A 1 420 ? 27.244 -2.089 -26.464 1.00 97.38 420 SER A N 1
ATOM 3078 C CA . SER A 1 420 ? 26.065 -2.724 -27.077 1.00 97.38 420 SER A CA 1
ATOM 3079 C C . SER A 1 420 ? 24.910 -2.833 -26.078 1.00 97.38 420 SER A C 1
ATOM 3081 O O . SER A 1 420 ? 25.150 -2.781 -24.869 1.00 97.38 420 SER A O 1
ATOM 3083 N N . SER A 1 421 ? 23.684 -3.051 -26.568 1.00 97.81 421 SER A N 1
ATOM 3084 C CA . SER A 1 421 ? 22.470 -3.215 -25.749 1.00 97.81 421 SER A CA 1
ATOM 3085 C C . SER A 1 421 ? 22.516 -4.376 -24.759 1.00 97.81 421 SER A C 1
ATOM 3087 O O . SER A 1 421 ? 21.724 -4.371 -23.829 1.00 97.81 421 SER A O 1
ATOM 3089 N N . TYR A 1 422 ? 23.421 -5.341 -24.938 1.00 98.44 422 TYR A N 1
ATOM 3090 C CA . TYR A 1 422 ? 23.500 -6.583 -24.168 1.00 98.44 422 TYR A CA 1
ATOM 3091 C C . TYR A 1 422 ? 24.546 -6.475 -23.031 1.00 98.44 422 TYR A C 1
ATOM 3093 O O . TYR A 1 422 ? 25.743 -6.667 -23.289 1.00 98.44 422 TYR A O 1
ATOM 3101 N N . PRO A 1 423 ? 24.158 -6.145 -21.778 1.00 98.38 423 PRO A N 1
ATOM 3102 C CA . PRO A 1 423 ? 25.090 -6.020 -20.658 1.00 98.38 423 PRO A CA 1
ATOM 3103 C C . PRO A 1 423 ? 25.509 -7.327 -19.986 1.00 98.38 423 PRO A C 1
ATOM 3105 O O . PRO A 1 423 ? 26.648 -7.410 -19.536 1.00 98.38 423 PRO A O 1
ATOM 3108 N N . PHE A 1 424 ? 24.635 -8.328 -19.863 1.00 98.56 424 PHE A N 1
ATOM 3109 C CA . PHE A 1 424 ? 24.935 -9.580 -19.154 1.00 98.56 424 PHE A CA 1
ATOM 3110 C C . PHE A 1 424 ? 23.923 -10.684 -19.486 1.00 98.56 424 PHE A C 1
ATOM 3112 O O . PHE A 1 424 ? 22.837 -10.432 -20.003 1.00 98.56 424 PHE A O 1
ATOM 3119 N N . THR A 1 425 ? 24.268 -11.924 -19.129 1.00 98.38 425 THR A N 1
ATOM 3120 C CA . THR A 1 425 ? 23.319 -13.044 -19.052 1.00 98.38 425 THR A CA 1
ATOM 3121 C C . THR A 1 425 ? 23.119 -13.447 -17.592 1.00 98.38 425 THR A C 1
ATOM 3123 O O . THR A 1 425 ? 24.086 -13.631 -16.852 1.00 98.38 425 THR A O 1
ATOM 3126 N N . LEU A 1 426 ? 21.863 -13.619 -17.186 1.00 97.75 426 LEU A N 1
ATOM 3127 C CA . LEU A 1 426 ? 21.470 -14.079 -15.861 1.00 97.75 426 LEU A CA 1
ATOM 3128 C C . LEU A 1 426 ? 21.920 -15.534 -15.598 1.00 97.75 426 LEU A C 1
ATOM 3130 O O . LEU A 1 426 ? 21.802 -16.402 -16.484 1.00 97.75 426 LEU A O 1
ATOM 3134 N N . PRO A 1 427 ? 22.406 -15.833 -14.374 1.00 94.50 427 PRO A N 1
ATOM 3135 C CA . PRO A 1 427 ? 22.610 -17.198 -13.891 1.00 94.50 427 PRO A CA 1
ATOM 3136 C C . PRO A 1 427 ? 21.370 -18.081 -14.079 1.00 94.50 427 PRO A C 1
ATOM 3138 O O . PRO A 1 427 ? 20.246 -17.599 -14.032 1.00 94.50 427 PRO A O 1
ATOM 3141 N N . VAL A 1 428 ? 21.557 -19.393 -14.269 1.00 91.62 428 VAL A N 1
ATOM 3142 C CA . VAL A 1 428 ? 20.459 -20.329 -14.605 1.00 91.62 428 VAL A CA 1
ATOM 3143 C C . VAL A 1 428 ? 19.294 -20.279 -13.607 1.00 91.62 428 VAL A C 1
ATOM 3145 O O . VAL A 1 428 ? 18.145 -20.311 -14.030 1.00 91.62 428 VAL A O 1
ATOM 3148 N N . GLY A 1 429 ? 19.579 -20.143 -12.308 1.00 90.25 429 GLY A N 1
ATOM 3149 C CA . GLY A 1 429 ? 18.560 -20.071 -11.252 1.00 90.25 429 GLY A CA 1
ATOM 3150 C C . GLY A 1 429 ? 17.789 -18.747 -11.154 1.00 90.25 429 GLY A C 1
ATOM 3151 O O . GLY A 1 429 ? 16.906 -18.643 -10.312 1.00 90.25 429 GLY A O 1
ATOM 3152 N N . SER A 1 430 ? 18.111 -17.742 -11.975 1.00 94.06 430 SER A N 1
ATOM 3153 C CA . SER A 1 430 ? 17.452 -16.426 -11.988 1.00 94.06 430 SER A CA 1
ATOM 3154 C C . SER A 1 430 ? 16.863 -16.052 -13.353 1.00 94.06 430 SER A C 1
ATOM 3156 O O . SER A 1 430 ? 16.618 -14.880 -13.625 1.00 94.06 430 SER A O 1
ATOM 3158 N N . ARG A 1 431 ? 16.636 -17.035 -14.233 1.00 94.19 431 ARG A N 1
ATOM 3159 C CA . ARG A 1 431 ? 16.049 -16.824 -15.567 1.00 94.19 431 ARG A CA 1
ATOM 3160 C C . ARG A 1 431 ? 14.522 -16.896 -15.505 1.00 94.19 431 ARG A C 1
ATOM 3162 O O . ARG A 1 431 ? 14.010 -17.792 -14.834 1.00 94.19 431 ARG A O 1
ATOM 3169 N N . PRO A 1 432 ? 13.793 -16.009 -16.201 1.00 92.44 432 PRO A N 1
ATOM 3170 C CA . PRO A 1 432 ? 12.338 -16.063 -16.232 1.00 92.44 432 PRO A CA 1
ATOM 3171 C C . PRO A 1 432 ? 11.834 -17.195 -17.139 1.00 92.44 432 PRO A C 1
ATOM 3173 O O . PRO A 1 432 ? 12.519 -17.626 -18.070 1.00 92.44 432 PRO A O 1
ATOM 3176 N N . LEU A 1 433 ? 10.602 -17.646 -16.894 1.00 89.00 433 LEU A N 1
ATOM 3177 C CA . LEU A 1 433 ? 9.926 -18.657 -17.720 1.00 89.00 433 LEU A CA 1
ATOM 3178 C C . LEU A 1 433 ? 9.412 -18.089 -19.055 1.00 89.00 433 LEU A C 1
ATOM 3180 O O . LEU A 1 433 ? 9.247 -18.830 -20.024 1.00 89.00 433 LEU A O 1
ATOM 3184 N N . THR A 1 434 ? 9.196 -16.776 -19.117 1.00 90.19 434 THR A N 1
ATOM 3185 C CA . THR A 1 434 ? 8.759 -16.007 -20.290 1.00 90.19 434 THR A CA 1
ATOM 3186 C C . THR A 1 434 ? 9.641 -14.769 -20.462 1.00 90.19 434 THR A C 1
ATOM 3188 O O . THR A 1 434 ? 10.268 -14.321 -19.505 1.00 90.19 434 THR A O 1
ATOM 3191 N N . THR A 1 435 ? 9.722 -14.195 -21.666 1.00 93.31 435 THR A N 1
ATOM 3192 C CA . THR A 1 435 ? 10.448 -12.925 -21.850 1.00 93.31 435 THR A CA 1
ATOM 3193 C C . THR A 1 435 ? 9.775 -11.819 -21.038 1.00 93.31 435 THR A C 1
ATOM 3195 O O . THR A 1 435 ? 8.573 -11.630 -21.196 1.00 93.31 435 THR A O 1
ATOM 3198 N N . GLN A 1 436 ? 10.545 -11.111 -20.209 1.00 94.56 436 GLN A N 1
ATOM 3199 C CA . GLN A 1 436 ? 10.067 -10.014 -19.361 1.00 94.56 436 GLN A CA 1
ATOM 3200 C C . GLN A 1 436 ? 10.413 -8.652 -19.970 1.00 94.56 436 GLN A C 1
ATOM 3202 O O . GLN A 1 436 ? 11.519 -8.486 -20.496 1.00 94.56 436 GLN A O 1
ATOM 3207 N N . TYR A 1 437 ? 9.519 -7.672 -19.823 1.00 96.25 437 TYR A N 1
ATOM 3208 C CA . TYR A 1 437 ? 9.735 -6.275 -20.229 1.00 96.25 437 TYR A CA 1
ATOM 3209 C C . TYR A 1 437 ? 9.534 -5.342 -19.032 1.00 96.25 437 TYR A C 1
ATOM 3211 O O . TYR A 1 437 ? 8.401 -5.029 -18.678 1.00 96.25 437 TYR A O 1
ATOM 3219 N N . ILE A 1 438 ? 10.624 -4.917 -18.389 1.00 97.38 438 ILE A N 1
ATOM 3220 C CA . ILE A 1 438 ? 10.565 -4.227 -17.088 1.00 97.38 438 ILE A CA 1
ATOM 3221 C C . ILE A 1 438 ? 11.135 -2.811 -17.232 1.00 97.38 438 ILE A C 1
ATOM 3223 O O . ILE A 1 438 ? 12.271 -2.681 -17.707 1.00 97.38 438 ILE A O 1
ATOM 3227 N N . PRO A 1 439 ? 10.403 -1.751 -16.834 1.00 96.88 439 PRO A N 1
ATOM 3228 C CA . PRO A 1 439 ? 10.896 -0.383 -16.931 1.00 96.88 439 PRO A CA 1
ATOM 3229 C C . PRO A 1 439 ? 12.125 -0.184 -16.038 1.00 96.88 439 PRO A C 1
ATOM 3231 O O . PRO A 1 439 ? 12.184 -0.662 -14.906 1.00 96.88 439 PRO A O 1
ATOM 3234 N N . VAL A 1 440 ? 13.103 0.563 -16.543 1.00 97.50 440 VAL A N 1
ATOM 3235 C CA . VAL A 1 440 ? 14.273 1.005 -15.778 1.00 97.50 440 VAL A CA 1
ATOM 3236 C C . VAL A 1 440 ? 14.471 2.505 -15.889 1.00 97.50 440 VAL A C 1
ATOM 3238 O O . VAL A 1 440 ? 13.828 3.219 -16.664 1.00 97.50 440 VAL A O 1
ATOM 3241 N N . ASP A 1 441 ? 15.381 2.983 -15.061 1.00 97.50 441 ASP A N 1
ATOM 3242 C CA . ASP A 1 441 ? 15.773 4.368 -14.980 1.00 97.50 441 ASP A CA 1
ATOM 3243 C C . ASP A 1 441 ? 17.153 4.570 -15.628 1.00 97.50 441 ASP A C 1
ATOM 3245 O O . ASP A 1 441 ? 18.146 3.963 -15.219 1.00 97.50 441 ASP A O 1
ATOM 3249 N N . LEU A 1 442 ? 17.190 5.407 -16.671 1.00 97.81 442 LEU A N 1
ATOM 3250 C CA . LEU A 1 442 ? 18.397 5.737 -17.433 1.00 97.81 442 LEU A CA 1
ATOM 3251 C C . LEU A 1 442 ? 18.910 7.144 -17.091 1.00 97.81 442 LEU A C 1
ATOM 3253 O O . LEU A 1 442 ? 18.267 7.880 -16.343 1.00 97.81 442 LEU A O 1
ATOM 3257 N N . CYS A 1 443 ? 20.078 7.525 -17.615 1.00 96.31 443 CYS A N 1
ATOM 3258 C CA . CYS A 1 443 ? 20.736 8.821 -17.378 1.00 96.31 443 CYS A CA 1
ATOM 3259 C C . CYS A 1 443 ? 19.785 10.031 -17.458 1.00 96.31 443 CYS A C 1
ATOM 3261 O O . CYS A 1 443 ? 18.899 10.075 -18.305 1.00 96.31 443 CYS A O 1
ATOM 3263 N N . ASN A 1 444 ? 19.964 11.016 -16.568 1.00 93.44 444 ASN A N 1
ATOM 3264 C CA . ASN A 1 444 ? 19.086 12.194 -16.429 1.00 93.44 444 ASN A CA 1
ATOM 3265 C C . ASN A 1 444 ? 17.590 11.853 -16.252 1.00 93.44 444 ASN A C 1
ATOM 3267 O O . ASN A 1 444 ? 16.723 12.581 -16.723 1.00 93.44 444 ASN A O 1
ATOM 3271 N N . ALA A 1 445 ? 17.295 10.725 -15.598 1.00 95.06 445 ALA A N 1
ATOM 3272 C CA . ALA A 1 445 ? 15.953 10.164 -15.474 1.00 95.06 445 ALA A CA 1
ATOM 3273 C C . ALA A 1 445 ? 15.250 9.874 -16.819 1.00 95.06 445 ALA A C 1
ATOM 3275 O O . ALA A 1 445 ? 14.025 9.757 -16.853 1.00 95.06 445 ALA A O 1
ATOM 3276 N N . ALA A 1 446 ? 15.999 9.634 -17.900 1.00 96.50 446 ALA A N 1
ATOM 3277 C CA . ALA A 1 446 ? 15.447 9.164 -19.168 1.00 96.50 446 ALA A CA 1
ATOM 3278 C C . ALA A 1 446 ? 14.729 7.801 -19.038 1.00 96.50 446 ALA A C 1
ATOM 3280 O O . ALA A 1 446 ? 14.932 7.032 -18.088 1.00 96.50 446 ALA A O 1
ATOM 3281 N N . LYS A 1 447 ? 13.852 7.525 -20.009 1.00 97.06 447 LYS A N 1
ATOM 3282 C CA . LYS A 1 447 ? 13.006 6.326 -20.101 1.00 97.06 447 LYS A CA 1
ATOM 3283 C C . LYS A 1 447 ? 13.751 5.169 -20.771 1.00 97.06 447 LYS A C 1
ATOM 3285 O O . LYS A 1 447 ? 14.422 5.355 -21.789 1.00 97.06 447 LYS A O 1
ATOM 3290 N N . GLY A 1 448 ? 13.580 3.966 -20.238 1.00 97.38 448 GLY A N 1
ATOM 3291 C CA . GLY A 1 448 ? 14.081 2.735 -20.840 1.00 97.38 448 GLY A CA 1
ATOM 3292 C C . GLY A 1 448 ? 13.501 1.492 -20.178 1.00 97.38 448 GLY A C 1
ATOM 3293 O O . GLY A 1 448 ? 12.754 1.593 -19.204 1.00 97.38 448 GLY A O 1
ATOM 3294 N N . ARG A 1 449 ? 13.878 0.322 -20.696 1.00 97.88 449 ARG A N 1
ATOM 3295 C CA . ARG A 1 449 ? 13.495 -0.990 -20.158 1.00 97.88 449 ARG A CA 1
ATOM 3296 C C . ARG A 1 449 ? 14.613 -2.015 -20.280 1.00 97.88 449 ARG A C 1
ATOM 3298 O O . ARG A 1 449 ? 15.479 -1.890 -21.152 1.00 97.88 449 ARG A O 1
ATOM 3305 N N . LEU A 1 450 ? 14.534 -3.054 -19.456 1.00 98.50 450 LEU A N 1
ATOM 3306 C CA . LEU A 1 450 ? 15.207 -4.324 -19.712 1.00 98.50 450 LEU A CA 1
ATOM 3307 C C . LEU A 1 450 ? 14.270 -5.261 -20.472 1.00 98.50 450 LEU A C 1
ATOM 3309 O O . LEU A 1 450 ? 13.091 -5.369 -20.139 1.00 98.50 450 LEU A O 1
ATOM 3313 N N . ILE A 1 451 ? 14.827 -5.973 -21.447 1.00 97.94 451 ILE A N 1
ATOM 3314 C CA . ILE A 1 451 ? 14.213 -7.138 -22.083 1.00 97.94 451 ILE A CA 1
ATOM 3315 C C . ILE A 1 451 ? 14.990 -8.356 -21.590 1.00 97.94 451 ILE A C 1
ATOM 3317 O O . ILE A 1 451 ? 16.168 -8.511 -21.911 1.00 97.94 451 ILE A O 1
ATOM 3321 N N . ILE A 1 452 ? 14.355 -9.199 -20.777 1.00 97.25 452 ILE A N 1
ATOM 3322 C CA . ILE A 1 452 ? 14.996 -10.357 -20.140 1.00 97.25 452 ILE A CA 1
ATOM 3323 C C . ILE A 1 452 ? 14.438 -11.622 -20.785 1.00 97.25 452 ILE A C 1
ATOM 3325 O O . ILE A 1 452 ? 13.292 -11.991 -20.539 1.00 97.25 452 ILE A O 1
ATOM 3329 N N . TYR A 1 453 ? 15.232 -12.288 -21.618 1.00 96.38 453 TYR A N 1
ATOM 3330 C CA . TYR A 1 453 ? 14.807 -13.488 -22.338 1.00 96.38 453 TYR A CA 1
ATOM 3331 C C . TYR A 1 453 ? 14.912 -14.750 -21.465 1.00 96.38 453 TYR A C 1
ATOM 3333 O O . TYR A 1 453 ? 15.690 -14.823 -20.512 1.00 96.38 453 TYR A O 1
ATOM 3341 N N . THR A 1 454 ? 14.184 -15.803 -21.842 1.00 94.75 454 THR A N 1
ATOM 3342 C CA . THR A 1 454 ? 14.129 -17.093 -21.117 1.00 94.75 454 THR A CA 1
ATOM 3343 C C . THR A 1 454 ? 15.466 -17.842 -21.047 1.00 94.75 454 THR A C 1
ATOM 3345 O O . THR A 1 454 ? 15.716 -18.623 -20.129 1.00 94.75 454 THR A O 1
ATOM 3348 N N . ASN A 1 455 ? 16.386 -17.579 -21.980 1.00 96.25 455 ASN A N 1
ATOM 3349 C CA . ASN A 1 455 ? 17.762 -18.084 -21.929 1.00 96.25 455 ASN A CA 1
ATOM 3350 C C . ASN A 1 455 ? 18.660 -17.307 -20.935 1.00 96.25 455 ASN A C 1
ATOM 3352 O O . ASN A 1 455 ? 19.825 -17.666 -20.763 1.00 96.25 455 ASN A O 1
ATOM 3356 N N . GLY A 1 456 ? 18.131 -16.269 -20.280 1.00 96.81 456 GLY A N 1
ATOM 3357 C CA . GLY A 1 456 ? 18.821 -15.386 -19.344 1.00 96.81 456 GLY A CA 1
ATOM 3358 C C . GLY A 1 456 ? 19.525 -14.188 -19.980 1.00 96.81 456 GLY A C 1
ATOM 3359 O O . GLY A 1 456 ? 20.042 -13.361 -19.237 1.00 96.81 456 GLY A O 1
ATOM 3360 N N . THR A 1 457 ? 19.583 -14.068 -21.307 1.00 98.44 457 THR A N 1
ATOM 3361 C CA . THR A 1 457 ? 20.109 -12.870 -21.979 1.00 98.44 457 THR A CA 1
ATOM 3362 C C . THR A 1 457 ? 19.300 -11.643 -21.546 1.00 98.44 457 THR A C 1
ATOM 3364 O O . THR A 1 457 ? 18.077 -11.722 -21.442 1.00 98.44 457 THR A O 1
ATOM 3367 N N . VAL A 1 458 ? 19.972 -10.518 -21.292 1.00 98.69 458 VAL A N 1
ATOM 3368 C CA . VAL A 1 458 ? 19.325 -9.236 -20.979 1.00 98.69 458 VAL A CA 1
ATOM 3369 C C . VAL A 1 458 ? 19.757 -8.194 -21.994 1.00 98.69 458 VAL A C 1
ATOM 3371 O O . VAL A 1 458 ? 20.951 -7.955 -22.121 1.00 98.69 458 VAL A O 1
ATOM 3374 N N . ASP A 1 459 ? 18.804 -7.568 -22.678 1.00 98.50 459 ASP A N 1
ATOM 3375 C CA . ASP A 1 459 ? 19.013 -6.365 -23.489 1.00 98.50 459 ASP A CA 1
ATOM 3376 C C . ASP A 1 459 ? 18.479 -5.123 -22.759 1.00 98.50 459 ASP A C 1
ATOM 3378 O O . ASP A 1 459 ? 17.486 -5.193 -22.036 1.00 98.50 459 ASP A O 1
ATOM 3382 N N . ILE A 1 460 ? 19.099 -3.968 -22.996 1.00 98.56 460 ILE A N 1
ATOM 3383 C CA . ILE A 1 460 ? 18.598 -2.646 -22.605 1.00 98.56 460 ILE A CA 1
ATOM 3384 C C . ILE A 1 460 ? 18.053 -1.938 -23.843 1.00 98.56 460 ILE A C 1
ATOM 3386 O O . ILE A 1 460 ? 18.772 -1.764 -24.831 1.00 98.56 460 ILE A O 1
ATOM 3390 N N . GLN A 1 461 ? 16.815 -1.452 -23.761 1.00 98.12 461 GLN A N 1
ATOM 3391 C CA . GLN A 1 461 ? 16.217 -0.588 -24.776 1.00 98.12 461 GLN A CA 1
ATOM 3392 C C . GLN A 1 461 ? 15.867 0.773 -24.164 1.00 98.12 461 GLN A C 1
ATOM 3394 O O . GLN A 1 461 ? 14.903 0.894 -23.404 1.00 98.12 461 GLN A O 1
ATOM 3399 N N . ALA A 1 462 ? 16.631 1.804 -24.527 1.00 97.75 462 ALA A N 1
ATOM 3400 C CA . ALA A 1 462 ? 16.275 3.197 -24.266 1.00 97.75 462 ALA A CA 1
ATOM 3401 C C . ALA A 1 462 ? 15.094 3.631 -25.152 1.00 97.75 462 ALA A C 1
ATOM 3403 O O . ALA A 1 462 ? 14.978 3.174 -26.288 1.00 97.75 462 ALA A O 1
ATOM 3404 N N . TYR A 1 463 ? 14.251 4.532 -24.642 1.00 95.19 463 TYR A N 1
ATOM 3405 C CA . TYR A 1 463 ? 13.210 5.200 -25.437 1.00 95.19 463 TYR A CA 1
ATOM 3406 C C . TYR A 1 463 ? 13.816 6.163 -26.469 1.00 95.19 463 TYR A C 1
ATOM 3408 O O . TYR A 1 463 ? 13.372 6.248 -27.611 1.00 95.19 463 TYR A O 1
ATOM 3416 N N . GLY A 1 464 ? 14.838 6.905 -26.031 1.00 92.44 464 GLY A N 1
ATOM 3417 C CA . GLY A 1 464 ? 15.574 7.876 -26.829 1.00 92.44 464 GLY A CA 1
ATOM 3418 C C . GLY A 1 464 ? 16.883 7.306 -27.366 1.00 92.44 464 GLY A C 1
ATOM 3419 O O . GLY A 1 464 ? 16.911 6.321 -28.103 1.00 92.44 464 GLY A O 1
ATOM 3420 N N . SER A 1 465 ? 17.993 7.952 -27.016 1.00 95.25 465 SER A N 1
ATOM 3421 C CA . SER A 1 465 ? 19.310 7.544 -27.494 1.00 95.25 465 SER A CA 1
ATOM 3422 C C . SER A 1 465 ? 19.861 6.401 -26.646 1.00 95.25 465 SER A C 1
ATOM 3424 O O . SER A 1 465 ? 19.769 6.414 -25.420 1.00 95.25 465 SER A O 1
ATOM 3426 N N . PHE A 1 466 ? 20.552 5.446 -27.274 1.00 97.19 466 PHE A N 1
ATOM 3427 C CA . PHE A 1 466 ? 21.294 4.428 -26.525 1.00 97.19 466 PHE A CA 1
ATOM 3428 C C . PHE A 1 466 ? 22.355 5.050 -25.592 1.00 97.19 466 PHE A C 1
ATOM 3430 O O . PHE A 1 466 ? 22.658 4.475 -24.548 1.00 97.19 466 PHE A O 1
ATOM 3437 N N . SER A 1 467 ? 22.840 6.266 -25.889 1.00 97.81 467 SER A N 1
ATOM 3438 C CA . SER A 1 467 ? 23.744 7.019 -25.005 1.00 97.81 467 SER A CA 1
ATOM 3439 C C . SER A 1 467 ? 23.194 7.238 -23.596 1.00 97.81 467 SER A C 1
ATOM 3441 O O . SER A 1 467 ? 23.979 7.346 -22.656 1.00 97.81 467 SER A O 1
ATOM 3443 N N . ASP A 1 468 ? 21.871 7.272 -23.429 1.00 97.56 468 ASP A N 1
ATOM 3444 C CA . ASP A 1 468 ? 21.238 7.473 -22.126 1.00 97.56 468 ASP A CA 1
ATOM 3445 C C . ASP A 1 468 ? 21.461 6.240 -21.237 1.00 97.56 468 ASP A C 1
ATOM 3447 O O . ASP A 1 468 ? 21.820 6.373 -20.068 1.00 97.56 468 ASP A O 1
ATOM 3451 N N . ALA A 1 469 ? 21.375 5.040 -21.825 1.00 98.19 469 ALA A N 1
ATOM 3452 C CA . ALA A 1 469 ? 21.727 3.783 -21.170 1.00 98.19 469 ALA A CA 1
ATOM 3453 C C . ALA A 1 469 ? 23.242 3.649 -20.943 1.00 98.19 469 ALA A C 1
ATOM 3455 O O . ALA A 1 469 ? 23.666 3.198 -19.878 1.00 98.19 469 ALA A O 1
ATOM 3456 N N . GLN A 1 470 ? 24.064 4.067 -21.917 1.00 98.25 470 GLN A N 1
ATOM 3457 C CA . GLN A 1 470 ? 25.529 4.050 -21.798 1.00 98.25 470 GLN A CA 1
ATOM 3458 C C . GLN A 1 470 ? 26.032 4.977 -20.684 1.00 98.25 470 GLN A C 1
ATOM 3460 O O . GLN A 1 470 ? 26.986 4.630 -19.995 1.00 98.25 470 GLN A O 1
ATOM 3465 N N . CYS A 1 471 ? 25.404 6.138 -20.491 1.00 98.06 471 CYS A N 1
ATOM 3466 C CA . CYS A 1 471 ? 25.689 7.017 -19.360 1.00 98.06 471 CYS A CA 1
ATOM 3467 C C . CYS A 1 471 ? 25.297 6.342 -18.034 1.00 98.06 471 CYS A C 1
ATOM 3469 O O . CYS A 1 471 ? 26.099 6.301 -17.101 1.00 98.06 471 CYS A O 1
ATOM 3471 N N . PHE A 1 472 ? 24.080 5.795 -17.949 1.00 98.50 472 PHE A N 1
ATOM 3472 C CA . PHE A 1 472 ? 23.569 5.163 -16.737 1.00 98.50 472 PHE A CA 1
ATOM 3473 C C . PHE A 1 472 ? 22.395 4.231 -17.036 1.00 98.50 472 PHE A C 1
ATOM 3475 O O . PHE A 1 472 ? 21.450 4.628 -17.711 1.00 98.50 472 PHE A O 1
ATOM 3482 N N . THR A 1 473 ? 22.409 3.034 -16.454 1.00 98.62 473 THR A N 1
ATOM 3483 C CA . THR A 1 473 ? 21.247 2.143 -16.359 1.00 98.62 473 THR A CA 1
ATOM 3484 C C . THR A 1 473 ? 21.141 1.613 -14.933 1.00 98.62 473 THR A C 1
ATOM 3486 O O . THR A 1 473 ? 22.021 0.867 -14.492 1.00 98.62 473 THR A O 1
ATOM 3489 N N . SER A 1 474 ? 20.080 1.980 -14.210 1.00 98.38 474 SER A N 1
ATOM 3490 C CA . SER A 1 474 ? 19.779 1.381 -12.906 1.00 98.38 474 SER A CA 1
ATOM 3491 C C . SER A 1 474 ? 19.195 -0.023 -13.057 1.00 98.38 474 SER A C 1
ATOM 3493 O O . SER A 1 474 ? 18.414 -0.283 -13.973 1.00 98.38 474 SER A O 1
ATOM 3495 N N . LEU A 1 475 ? 19.562 -0.916 -12.139 1.00 98.38 475 LEU A N 1
ATOM 3496 C CA . LEU A 1 475 ? 18.978 -2.247 -11.970 1.00 98.38 475 LEU A CA 1
ATOM 3497 C C . LEU A 1 475 ? 18.181 -2.365 -10.656 1.00 98.38 475 LEU A C 1
ATOM 3499 O O . LEU A 1 475 ? 17.543 -3.389 -10.430 1.00 98.38 475 LEU A O 1
ATOM 3503 N N . GLU A 1 476 ? 18.204 -1.346 -9.787 1.00 96.06 476 GLU A N 1
ATOM 3504 C CA . GLU A 1 476 ? 17.317 -1.276 -8.616 1.00 96.06 476 GLU A CA 1
ATOM 3505 C C . GLU A 1 476 ? 15.848 -1.160 -9.071 1.00 96.06 476 GLU A C 1
ATOM 3507 O O . GLU A 1 476 ? 15.552 -0.620 -10.137 1.00 96.06 476 GLU A O 1
ATOM 3512 N N . GLY A 1 477 ? 14.912 -1.685 -8.276 1.00 92.31 477 GLY A N 1
ATOM 3513 C CA . GLY A 1 477 ? 13.485 -1.760 -8.626 1.00 92.31 477 GLY A CA 1
ATOM 3514 C C . GLY A 1 477 ? 13.109 -2.908 -9.566 1.00 92.31 477 GLY A C 1
ATOM 3515 O O . GLY A 1 477 ? 11.970 -3.372 -9.523 1.00 92.31 477 GLY A O 1
ATOM 3516 N N . VAL A 1 478 ? 14.050 -3.439 -10.353 1.00 97.69 478 VAL A N 1
ATOM 3517 C CA . VAL A 1 478 ? 13.784 -4.565 -11.259 1.00 97.69 478 VAL A CA 1
ATOM 3518 C C . VAL A 1 478 ? 13.536 -5.842 -10.457 1.00 97.69 478 VAL A C 1
ATOM 3520 O O . VAL A 1 478 ? 14.451 -6.407 -9.848 1.00 97.69 478 VAL A O 1
ATOM 3523 N N . SER A 1 479 ? 12.301 -6.345 -10.508 1.00 96.06 479 SER A N 1
ATOM 3524 C CA . SER A 1 479 ? 11.943 -7.652 -9.956 1.00 96.06 479 SER A CA 1
ATOM 3525 C C . SER A 1 479 ? 10.940 -8.395 -10.832 1.00 96.06 479 SER A C 1
ATOM 3527 O O . SER A 1 479 ? 10.111 -7.766 -11.478 1.00 96.06 479 SER A O 1
ATOM 3529 N N . PHE A 1 480 ? 11.011 -9.725 -10.851 1.00 93.62 480 PHE A N 1
ATOM 3530 C CA . PHE A 1 480 ? 10.076 -10.605 -11.564 1.00 93.62 480 PHE A CA 1
ATOM 3531 C C . PHE A 1 480 ? 10.061 -12.000 -10.925 1.00 93.62 480 PHE A C 1
ATOM 3533 O O . PHE A 1 480 ? 11.001 -12.374 -10.228 1.00 93.62 480 PHE A O 1
ATOM 3540 N N . ASP A 1 481 ? 8.998 -12.772 -11.134 1.00 86.25 481 ASP A N 1
ATOM 3541 C CA . ASP A 1 481 ? 8.851 -14.127 -10.584 1.00 86.25 481 ASP A CA 1
ATOM 3542 C C . ASP A 1 481 ? 9.462 -15.177 -11.537 1.00 86.25 481 ASP A C 1
ATOM 3544 O O . ASP A 1 481 ? 9.439 -15.019 -12.760 1.00 86.25 481 ASP A O 1
ATOM 3548 N N . THR A 1 482 ? 10.040 -16.251 -10.995 1.00 79.88 482 THR A N 1
ATOM 3549 C CA . THR A 1 482 ? 10.601 -17.380 -11.768 1.00 79.88 482 THR A CA 1
ATOM 3550 C C . THR A 1 482 ? 9.733 -18.636 -11.731 1.00 79.88 482 THR A C 1
ATOM 3552 O O . THR A 1 482 ? 10.088 -19.650 -12.334 1.00 79.88 482 THR A O 1
ATOM 3555 N N . GLY A 1 483 ? 8.599 -18.591 -11.033 1.00 66.94 483 GLY A N 1
ATOM 3556 C CA . GLY A 1 483 ? 7.647 -19.680 -10.893 1.00 66.94 483 GLY A CA 1
ATOM 3557 C C . GLY A 1 483 ? 6.331 -19.452 -11.638 1.00 66.94 483 GLY A C 1
ATOM 3558 O O . GLY A 1 483 ? 6.036 -18.388 -12.173 1.00 66.94 483 GLY A O 1
ATOM 3559 N N . GLY A 1 484 ? 5.511 -20.503 -11.650 1.00 72.81 484 GLY A N 1
ATOM 3560 C CA . GLY A 1 484 ? 4.098 -20.414 -12.017 1.00 72.81 484 GLY A CA 1
ATOM 3561 C C . GLY A 1 484 ? 3.221 -20.053 -10.813 1.00 72.81 484 GLY A C 1
ATOM 3562 O O . GLY A 1 484 ? 3.657 -19.383 -9.873 1.00 72.81 484 GLY A O 1
ATOM 3563 N N . GLY A 1 485 ? 1.979 -20.545 -10.828 1.00 80.19 485 GLY A N 1
ATOM 3564 C CA . GLY A 1 485 ? 1.007 -20.309 -9.751 1.00 80.19 485 GLY A CA 1
ATOM 3565 C C . GLY A 1 485 ? 0.327 -18.940 -9.810 1.00 80.19 485 GLY A C 1
ATOM 3566 O O . GLY A 1 485 ? -0.270 -18.517 -8.829 1.00 80.19 485 GLY A O 1
ATOM 3567 N N . TYR A 1 486 ? 0.427 -18.253 -10.947 1.00 82.94 486 TYR A N 1
ATOM 3568 C CA . TYR A 1 486 ? -0.353 -17.059 -11.236 1.00 82.94 486 TYR A CA 1
ATOM 3569 C C . TYR A 1 486 ? -1.798 -17.419 -11.604 1.00 82.94 486 TYR A C 1
ATOM 3571 O O . TYR A 1 486 ? -2.035 -18.360 -12.366 1.00 82.94 486 TYR A O 1
ATOM 3579 N N . LEU A 1 487 ? -2.748 -16.623 -11.120 1.00 86.81 487 LEU A N 1
ATOM 3580 C CA . LEU A 1 487 ? -4.134 -16.636 -11.565 1.00 86.81 487 LEU A CA 1
ATOM 3581 C C . LEU A 1 487 ? -4.254 -15.764 -12.821 1.00 86.81 487 LEU A C 1
ATOM 3583 O O . LEU A 1 487 ? -3.957 -14.570 -12.789 1.00 86.81 487 LEU A O 1
ATOM 3587 N N . ALA A 1 488 ? -4.647 -16.368 -13.943 1.00 83.06 488 ALA A N 1
ATOM 3588 C CA . ALA A 1 488 ? -4.790 -15.656 -15.211 1.00 83.06 488 ALA A CA 1
ATOM 3589 C C . ALA A 1 488 ? -5.906 -14.604 -15.125 1.00 83.06 488 ALA A C 1
ATOM 3591 O O . ALA A 1 488 ? -7.043 -14.933 -14.782 1.00 83.06 488 ALA A O 1
ATOM 3592 N N . THR A 1 489 ? -5.590 -13.360 -15.483 1.00 74.38 489 THR A N 1
ATOM 3593 C CA . THR A 1 489 ? -6.590 -12.315 -15.700 1.00 74.38 489 THR A CA 1
ATOM 3594 C C . THR A 1 489 ? -6.956 -12.298 -17.182 1.00 74.38 489 THR A C 1
ATOM 3596 O O . THR A 1 489 ? -6.137 -12.586 -18.054 1.00 74.38 489 THR A O 1
ATOM 3599 N N . TRP A 1 490 ? -8.215 -12.003 -17.497 1.00 80.31 490 TRP A N 1
ATOM 3600 C CA . TRP A 1 490 ? -8.682 -11.977 -18.883 1.00 80.31 490 TRP A CA 1
ATOM 3601 C C . TR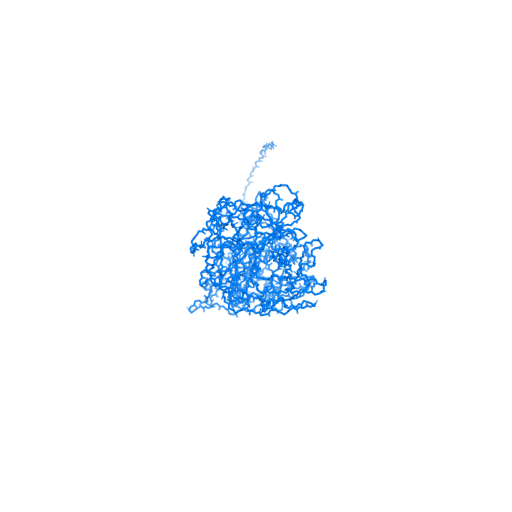P A 1 490 ? -8.911 -10.528 -19.317 1.00 80.31 490 TRP A C 1
ATOM 3603 O O . TRP A 1 490 ? -9.666 -9.824 -18.643 1.00 80.31 490 TRP A O 1
ATOM 3613 N N . PRO A 1 491 ? -8.285 -10.069 -20.418 1.00 90.00 491 PRO A N 1
ATOM 3614 C CA . PRO A 1 491 ? -8.536 -8.741 -20.963 1.00 90.00 491 PRO A CA 1
ATOM 3615 C C . PRO A 1 491 ? -10.022 -8.486 -21.252 1.00 90.00 491 PRO A C 1
ATOM 3617 O O . PRO A 1 491 ? -10.737 -9.349 -21.762 1.00 90.00 491 PRO A O 1
ATOM 3620 N N . GLN A 1 492 ? -10.470 -7.275 -20.940 1.00 94.06 492 GLN A N 1
ATOM 3621 C CA . GLN A 1 492 ? -11.838 -6.783 -21.090 1.00 94.06 492 GLN A CA 1
ATOM 3622 C C . GLN A 1 492 ? -11.867 -5.594 -22.065 1.00 94.06 492 GLN A C 1
ATOM 3624 O O . GLN A 1 492 ? -10.833 -5.105 -22.510 1.00 94.06 492 GLN A O 1
ATOM 3629 N N . ASN A 1 493 ? -13.060 -5.108 -22.420 1.00 94.75 493 ASN A N 1
ATOM 3630 C CA . ASN A 1 493 ? -13.253 -3.797 -23.065 1.00 94.75 493 ASN A CA 1
ATOM 3631 C C . ASN A 1 493 ? -12.445 -3.526 -24.359 1.00 94.75 493 ASN A C 1
ATOM 3633 O O . ASN A 1 493 ? -12.137 -2.377 -24.681 1.00 94.75 493 ASN A O 1
ATOM 3637 N N . GLY A 1 494 ? -12.115 -4.572 -25.123 1.00 94.06 494 GLY A N 1
ATOM 3638 C CA . GLY A 1 494 ? -11.336 -4.475 -26.367 1.00 94.06 494 GLY A CA 1
ATOM 3639 C C . GLY A 1 494 ? -9.818 -4.601 -26.193 1.00 94.06 494 GLY A C 1
ATOM 3640 O O . GLY A 1 494 ? -9.092 -4.556 -27.186 1.00 94.06 494 GLY A O 1
ATOM 3641 N N . TRP A 1 495 ? -9.335 -4.803 -24.966 1.00 96.31 495 TRP A N 1
ATOM 3642 C CA . TRP A 1 495 ? -7.972 -5.257 -24.715 1.00 96.31 495 TRP A CA 1
ATOM 3643 C C . TRP A 1 495 ? -7.806 -6.728 -25.091 1.00 96.31 495 TRP A C 1
ATOM 3645 O O . TRP A 1 495 ? -8.751 -7.516 -25.078 1.00 96.31 495 TRP A O 1
ATOM 3655 N N . THR A 1 496 ? -6.579 -7.101 -25.438 1.00 94.38 496 THR A N 1
ATOM 3656 C CA . THR A 1 496 ? -6.192 -8.453 -25.851 1.00 94.38 496 THR A CA 1
ATOM 3657 C C . THR A 1 496 ? -4.783 -8.778 -25.362 1.00 94.38 496 THR A C 1
ATOM 3659 O O . THR A 1 496 ? -4.031 -7.891 -24.960 1.00 94.38 496 THR A O 1
ATOM 3662 N N . LEU A 1 497 ? -4.425 -10.062 -25.398 1.00 93.19 497 LEU A N 1
ATOM 3663 C CA . LEU A 1 497 ? -3.082 -10.544 -25.076 1.00 93.19 497 LEU A CA 1
ATOM 3664 C C . LEU A 1 497 ? -2.052 -9.982 -26.069 1.00 93.19 497 LEU A C 1
ATOM 3666 O O . LEU A 1 497 ? -2.318 -9.925 -27.274 1.00 93.19 497 LEU A O 1
ATOM 3670 N N . TYR A 1 498 ? -0.859 -9.642 -25.586 1.00 88.94 498 TYR A N 1
ATOM 3671 C CA . TYR A 1 498 ? 0.304 -9.387 -26.432 1.00 88.94 498 TYR A CA 1
ATOM 3672 C C . TYR A 1 498 ? 1.295 -10.556 -26.335 1.00 88.94 498 TYR A C 1
ATOM 3674 O O . TYR A 1 498 ? 1.787 -10.900 -25.262 1.00 88.94 498 TYR A O 1
ATOM 3682 N N . GLY A 1 499 ? 1.621 -11.163 -27.478 1.00 83.19 499 GLY A N 1
ATOM 3683 C CA . GLY A 1 499 ? 2.518 -12.318 -27.532 1.00 83.19 499 GLY A CA 1
ATOM 3684 C C . GLY A 1 499 ? 1.925 -13.570 -26.872 1.00 83.19 499 GLY A C 1
ATOM 3685 O O . GLY A 1 499 ? 0.738 -13.855 -27.011 1.00 83.19 499 GLY A O 1
ATOM 3686 N N . THR A 1 500 ? 2.773 -14.353 -26.199 1.00 68.88 500 THR A N 1
ATOM 3687 C CA . THR A 1 500 ? 2.416 -15.664 -25.618 1.00 68.88 500 THR A CA 1
ATOM 3688 C C . THR A 1 500 ? 2.281 -15.665 -24.092 1.00 68.88 500 THR A C 1
ATOM 3690 O O . THR A 1 500 ? 1.903 -16.687 -23.524 1.00 68.88 500 THR A O 1
ATOM 3693 N N . SER A 1 501 ? 2.611 -14.558 -23.423 1.00 76.94 501 SER A N 1
ATOM 3694 C CA . SER A 1 501 ? 2.559 -14.429 -21.962 1.00 76.94 501 SER A CA 1
ATOM 3695 C C . SER A 1 501 ? 1.215 -13.827 -21.551 1.00 76.94 501 SER A C 1
ATOM 3697 O O . SER A 1 501 ? 1.012 -12.622 -21.694 1.00 76.94 501 SER A O 1
ATOM 3699 N N . ALA A 1 502 ? 0.289 -14.659 -21.069 1.00 80.38 502 ALA A N 1
ATOM 3700 C CA . ALA A 1 502 ? -1.008 -14.178 -20.599 1.00 80.38 502 ALA A CA 1
ATOM 3701 C C . ALA A 1 502 ? -0.846 -13.235 -19.387 1.00 80.38 502 ALA A C 1
ATOM 3703 O O . ALA A 1 502 ? -0.001 -13.518 -18.533 1.00 80.38 502 ALA A O 1
ATOM 3704 N N . PRO A 1 503 ? -1.634 -12.145 -19.296 1.00 88.25 503 PRO A N 1
ATOM 3705 C CA . PRO A 1 503 ? -1.659 -11.297 -18.124 1.00 88.25 503 PRO A CA 1
ATOM 3706 C C . PRO A 1 503 ? -2.198 -12.105 -16.947 1.00 88.25 503 PRO A C 1
ATOM 3708 O O . PRO A 1 503 ? -3.151 -12.879 -17.078 1.00 88.25 503 PRO A O 1
ATOM 3711 N N . ALA A 1 504 ? -1.534 -11.990 -15.808 1.00 91.56 504 ALA A N 1
ATOM 3712 C CA . ALA A 1 504 ? -1.869 -12.796 -14.650 1.00 91.56 504 ALA A CA 1
ATOM 3713 C C . ALA A 1 504 ? -1.402 -12.125 -13.358 1.00 91.56 504 ALA A C 1
ATOM 3715 O O . ALA A 1 504 ? -0.465 -11.323 -13.371 1.00 91.56 504 ALA A O 1
ATOM 3716 N N . VAL A 1 505 ? -2.042 -12.481 -12.244 1.00 93.56 505 VAL A N 1
ATOM 3717 C CA . VAL A 1 505 ? -1.778 -11.927 -10.911 1.00 93.56 505 VAL A CA 1
ATOM 3718 C C . VAL A 1 505 ? -1.399 -13.022 -9.909 1.00 93.56 505 VAL A C 1
ATOM 3720 O O . VAL A 1 505 ? -1.847 -14.165 -10.010 1.00 93.56 505 VAL A O 1
ATOM 3723 N N . LYS A 1 506 ? -0.529 -12.690 -8.955 1.00 93.44 506 LYS A N 1
ATOM 3724 C CA . LYS A 1 506 ? -0.082 -13.570 -7.866 1.00 93.44 506 LYS A CA 1
ATOM 3725 C C . LYS A 1 506 ? 0.308 -12.713 -6.668 1.00 93.44 506 LYS A C 1
ATOM 3727 O O . LYS A 1 506 ? 0.922 -11.671 -6.855 1.00 93.44 506 LYS A O 1
ATOM 3732 N N . ASN A 1 507 ? 0.002 -13.149 -5.453 1.00 94.44 507 ASN A N 1
ATOM 3733 C CA . ASN A 1 507 ? 0.452 -12.486 -4.231 1.00 94.44 507 ASN A CA 1
ATOM 3734 C C . ASN A 1 507 ? 1.560 -13.342 -3.591 1.00 94.44 507 ASN A C 1
ATOM 3736 O O . ASN A 1 507 ? 1.453 -14.568 -3.511 1.00 94.44 507 ASN A O 1
ATOM 3740 N N . VAL A 1 508 ? 2.673 -12.693 -3.245 1.00 93.38 508 VAL A N 1
ATOM 3741 C CA . VAL A 1 508 ? 3.853 -13.293 -2.613 1.00 93.38 508 VAL A CA 1
ATOM 3742 C C . VAL A 1 508 ? 4.284 -12.382 -1.470 1.00 93.38 508 VAL A C 1
ATOM 3744 O O . VAL A 1 508 ? 4.668 -11.241 -1.717 1.00 93.38 508 VAL A O 1
ATOM 3747 N N . ASP A 1 509 ? 4.239 -12.890 -0.238 1.00 91.44 509 ASP A N 1
ATOM 3748 C CA . ASP A 1 509 ? 4.603 -12.162 0.987 1.00 91.44 509 ASP A CA 1
ATOM 3749 C C . ASP A 1 509 ? 3.842 -10.827 1.167 1.00 91.44 509 ASP A C 1
ATOM 3751 O O . ASP A 1 509 ? 4.436 -9.828 1.569 1.00 91.44 509 ASP A O 1
ATOM 3755 N N . GLY A 1 510 ? 2.549 -10.781 0.818 1.00 93.50 510 GLY A N 1
ATOM 3756 C CA . GLY A 1 510 ? 1.731 -9.559 0.849 1.00 93.50 510 GLY A CA 1
ATOM 3757 C C . GLY A 1 510 ? 1.970 -8.587 -0.313 1.00 93.50 510 GLY A C 1
ATOM 3758 O O . GLY A 1 510 ? 1.512 -7.449 -0.272 1.00 93.50 510 GLY A O 1
ATOM 3759 N N . ILE A 1 511 ? 2.696 -9.002 -1.355 1.00 95.62 511 ILE A N 1
ATOM 3760 C CA . ILE A 1 511 ? 2.956 -8.194 -2.550 1.00 95.62 511 ILE A CA 1
ATOM 3761 C C . ILE A 1 511 ? 2.219 -8.790 -3.751 1.00 95.62 511 ILE A C 1
ATOM 3763 O O . ILE A 1 511 ? 2.580 -9.867 -4.234 1.00 95.62 511 ILE A O 1
ATOM 3767 N N . VAL A 1 512 ? 1.226 -8.063 -4.271 1.00 96.50 512 VAL A N 1
ATOM 3768 C CA . VAL A 1 512 ? 0.483 -8.410 -5.490 1.00 96.50 512 VAL A CA 1
ATOM 3769 C C . VAL A 1 512 ? 1.335 -8.073 -6.703 1.00 96.50 512 VAL A C 1
ATOM 3771 O O . VAL A 1 512 ? 1.643 -6.914 -6.958 1.00 96.50 512 VAL A O 1
ATOM 3774 N N . ARG A 1 513 ? 1.724 -9.101 -7.454 1.00 95.50 513 ARG A N 1
ATOM 3775 C CA . ARG A 1 513 ? 2.610 -9.051 -8.619 1.00 95.50 513 ARG A CA 1
ATOM 3776 C C . ARG A 1 513 ? 1.845 -9.393 -9.880 1.00 95.50 513 ARG A C 1
ATOM 3778 O O . ARG A 1 513 ? 1.091 -10.367 -9.906 1.00 95.50 513 ARG A O 1
ATOM 3785 N N . PHE A 1 514 ? 2.128 -8.651 -10.939 1.00 94.88 514 PHE A N 1
ATOM 3786 C CA . PHE A 1 514 ? 1.649 -8.954 -12.277 1.00 94.88 514 PHE A CA 1
ATOM 3787 C C . PHE A 1 514 ? 2.753 -9.611 -13.123 1.00 94.88 514 PHE A C 1
ATOM 3789 O O . PHE A 1 514 ? 3.941 -9.579 -12.790 1.00 94.88 514 PHE A O 1
ATOM 3796 N N . THR A 1 515 ? 2.342 -10.244 -14.216 1.00 93.19 515 THR A N 1
ATOM 3797 C CA . THR A 1 515 ? 3.198 -10.676 -15.331 1.00 93.19 515 THR A CA 1
ATOM 3798 C C . THR A 1 515 ? 2.365 -10.713 -16.608 1.00 93.19 515 THR A C 1
ATOM 3800 O O . THR A 1 515 ? 1.135 -10.652 -16.540 1.00 93.19 515 THR A O 1
ATOM 3803 N N . GLY A 1 516 ? 3.021 -10.830 -17.759 1.00 92.38 516 GLY A N 1
ATOM 3804 C CA . GLY A 1 516 ? 2.397 -10.882 -19.071 1.00 92.38 516 GLY A CA 1
ATOM 3805 C C . GLY A 1 516 ? 2.265 -9.505 -19.706 1.00 92.38 516 GLY A C 1
ATOM 3806 O O . GLY A 1 516 ? 2.676 -8.491 -19.146 1.00 92.38 516 GLY A O 1
ATOM 3807 N N . ALA A 1 517 ? 1.699 -9.470 -20.909 1.00 94.00 517 ALA A N 1
ATOM 3808 C CA . ALA A 1 517 ? 1.544 -8.233 -21.662 1.00 94.00 517 ALA A CA 1
ATOM 3809 C C . ALA A 1 517 ? 0.200 -8.176 -22.390 1.00 94.00 517 ALA A C 1
ATOM 3811 O O . ALA A 1 517 ? -0.380 -9.198 -22.771 1.00 94.00 517 ALA A O 1
ATOM 3812 N N . ILE A 1 518 ? -0.282 -6.954 -22.600 1.00 96.06 518 ILE A N 1
ATOM 3813 C CA . ILE A 1 518 ? -1.565 -6.654 -23.237 1.00 96.06 518 ILE A CA 1
ATOM 3814 C C . ILE A 1 518 ? -1.419 -5.554 -24.292 1.00 96.06 518 ILE A C 1
ATOM 3816 O O . ILE A 1 518 ? -0.428 -4.829 -24.336 1.00 96.06 518 ILE A O 1
ATOM 3820 N N . GLN A 1 519 ? -2.416 -5.448 -25.162 1.00 96.31 519 GLN A N 1
ATOM 3821 C CA . GLN A 1 519 ? -2.526 -4.440 -26.221 1.00 96.31 519 GLN A CA 1
ATOM 3822 C C . GLN A 1 519 ? -4.007 -4.144 -26.501 1.00 96.31 519 GLN A C 1
ATOM 3824 O O . GLN A 1 519 ? -4.876 -4.960 -26.175 1.00 96.31 519 GLN A O 1
ATOM 3829 N N . THR A 1 520 ? -4.319 -3.014 -27.136 1.00 95.88 520 THR A N 1
ATOM 3830 C CA . THR A 1 520 ? -5.702 -2.652 -27.490 1.00 95.88 520 THR A CA 1
ATOM 3831 C C . THR A 1 520 ? -5.76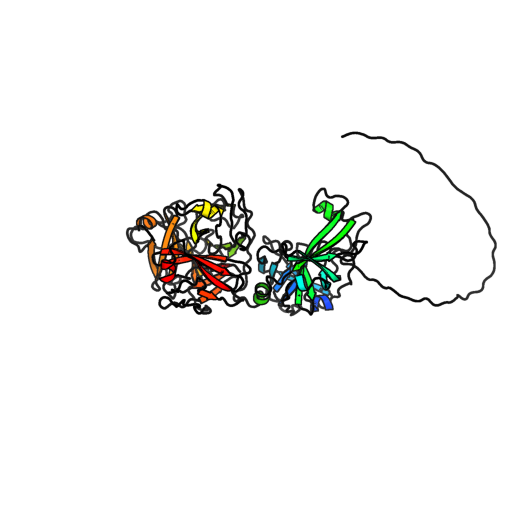6 -1.830 -28.770 1.00 95.88 520 THR A C 1
ATOM 3833 O O . THR A 1 520 ? -4.970 -0.924 -28.985 1.00 95.88 520 THR A O 1
ATOM 3836 N N . SER A 1 521 ? -6.762 -2.086 -29.619 1.00 91.94 521 SER A N 1
ATOM 3837 C CA . SER A 1 521 ? -7.090 -1.180 -30.730 1.00 91.94 521 SER A CA 1
ATOM 3838 C C . SER A 1 521 ? -8.045 -0.051 -30.313 1.00 91.94 521 SER A C 1
ATOM 3840 O O . SER A 1 521 ? -8.431 0.768 -31.146 1.00 91.94 521 SER A O 1
ATOM 3842 N N . GLY A 1 522 ? -8.491 -0.039 -29.053 1.00 93.75 522 GLY A N 1
ATOM 3843 C CA . GLY A 1 522 ? -9.488 0.886 -28.521 1.00 93.75 522 GLY A CA 1
ATOM 3844 C C . GLY A 1 522 ? -8.903 2.092 -27.781 1.00 93.75 522 GLY A C 1
ATOM 3845 O O . GLY A 1 522 ? -7.694 2.328 -27.753 1.00 93.75 522 GLY A O 1
ATOM 3846 N N . ALA A 1 523 ? -9.801 2.862 -27.166 1.00 95.00 523 ALA A N 1
ATOM 3847 C CA . ALA A 1 523 ? -9.484 4.015 -26.317 1.00 95.00 523 ALA A CA 1
ATOM 3848 C C . ALA A 1 523 ? -10.053 3.889 -24.889 1.00 95.00 523 ALA A C 1
ATOM 3850 O O . ALA A 1 523 ? -10.030 4.856 -24.136 1.00 95.00 523 ALA A O 1
ATOM 3851 N N . ASN A 1 524 ? -10.592 2.720 -24.518 1.00 96.94 524 ASN A N 1
ATOM 3852 C CA . ASN A 1 524 ? -11.052 2.471 -23.154 1.00 96.94 524 ASN A CA 1
ATOM 3853 C C . ASN A 1 524 ? -9.837 2.118 -22.272 1.00 96.94 524 ASN A C 1
ATOM 3855 O O . ASN A 1 524 ? -9.164 1.131 -22.586 1.00 96.94 524 ASN A O 1
ATOM 3859 N N . PRO A 1 525 ? -9.539 2.876 -21.201 1.00 96.94 525 P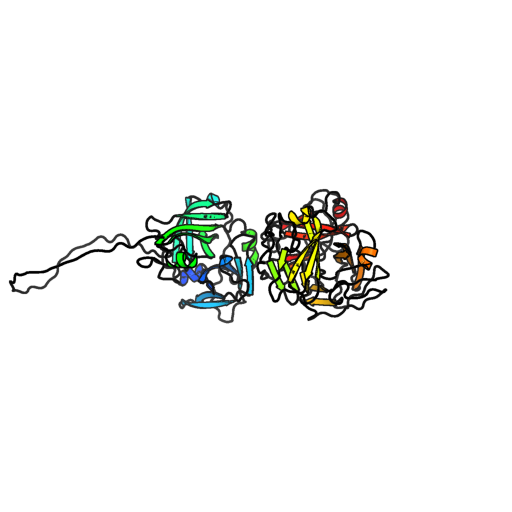RO A N 1
ATOM 3860 C CA . PRO A 1 525 ? -8.400 2.587 -20.337 1.00 96.94 525 PRO A CA 1
ATOM 3861 C C . PRO A 1 525 ? -8.586 1.323 -19.488 1.00 96.94 525 PRO A C 1
ATOM 3863 O O . PRO A 1 525 ? -7.586 0.701 -19.142 1.00 96.94 525 PRO A O 1
ATOM 3866 N N . TRP A 1 526 ? -9.824 0.912 -19.182 1.00 97.38 526 TRP A N 1
ATOM 3867 C CA . TRP A 1 526 ? -10.120 -0.255 -18.343 1.00 97.38 526 TRP A CA 1
ATOM 3868 C C . TRP A 1 526 ? -9.741 -1.559 -19.052 1.00 97.38 526 TRP A C 1
ATOM 3870 O O . TRP A 1 526 ? -10.467 -2.047 -19.920 1.00 97.38 526 TRP A O 1
ATOM 3880 N N . ALA A 1 527 ? -8.604 -2.125 -18.655 1.00 96.50 527 ALA A N 1
ATOM 3881 C CA . ALA A 1 527 ? -7.991 -3.287 -19.276 1.00 96.50 527 ALA A CA 1
ATOM 3882 C C . ALA A 1 527 ? -8.536 -4.625 -18.771 1.00 96.50 527 ALA A C 1
ATOM 3884 O O . ALA A 1 527 ? -8.750 -5.533 -19.572 1.00 96.50 527 ALA A O 1
ATOM 3885 N N . PHE A 1 528 ? -8.734 -4.764 -17.462 1.00 95.81 528 PHE A N 1
ATOM 3886 C CA . PHE A 1 528 ? -9.292 -5.954 -16.814 1.00 95.81 528 PHE A CA 1
ATOM 3887 C C . PHE A 1 528 ? -9.724 -5.620 -15.377 1.00 95.81 528 PHE A C 1
ATOM 3889 O O . PHE A 1 528 ? -9.548 -4.491 -14.921 1.00 95.81 528 PHE A O 1
ATOM 3896 N N . THR A 1 529 ? -10.268 -6.598 -14.656 1.00 95.62 529 THR A N 1
ATOM 3897 C CA . THR A 1 529 ? -10.587 -6.498 -13.224 1.00 95.62 529 THR A CA 1
ATOM 3898 C C . THR A 1 529 ? -9.884 -7.625 -12.473 1.00 95.62 529 THR A C 1
ATOM 3900 O O . THR A 1 529 ? -9.883 -8.770 -12.931 1.00 95.62 529 THR A O 1
ATOM 3903 N N . LEU A 1 530 ? -9.248 -7.290 -11.352 1.00 95.75 530 LEU A N 1
ATOM 3904 C CA . LEU A 1 530 ? -8.691 -8.235 -10.390 1.00 95.75 530 LEU A CA 1
ATOM 3905 C C . LEU A 1 530 ? -9.812 -8.929 -9.602 1.00 95.75 530 LEU A C 1
ATOM 3907 O O . LEU A 1 530 ? -10.828 -8.293 -9.321 1.00 95.75 530 LEU A O 1
ATOM 3911 N N . PRO A 1 531 ? -9.632 -10.197 -9.196 1.00 94.56 531 PRO A N 1
ATOM 3912 C CA . PRO A 1 531 ? -10.467 -10.796 -8.160 1.00 94.56 531 PRO A CA 1
ATOM 3913 C C . PRO A 1 531 ? -10.333 -10.015 -6.835 1.00 94.56 531 PRO A C 1
ATOM 3915 O O . PRO A 1 531 ? -9.251 -9.469 -6.583 1.00 94.56 531 PRO A O 1
ATOM 3918 N N . PRO A 1 532 ? -11.378 -9.952 -5.988 1.00 93.88 532 PRO A N 1
ATOM 3919 C CA . PRO A 1 532 ? -11.374 -9.120 -4.781 1.00 93.88 532 PRO A CA 1
ATOM 3920 C C . PRO A 1 532 ? -10.234 -9.436 -3.801 1.00 93.88 532 PRO A C 1
ATOM 3922 O O . PRO A 1 532 ? -9.654 -8.524 -3.221 1.00 93.88 532 PRO A O 1
ATOM 3925 N N . GLU A 1 533 ? -9.807 -10.699 -3.691 1.00 94.69 533 GLU A N 1
ATOM 3926 C CA . GLU A 1 533 ? -8.678 -11.121 -2.848 1.00 94.69 533 GLU A CA 1
ATOM 3927 C C . GLU A 1 533 ? -7.293 -10.644 -3.340 1.00 94.69 533 GLU A C 1
ATOM 3929 O O . GLU A 1 533 ? -6.276 -10.892 -2.686 1.00 94.69 533 GLU A O 1
ATOM 3934 N N . TYR A 1 534 ? -7.251 -9.941 -4.476 1.00 95.88 534 TYR A N 1
ATOM 3935 C CA . TYR A 1 534 ? -6.091 -9.211 -4.988 1.00 95.88 534 TYR A CA 1
ATOM 3936 C C . TYR A 1 534 ? -6.340 -7.701 -5.124 1.00 95.88 534 TYR A C 1
ATOM 3938 O O . TYR A 1 534 ? -5.428 -7.003 -5.558 1.00 95.88 534 TYR A O 1
ATOM 3946 N N . ALA A 1 535 ? -7.532 -7.181 -4.819 1.00 95.81 535 ALA A N 1
ATOM 3947 C CA . ALA A 1 535 ? -7.838 -5.757 -4.956 1.00 95.81 535 ALA A CA 1
ATOM 3948 C C . ALA A 1 535 ? -7.233 -4.933 -3.794 1.00 95.81 535 ALA A C 1
ATOM 3950 O O . ALA A 1 535 ? -7.169 -5.434 -2.674 1.00 95.81 535 ALA A O 1
ATOM 3951 N N . PRO A 1 536 ? -6.771 -3.689 -4.029 1.00 96.38 536 PRO A N 1
ATOM 3952 C CA . PRO A 1 536 ? -6.249 -2.795 -2.988 1.00 96.38 536 PRO A CA 1
ATOM 3953 C C . PRO A 1 536 ? -7.370 -2.135 -2.159 1.00 96.38 536 PRO A C 1
ATOM 3955 O O . PRO A 1 536 ? -8.490 -1.996 -2.635 1.00 96.38 536 PRO A O 1
ATOM 3958 N N . ALA A 1 537 ? -7.056 -1.612 -0.967 1.00 95.00 537 ALA A N 1
ATOM 3959 C CA . ALA A 1 537 ? -7.998 -0.789 -0.186 1.00 95.00 537 ALA A CA 1
ATOM 3960 C C . ALA A 1 537 ? -8.308 0.567 -0.850 1.00 95.00 537 ALA A C 1
ATOM 3962 O O . ALA A 1 537 ? -9.364 1.157 -0.654 1.00 95.00 537 ALA A O 1
ATOM 3963 N N . THR A 1 538 ? -7.349 1.086 -1.616 1.00 95.56 538 THR A N 1
ATOM 3964 C CA . THR A 1 538 ? -7.326 2.447 -2.172 1.00 95.56 538 THR A CA 1
ATOM 3965 C C . THR A 1 538 ? -6.858 2.433 -3.621 1.00 95.56 538 THR A C 1
ATOM 3967 O O . THR A 1 538 ? -6.380 1.412 -4.108 1.00 95.56 538 THR A O 1
ATOM 3970 N N . SER A 1 539 ? -6.895 3.575 -4.309 1.00 97.00 539 SER A N 1
ATOM 3971 C CA . SER A 1 539 ? -6.234 3.678 -5.615 1.00 97.00 539 SER A CA 1
ATOM 3972 C C . SER A 1 539 ? -4.727 3.409 -5.494 1.00 97.00 539 SER A C 1
ATOM 3974 O O . SER A 1 539 ? -4.072 3.955 -4.607 1.00 97.00 539 SER A O 1
ATOM 3976 N N . VAL A 1 540 ? -4.158 2.609 -6.398 1.00 97.56 540 VAL A N 1
ATOM 3977 C CA . VAL A 1 540 ? -2.699 2.404 -6.516 1.00 97.56 540 VAL A CA 1
ATOM 3978 C C . VAL A 1 540 ? -2.227 2.680 -7.943 1.00 97.56 540 VAL A C 1
ATOM 3980 O O . VAL A 1 540 ? -2.935 2.395 -8.910 1.00 97.56 540 VAL A O 1
ATOM 3983 N N . TYR A 1 541 ? -1.029 3.260 -8.073 1.00 98.12 541 TYR A N 1
ATOM 3984 C CA . TYR A 1 541 ? -0.515 3.830 -9.325 1.00 98.12 541 TYR A CA 1
ATOM 3985 C C . TYR A 1 541 ? 0.879 3.292 -9.667 1.00 98.12 541 TYR A C 1
ATOM 3987 O O . TYR A 1 541 ? 1.893 3.847 -9.245 1.00 98.12 541 TYR A O 1
ATOM 3995 N N . ILE A 1 542 ? 0.939 2.210 -10.437 1.00 97.81 542 ILE A N 1
ATOM 3996 C CA . ILE A 1 542 ? 2.144 1.383 -10.593 1.00 97.81 542 ILE A CA 1
ATOM 3997 C C . ILE A 1 542 ? 2.824 1.697 -11.934 1.00 97.81 542 ILE A C 1
ATOM 3999 O O . ILE A 1 542 ? 2.160 1.557 -12.962 1.00 97.81 542 ILE A O 1
ATOM 4003 N N . PRO A 1 543 ? 4.113 2.084 -11.984 1.00 96.44 543 PRO A N 1
ATOM 4004 C CA . PRO A 1 543 ? 4.820 2.313 -13.247 1.00 96.44 543 PRO A CA 1
ATOM 4005 C C . PRO A 1 543 ? 4.844 1.063 -14.143 1.00 96.44 543 PRO A C 1
ATOM 4007 O O . PRO A 1 543 ? 5.139 -0.031 -13.665 1.00 96.44 543 PRO A O 1
ATOM 4010 N N . VAL A 1 544 ? 4.595 1.230 -15.447 1.00 97.00 544 VAL A N 1
ATOM 4011 C CA . VAL A 1 544 ? 4.703 0.153 -16.451 1.00 97.00 544 VAL A CA 1
ATOM 4012 C C . VAL A 1 544 ? 5.417 0.596 -17.720 1.00 97.00 544 VAL A C 1
ATOM 4014 O O . VAL A 1 544 ? 5.471 1.780 -18.059 1.00 97.00 544 VAL A O 1
ATOM 4017 N N . ASP A 1 545 ? 5.950 -0.393 -18.433 1.00 96.00 545 ASP A N 1
ATOM 4018 C CA . ASP A 1 545 ? 6.550 -0.232 -19.750 1.00 96.00 545 ASP A CA 1
ATOM 4019 C C . ASP A 1 545 ? 5.496 -0.317 -20.866 1.00 96.00 545 ASP A C 1
ATOM 4021 O O . ASP A 1 545 ? 4.646 -1.211 -20.875 1.00 96.00 545 ASP A O 1
ATOM 4025 N N . LEU A 1 546 ? 5.572 0.605 -21.822 1.00 97.25 546 LEU A N 1
ATOM 4026 C CA . LEU A 1 546 ? 4.717 0.697 -23.001 1.00 97.25 546 LEU A CA 1
ATOM 4027 C C . LEU A 1 546 ? 5.542 0.524 -24.291 1.00 97.25 546 LEU A C 1
ATOM 4029 O O . LEU A 1 546 ? 6.771 0.406 -24.289 1.00 97.25 546 LEU A O 1
ATOM 4033 N N . CYS A 1 547 ? 4.863 0.488 -25.438 1.00 95.81 547 CYS A N 1
ATOM 4034 C CA . CYS A 1 547 ? 5.503 0.325 -26.746 1.00 95.81 547 CYS A CA 1
ATOM 4035 C C . CYS A 1 547 ? 6.679 1.297 -26.967 1.00 95.81 547 CYS A C 1
ATOM 4037 O O . CYS A 1 547 ? 6.560 2.506 -26.779 1.00 95.81 547 CYS A O 1
ATOM 4039 N N . GLY A 1 548 ? 7.824 0.758 -27.397 1.00 93.56 548 GLY A N 1
ATOM 4040 C CA . GLY A 1 548 ? 9.033 1.544 -27.665 1.00 93.56 548 GLY A CA 1
ATOM 4041 C C . GLY A 1 548 ? 9.835 1.972 -26.428 1.00 93.56 548 GLY A C 1
ATOM 4042 O O . GLY A 1 548 ? 10.703 2.826 -26.573 1.00 93.56 548 GLY A O 1
ATOM 4043 N N . SER A 1 549 ? 9.575 1.394 -25.250 1.00 94.69 549 SER A N 1
ATOM 4044 C CA . SER A 1 549 ? 10.114 1.839 -23.951 1.00 94.69 549 SER A CA 1
ATOM 4045 C C . SER A 1 549 ? 9.575 3.193 -23.464 1.00 94.69 549 SER A C 1
ATOM 4047 O O . SER A 1 549 ? 10.194 3.841 -22.616 1.00 94.69 549 SER A O 1
ATOM 4049 N N . GLU A 1 550 ? 8.436 3.644 -23.999 1.00 96.25 550 GLU A N 1
ATOM 4050 C CA . GLU A 1 550 ? 7.647 4.704 -23.361 1.00 96.25 550 GLU A CA 1
ATOM 4051 C C . GLU A 1 550 ? 7.153 4.189 -21.995 1.00 96.25 550 GLU A C 1
ATOM 4053 O O . GLU A 1 550 ? 6.946 2.991 -21.828 1.00 96.25 550 GLU A O 1
ATOM 4058 N N . GLN A 1 551 ? 6.992 5.056 -20.999 1.00 94.81 551 GLN A N 1
ATOM 4059 C CA . GLN A 1 551 ? 6.549 4.665 -19.660 1.00 94.81 551 GLN A CA 1
ATOM 4060 C C . GLN A 1 551 ? 5.182 5.270 -19.353 1.00 94.81 551 GLN A C 1
ATOM 4062 O O . GLN A 1 551 ? 4.929 6.446 -19.614 1.00 94.81 551 GLN A O 1
ATOM 4067 N N . GLY A 1 552 ? 4.311 4.439 -18.789 1.00 96.69 552 GLY A N 1
ATOM 4068 C CA . GLY A 1 552 ? 2.993 4.811 -18.291 1.00 96.69 552 GLY A CA 1
ATOM 4069 C C . GLY A 1 552 ? 2.775 4.244 -16.895 1.00 96.69 552 GLY A C 1
ATOM 4070 O O . GLY A 1 552 ? 3.733 3.982 -16.161 1.00 96.69 552 GLY A O 1
ATOM 4071 N N . ARG A 1 553 ? 1.513 4.034 -16.522 1.00 97.81 553 ARG A N 1
ATOM 4072 C CA . ARG A 1 553 ? 1.154 3.399 -15.250 1.00 97.81 553 ARG A CA 1
ATOM 4073 C C . ARG A 1 553 ? -0.115 2.560 -15.350 1.00 97.81 553 ARG A C 1
ATOM 4075 O O . ARG A 1 553 ? -0.969 2.818 -16.195 1.00 97.81 553 ARG A O 1
ATOM 4082 N N . LEU A 1 554 ? -0.251 1.592 -14.451 1.00 98.25 554 LEU A N 1
ATOM 4083 C CA . LEU A 1 554 ? -1.551 1.042 -14.079 1.00 98.25 554 LEU A CA 1
ATOM 4084 C C . LEU A 1 554 ? -2.162 1.939 -13.003 1.00 98.25 554 LEU A C 1
ATOM 4086 O O . LEU A 1 554 ? -1.465 2.303 -12.058 1.00 98.25 554 LEU A O 1
ATOM 4090 N N . HIS A 1 555 ? -3.449 2.249 -13.116 1.00 98.25 555 HIS A N 1
ATOM 4091 C CA . HIS A 1 555 ? -4.282 2.705 -12.005 1.00 98.25 555 HIS A CA 1
ATOM 4092 C C . HIS A 1 555 ? -5.204 1.546 -11.629 1.00 98.25 555 HIS A C 1
ATOM 4094 O O . HIS A 1 555 ? -6.073 1.168 -12.413 1.00 98.25 555 HIS A O 1
ATOM 4100 N N . VAL A 1 556 ? -4.981 0.945 -10.460 1.00 98.00 556 VAL A N 1
ATOM 4101 C CA . VAL A 1 556 ? -5.872 -0.086 -9.909 1.00 98.00 556 VAL A CA 1
ATOM 4102 C C . VAL A 1 556 ? -6.780 0.564 -8.871 1.00 98.00 556 VAL A C 1
ATOM 4104 O O . VAL A 1 556 ? -6.297 1.269 -7.984 1.00 98.00 556 VAL A O 1
ATOM 4107 N N . PHE A 1 557 ? -8.084 0.344 -9.004 1.00 97.38 557 PHE A N 1
ATOM 4108 C CA . PHE A 1 557 ? -9.123 0.856 -8.111 1.00 97.38 557 PHE A CA 1
ATOM 4109 C C . PHE A 1 557 ? -9.453 -0.164 -7.005 1.00 97.38 557 PHE A C 1
ATOM 4111 O O . PHE A 1 557 ? -9.229 -1.360 -7.209 1.00 97.38 557 PHE A O 1
ATOM 4118 N N . PRO A 1 558 ? -10.081 0.258 -5.887 1.00 95.81 558 PRO A N 1
ATOM 4119 C CA . PRO A 1 558 ? -10.562 -0.663 -4.849 1.00 95.81 558 PRO A CA 1
ATOM 4120 C C . PRO A 1 558 ? -11.561 -1.716 -5.346 1.00 95.81 558 PRO A C 1
ATOM 4122 O O . PRO A 1 558 ? -11.604 -2.830 -4.844 1.00 95.81 558 PRO A O 1
ATOM 4125 N N . SER A 1 559 ? -12.301 -1.411 -6.417 1.00 95.06 559 SER A N 1
ATOM 4126 C CA . SER A 1 559 ? -13.179 -2.349 -7.135 1.00 95.06 559 SER A CA 1
ATOM 4127 C C . SER A 1 559 ? -12.433 -3.437 -7.931 1.00 95.06 559 SER A C 1
ATOM 4129 O O . SER A 1 559 ? -13.035 -4.140 -8.744 1.00 95.06 559 SER A O 1
ATOM 4131 N N . GLY A 1 560 ? -11.105 -3.510 -7.811 1.00 95.50 560 GLY A N 1
ATOM 4132 C CA . GLY A 1 560 ? -10.232 -4.372 -8.604 1.00 95.50 560 GLY A CA 1
ATOM 4133 C C . GLY A 1 560 ? -10.081 -3.950 -10.070 1.00 95.50 560 GLY A C 1
ATOM 4134 O O . GLY A 1 560 ? -9.292 -4.561 -10.789 1.00 95.50 560 GLY A O 1
ATOM 4135 N N . GLN A 1 561 ? -10.804 -2.933 -10.557 1.00 97.25 561 GLN A N 1
ATOM 4136 C CA . GLN A 1 561 ? -10.653 -2.436 -11.931 1.00 97.25 561 GLN A CA 1
ATOM 4137 C C . GLN A 1 561 ? -9.214 -1.970 -12.173 1.00 97.25 561 GLN A C 1
ATOM 4139 O O . GLN A 1 561 ? -8.650 -1.241 -11.361 1.00 97.25 561 GLN A O 1
ATOM 4144 N N . VAL A 1 562 ? -8.625 -2.371 -13.300 1.00 97.81 562 VAL A N 1
ATOM 4145 C CA . VAL A 1 562 ? -7.274 -1.978 -13.713 1.00 97.81 562 VAL A CA 1
ATOM 4146 C C . VAL A 1 562 ? -7.370 -1.140 -14.974 1.00 97.81 562 VAL A C 1
ATOM 4148 O O . VAL A 1 562 ? -7.758 -1.632 -16.036 1.00 97.81 562 VAL A O 1
ATOM 4151 N N . HIS A 1 563 ? -7.007 0.130 -14.861 1.00 98.06 563 HIS A N 1
ATOM 4152 C CA . HIS A 1 563 ? -6.870 1.049 -15.979 1.00 98.06 563 HIS A CA 1
ATOM 4153 C C . HIS A 1 563 ? -5.402 1.161 -16.392 1.00 98.06 563 HIS A C 1
ATOM 4155 O O . HIS A 1 563 ? -4.521 1.264 -15.541 1.00 98.06 563 HIS A O 1
ATOM 4161 N N . VAL A 1 564 ? -5.132 1.185 -17.695 1.00 98.25 564 VAL A N 1
ATOM 4162 C CA . VAL A 1 564 ? -3.832 1.614 -18.225 1.00 98.25 564 VAL A CA 1
ATOM 4163 C C . VAL A 1 564 ? -3.890 3.113 -18.488 1.00 98.25 564 VAL A C 1
ATOM 4165 O O . VAL A 1 564 ? -4.831 3.602 -19.111 1.00 98.25 564 VAL A O 1
ATOM 4168 N N . GLU A 1 565 ? -2.862 3.835 -18.055 1.00 97.94 565 GLU A N 1
ATOM 4169 C CA . GLU A 1 565 ? -2.674 5.256 -18.326 1.00 97.94 565 GLU A CA 1
ATOM 4170 C C . GLU A 1 565 ? -1.321 5.503 -19.000 1.00 97.94 565 GLU A C 1
ATOM 4172 O O . GLU A 1 565 ? -0.295 4.928 -18.629 1.00 97.94 565 GLU A O 1
ATOM 4177 N N . ALA A 1 566 ? -1.315 6.403 -19.980 1.00 97.12 566 ALA A N 1
ATOM 4178 C CA . ALA A 1 566 ? -0.124 6.839 -20.699 1.00 97.12 566 ALA A CA 1
ATOM 4179 C C . ALA A 1 566 ? 0.018 8.370 -20.600 1.00 97.12 566 ALA A C 1
ATOM 4181 O O . ALA A 1 566 ? -0.995 9.057 -20.430 1.00 97.12 566 ALA A O 1
ATOM 4182 N N . PRO A 1 567 ? 1.236 8.923 -20.757 1.00 95.25 567 PRO A N 1
ATOM 4183 C CA . PRO A 1 567 ? 1.446 10.363 -20.867 1.00 95.25 567 PRO A CA 1
ATOM 4184 C C . PRO A 1 567 ? 0.535 11.023 -21.913 1.00 95.25 567 PRO A C 1
ATOM 4186 O O . PRO A 1 567 ? 0.128 10.399 -22.897 1.00 95.25 567 PRO A O 1
ATOM 4189 N N . ALA A 1 568 ? 0.234 12.311 -21.737 1.00 93.31 568 ALA A N 1
ATOM 4190 C CA . ALA A 1 568 ? -0.638 13.048 -22.652 1.00 93.31 568 ALA A CA 1
ATOM 4191 C C . ALA A 1 568 ? -0.148 12.955 -24.115 1.00 93.31 568 ALA A C 1
ATOM 4193 O O . ALA A 1 568 ? 0.980 13.322 -24.435 1.00 93.31 568 ALA A O 1
ATOM 4194 N N . GLY A 1 569 ? -1.007 12.449 -25.008 1.00 93.81 569 GLY A N 1
ATOM 4195 C CA . GLY A 1 569 ? -0.679 12.200 -26.420 1.00 93.81 569 GLY A CA 1
ATOM 4196 C C . GLY A 1 569 ? 0.037 10.869 -26.714 1.00 93.81 569 GLY A C 1
ATOM 4197 O O . GLY A 1 569 ? 0.173 10.510 -27.881 1.00 93.81 569 GLY A O 1
ATOM 4198 N N . ALA A 1 570 ? 0.434 10.101 -25.695 1.00 95.56 570 ALA A N 1
ATOM 4199 C CA . ALA A 1 570 ? 1.152 8.829 -25.828 1.00 95.56 570 ALA A CA 1
ATOM 4200 C C . ALA A 1 570 ? 0.250 7.576 -25.777 1.00 95.56 570 ALA A C 1
ATOM 4202 O O . ALA A 1 570 ? 0.760 6.463 -25.687 1.00 95.56 570 ALA A O 1
ATOM 4203 N N . TRP A 1 571 ? -1.083 7.714 -25.877 1.00 96.81 571 TRP A N 1
ATOM 4204 C CA . TRP A 1 571 ? -2.014 6.568 -25.832 1.00 96.81 571 TRP A CA 1
ATOM 4205 C C . TRP A 1 571 ? -1.704 5.479 -26.872 1.00 96.81 571 TRP A C 1
ATOM 4207 O O . TRP A 1 571 ? -1.869 4.292 -26.602 1.00 96.81 571 TRP A O 1
ATOM 4217 N N . TRP A 1 572 ? -1.176 5.872 -28.036 1.00 96.12 572 TRP A N 1
ATOM 4218 C CA . TRP A 1 572 ? -0.720 4.948 -29.079 1.00 96.12 572 TRP A CA 1
ATOM 4219 C C . TRP A 1 572 ? 0.298 3.914 -28.563 1.00 96.12 572 TRP A C 1
ATOM 4221 O O . TRP A 1 572 ? 0.348 2.796 -29.078 1.00 96.12 572 TRP A O 1
ATOM 4231 N N . ALA A 1 573 ? 1.089 4.258 -27.538 1.00 96.56 573 ALA A N 1
ATOM 4232 C CA . ALA A 1 573 ? 2.063 3.347 -26.961 1.00 96.56 573 ALA A CA 1
ATOM 4233 C C . ALA A 1 573 ? 1.364 2.222 -26.184 1.00 96.56 573 ALA A C 1
ATOM 4235 O O . ALA A 1 573 ? 1.680 1.057 -26.409 1.00 96.56 573 ALA A O 1
ATOM 4236 N N . ALA A 1 574 ? 0.353 2.556 -25.373 1.00 96.69 574 ALA A N 1
ATOM 4237 C CA . ALA A 1 574 ? -0.483 1.583 -24.666 1.00 96.69 574 ALA A CA 1
ATOM 4238 C C . ALA A 1 574 ? -1.334 0.726 -25.624 1.00 96.69 574 ALA A C 1
ATOM 4240 O O . ALA A 1 574 ? -1.505 -0.471 -25.391 1.00 96.69 574 ALA A O 1
ATOM 4241 N N . GLN A 1 575 ? -1.803 1.310 -26.735 1.00 96.50 575 GLN A N 1
ATOM 4242 C CA . GLN A 1 575 ? -2.492 0.573 -27.802 1.00 96.50 575 GLN A CA 1
ATOM 4243 C C . GLN A 1 575 ? -1.604 -0.510 -28.427 1.00 96.50 575 GLN A C 1
ATOM 4245 O O . GLN A 1 575 ? -2.048 -1.640 -28.614 1.00 96.50 575 GLN A O 1
ATOM 4250 N N . CYS A 1 576 ? -0.345 -0.173 -28.725 1.00 95.38 576 CYS A N 1
ATOM 4251 C CA . CYS A 1 576 ? 0.635 -1.104 -29.285 1.00 95.38 576 CYS A CA 1
ATOM 4252 C C . CYS A 1 576 ? 1.070 -2.189 -28.281 1.00 95.38 576 CYS A C 1
ATOM 4254 O O . CYS A 1 576 ? 1.149 -3.361 -28.644 1.00 95.38 576 CYS A O 1
ATOM 4256 N N . PHE A 1 577 ? 1.404 -1.805 -27.045 1.00 96.06 577 PHE A N 1
ATOM 4257 C CA . PHE A 1 577 ? 1.974 -2.705 -26.042 1.00 96.06 577 PHE A CA 1
ATOM 4258 C C . PHE A 1 577 ? 1.908 -2.081 -24.646 1.00 96.06 577 PHE A C 1
ATOM 4260 O O . PHE A 1 577 ? 2.331 -0.944 -24.456 1.00 96.06 577 PHE A O 1
ATOM 4267 N N . THR A 1 578 ? 1.463 -2.858 -23.663 1.00 97.12 578 THR A N 1
ATOM 4268 C CA . THR A 1 578 ? 1.625 -2.586 -22.232 1.00 97.12 578 THR A CA 1
ATOM 4269 C C . THR A 1 578 ? 2.170 -3.842 -21.563 1.00 97.12 578 THR A C 1
ATOM 4271 O O . THR A 1 578 ? 1.519 -4.891 -21.587 1.00 97.12 578 THR A O 1
ATOM 4274 N N . SER A 1 579 ? 3.358 -3.744 -20.972 1.00 96.50 579 SER A N 1
ATOM 4275 C CA . SER A 1 579 ? 3.904 -4.783 -20.104 1.00 96.50 579 SER A CA 1
ATOM 4276 C C . SER A 1 579 ? 3.271 -4.702 -18.724 1.00 96.50 579 SER A C 1
ATOM 4278 O O . SER A 1 579 ? 3.137 -3.615 -18.165 1.00 96.50 579 SER A O 1
ATOM 4280 N N . LEU A 1 580 ? 2.945 -5.852 -18.147 1.00 95.94 580 LEU A N 1
ATOM 4281 C CA . LEU A 1 580 ? 2.653 -5.984 -16.722 1.00 95.94 580 LEU A CA 1
ATOM 4282 C C . LEU A 1 580 ? 3.837 -6.614 -15.963 1.00 95.94 580 LEU A C 1
ATOM 4284 O O . LEU A 1 580 ? 3.783 -6.755 -14.743 1.00 95.94 580 LEU A O 1
ATOM 4288 N N . ASP A 1 581 ? 4.909 -7.012 -16.658 1.00 95.00 581 ASP A N 1
ATOM 4289 C CA . ASP A 1 581 ? 6.062 -7.667 -16.042 1.00 95.00 581 ASP A CA 1
ATOM 4290 C C . ASP A 1 581 ? 6.794 -6.724 -15.081 1.00 95.00 581 ASP A C 1
ATOM 4292 O O . ASP A 1 581 ? 7.200 -5.613 -15.428 1.00 95.00 581 ASP A O 1
ATOM 4296 N N . GLY A 1 582 ? 6.971 -7.190 -13.846 1.00 93.75 582 GLY A N 1
ATOM 4297 C CA . GLY A 1 582 ? 7.608 -6.430 -12.774 1.00 93.75 582 GLY A CA 1
ATOM 4298 C C . GLY A 1 582 ? 6.745 -5.334 -12.148 1.00 93.75 582 GLY A C 1
ATOM 4299 O O . GLY A 1 582 ? 7.195 -4.716 -11.184 1.00 93.75 582 GLY A O 1
ATOM 4300 N N . ALA A 1 583 ? 5.506 -5.132 -12.608 1.00 96.69 583 ALA A N 1
ATOM 4301 C CA . ALA A 1 583 ? 4.528 -4.310 -11.904 1.00 96.69 583 ALA A CA 1
ATOM 4302 C C . ALA A 1 583 ? 4.050 -5.025 -10.628 1.00 96.69 583 ALA A C 1
ATOM 4304 O O . ALA A 1 583 ? 3.797 -6.236 -10.634 1.00 96.69 583 ALA A O 1
ATOM 4305 N N . TRP A 1 584 ? 3.917 -4.285 -9.526 1.00 96.88 584 TRP A N 1
ATOM 4306 C CA . TRP A 1 584 ? 3.370 -4.789 -8.265 1.00 96.88 584 TRP A CA 1
ATOM 4307 C C . TRP A 1 584 ? 2.879 -3.656 -7.350 1.00 96.88 584 TRP A C 1
ATOM 4309 O O . TRP A 1 584 ? 3.275 -2.505 -7.525 1.00 96.88 584 TRP A O 1
ATOM 4319 N N . PHE A 1 585 ? 2.053 -4.000 -6.362 1.00 97.12 585 PHE A N 1
ATOM 4320 C CA . PHE A 1 585 ? 1.675 -3.147 -5.224 1.00 97.12 585 PHE A CA 1
ATOM 4321 C C . PHE A 1 585 ? 1.572 -3.982 -3.938 1.00 97.12 585 PHE A C 1
ATOM 4323 O O . PHE A 1 585 ? 1.601 -5.216 -3.987 1.00 97.12 585 PHE A O 1
ATOM 4330 N N . GLY A 1 586 ? 1.523 -3.317 -2.785 1.00 94.75 586 GLY A N 1
ATOM 4331 C CA . GLY A 1 586 ? 1.359 -3.974 -1.486 1.00 94.75 586 GLY A CA 1
ATOM 4332 C C . GLY A 1 586 ? -0.104 -4.146 -1.083 1.00 94.75 586 GLY A C 1
ATOM 4333 O O . GLY A 1 586 ? -0.886 -3.208 -1.242 1.00 94.75 586 GLY A O 1
ATOM 4334 N N . LEU A 1 587 ? -0.432 -5.318 -0.531 1.00 91.06 587 LEU A N 1
ATOM 4335 C CA . LEU A 1 587 ? -1.557 -5.506 0.389 1.00 91.06 587 LEU A CA 1
ATOM 4336 C C . LEU A 1 587 ? -1.001 -5.337 1.807 1.00 91.06 587 LEU A C 1
ATOM 4338 O O . LEU A 1 587 ? -0.671 -6.374 2.435 1.00 91.06 587 LEU A O 1
#

Foldseek 3Di:
DDDDDDDDDDDDDDDDDDDDDDDDDDDDDDDDDDDDDDDQDFFLLGFDFQDLVNCQAQQKKQKPDQLAIWGDQFLFKIKFFQVSDDLPDWIKIWHAAPVRDTDIWIFPAKDDQFPARMIMTGTDDDDDPDRRHGDHAFADADDLQVQAQPKKKWKFFAFTHADPPFFTDDGGTITIAIFHQNGAPVVRQWGKGWAPPQQRGHHARSNGGTFIDDPRHTFFGWHDFAFAFPDVVDPVNRNGGTRHTTMTITHGCNLQRLVRSLQVVQDAHFFSWAAFDWDDAKDWQAQRFGGWTWTDDPQKIAIGGKIAGPDDFQFTGADDPVHAAPWWAKWWWAFALQAIWIWIQGNRRTTGIGHLPDDCVRRNNITARALAMFGRYCPQWDAFDWDQQKDFQPPGWDGWTWHADQQKIAIGGKIAQHPFQWTGFDDLSRAAPAWAWAWWAWASRFFWTWTQHNRRTIGIFGLDDVNRVNHMTGRTSDMFGRDDPWAFWQWDDQKDFDDDFGWTWDAHNQKIAIFGKIAGPDDFQFTTFDDSSRAGSTWHWWWWAFASRAIGTWTQGNRRTTGTGHHVPCVVRRNRMIGRGSTIGGD

Solvent-accessible surface area (backbone atoms only — not comparable to full-atom values): 29427 Å² total; per-residue (Å²): 133,89,81,92,85,84,89,85,82,85,84,90,83,90,88,86,91,87,87,88,87,85,89,83,91,82,93,78,89,80,87,82,90,83,86,92,78,82,91,84,65,56,21,35,19,32,8,37,82,53,51,62,66,54,35,41,67,62,26,45,27,44,29,32,88,66,48,20,15,17,25,31,41,30,68,50,30,37,39,27,23,33,89,47,54,59,75,87,66,81,36,37,38,30,37,49,29,100,86,58,54,70,49,74,44,47,50,74,22,40,36,62,49,33,79,51,68,33,21,45,30,37,41,54,81,85,58,93,88,62,68,78,52,84,28,72,37,47,45,30,84,62,64,72,66,77,43,50,74,35,70,38,41,32,37,29,29,13,26,24,41,74,37,89,92,44,9,66,30,70,65,66,54,46,18,33,44,74,43,50,23,75,40,59,45,73,96,78,38,25,40,28,30,65,26,52,98,77,22,47,39,32,68,32,78,26,14,33,7,6,40,23,35,50,102,74,24,34,41,23,24,29,65,53,67,45,68,47,43,85,37,73,90,39,75,68,47,17,64,59,18,27,66,35,40,50,31,24,29,25,37,50,37,37,96,44,21,67,46,60,58,26,52,87,63,21,60,55,51,48,31,48,50,27,80,56,69,60,32,74,62,39,43,59,32,53,86,57,16,24,47,34,21,42,26,74,58,89,61,29,38,36,35,30,26,18,33,23,28,92,55,87,64,43,52,39,32,59,47,56,92,92,62,34,23,76,30,38,42,48,30,55,30,27,22,38,68,29,33,56,20,27,39,41,35,33,52,84,14,42,30,32,59,44,53,43,78,57,66,67,64,28,50,25,65,21,30,41,29,25,41,33,35,41,54,31,64,67,77,83,48,44,75,61,65,62,34,57,66,34,42,62,32,54,90,61,21,40,59,36,24,39,32,72,60,97,52,31,28,35,39,26,27,18,33,21,59,40,80,52,53,49,40,38,57,47,58,83,95,62,28,33,85,51,72,38,43,30,58,33,28,21,36,78,44,34,51,17,23,39,40,36,35,51,87,12,45,31,37,53,44,41,46,71,54,63,64,35,40,27,67,21,32,35,31,29,38,41,38,45,62,54,66,80,88,56,50,75,48,66,61,31,75,62,32,38,73,36,87,87,41,64,33,24,41,38,46,56,71,8,32,42,33,38,31,27,22,32,22,26,91,58,86,63,42,52,33,35,59,48,59,59,54,71,27,37,68,24,37,44,47,22,45,28,23,23,40,70,27,40,53,18,24,37,41,34,33,49,84,13,38,30,27,56,44,46,26,90,90,39,53,68,25,47,28,68,22,30,35,31,24,42,28,31,42,67,71

Nearest PDB structures (foldseek):
  6fug-assembly1_A  TM=6.874E-01  e=1.504E-07  Homo sapiens
  4q2k-assembly2_B  TM=6.362E-01  e=1.504E-07  Bos taurus
  4q2k-assembly1_A  TM=6.513E-01  e=9.713E-07  Bos taurus
  5lpf-assembly1_A  TM=6.398E-01  e=5.978E-06  Homo sapiens
  2w7s-assembly4_D  TM=7.138E-01  e=2.510E-05  Staphylococcus aureus

Sequence (587 aa):
MKTFALLARSPLVKLLAAGLAAASAGCAEHEPEGEDIAEATEEIIGGSAVDVATRRTLGLVDVNPSGCSGSLIAQDWVLTAAHCLDFTTINTFSIPRADGILEPRVGVAMEQVGPADIAIVKLEPLGGGSQWPNVTREMHAGDPEDLVGEDITCYGRGYTGYDTPDGLTGYGEWRTLTREVSSFDAPSGLLITESNNDGTETLAPGDSGGGCFVDGETVAIAERGGWDCTNDTTPDTCKATITKIHWAGWRSTAEFKEYIDHAPLRPGGTATFRPLTLENGWTGHPYSTNDPSAAKIANTVHLRGAIATSGLNQVAFVLPNGFRPSSDVYVPTTLCNATKGRLQITPAGTVIVMTDGGPWSNAQCFTSLEGISFAIDNTGATNLSLANGWSNSPYGTRPAAARVDNGVVRLQGAIANGSSSYPFTLPVGSRPLTTQYIPVDLCNAAKGRLIIYTNGTVDIQAYGSFSDAQCFTSLEGVSFDTGGGYLATWPQNGWTLYGTSAPAVKNVDGIVRFTGAIQTSGANPWAFTLPPEYAPATSVYIPVDLCGSEQGRLHVFPSGQVHVEAPAGAWWAAQCFTSLDGAWFGL

pLDDT: mean 90.0, std 17.32, range [25.36, 98.81]

Organism: Sorangium cellulosum (NCBI:txid56)

InterPro domains:
  IPR001254 Serine proteases, trypsin domain [PF00089] (44-238)
  IPR001254 Serine proteases, trypsin domain [PS50240] (44-250)
  IPR001254 Serine proteases, trypsin domain [SM00020] (43-245)
  IPR009003 Peptidase S1, PA clan [SSF50494] (15-230)
  IPR018114 Serine proteases, trypsin family, histidine active site [PS00134] (79-84)
  IPR050430 Peptidase S1 family serine proteases [PTHR24276] (16-236)

Secondary structure (DSSP, 8-state):
------------------------------------------TTTTPEE--HHHHHHHTEEEEETTTEEEEEEETTEEEE-GGG--TTS--EEEEE-TTS-EEEEEEEEEEE-TTSS-EEEEEPPPPTT--------PBP-S-GGGGBTSEEEEEE-S--EE-SSSSEESTT--EEEEEEB-EEETTTTEEEEE--TTS-SS--TT-TT-EEEETTEEEEEEEEEEEEES-TTSHHHHHHTEEEEEEEEEEE-GGGHHHHHTGGG-TT----PEE--B-TTEEE-TTSBPPSEEEEETTEEEEESEEEESS---EEEEPPTTT--SSBEEEEEEBGGG-EEEEEE-TT-EEEEEESSS-THHHHH-EE-TT-EEESSSTT-EE--B-TT-EE-GGGBPPPEEEEETTEEEEESEEE--SSS--EE--GGG--SS-EEEEEEBGGG-EEEEEE-TTSEEEEEESS-HHHHHH-EE-TT-EEE-S--PEEP---TTEEE-TT---EEEEETTEEEEESEEEESS---EEEE--GGG--SSBEEEEEEBGGG-EEEEEE-TTSEEEEE-STT-HHHHHH-EE-TT-EEE-

Radius of gyration: 30.4 Å; Cα contacts (8 Å, |Δi|>4): 1669; chains: 1; bounding box: 77×67×111 Å

Mean predicted aligned error: 7.81 Å